Protein AF-A0A818WBX3-F1 (afdb_monomer)

pLDDT: mean 76.39, std 17.7, range [34.69, 97.88]

Structure (mmCIF, N/CA/C/O backbone):
data_AF-A0A818WBX3-F1
#
_entry.id   AF-A0A818WBX3-F1
#
loop_
_atom_site.group_PDB
_atom_site.id
_atom_site.type_symbol
_atom_site.label_atom_id
_atom_site.label_alt_id
_atom_site.label_comp_id
_atom_site.label_asym_id
_atom_site.label_entity_id
_atom_site.label_seq_id
_atom_site.pdbx_PDB_ins_code
_atom_site.Cartn_x
_atom_site.Cartn_y
_atom_site.Cartn_z
_atom_site.occupancy
_atom_site.B_iso_or_equiv
_atom_site.auth_seq_id
_atom_site.auth_comp_id
_atom_site.auth_asym_id
_atom_site.auth_atom_id
_atom_site.pdbx_PDB_model_num
ATOM 1 N N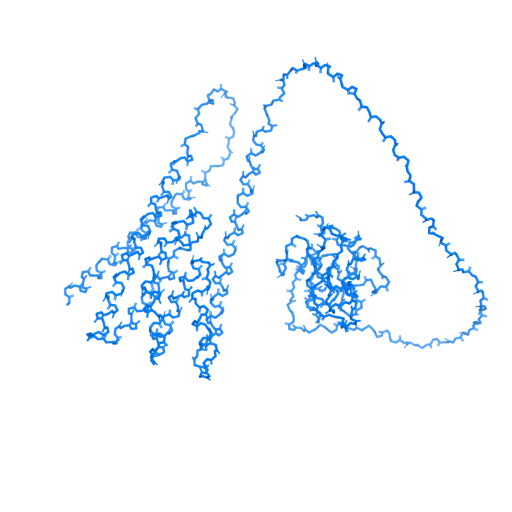 . MET A 1 1 ? -32.180 -21.347 34.812 1.00 63.47 1 MET A N 1
ATOM 2 C CA . MET A 1 1 ? -32.964 -20.128 34.479 1.00 63.47 1 MET A CA 1
ATOM 3 C C . MET A 1 1 ? -32.594 -18.921 35.339 1.00 63.47 1 MET A C 1
ATOM 5 O O . MET A 1 1 ? -32.376 -17.867 34.758 1.00 63.47 1 MET A O 1
ATOM 9 N N . LYS A 1 2 ? -32.484 -19.043 36.672 1.00 67.19 2 LYS A N 1
ATOM 10 C CA . LYS A 1 2 ? -32.100 -17.924 37.557 1.00 67.19 2 LYS A CA 1
ATOM 11 C C . LYS A 1 2 ? -30.731 -17.313 37.199 1.00 67.19 2 LYS A C 1
ATOM 13 O O . LYS A 1 2 ? -30.640 -16.106 37.028 1.00 67.19 2 LYS A O 1
ATOM 18 N N . ASP A 1 3 ? -29.736 -18.153 36.914 1.00 66.12 3 ASP A N 1
ATOM 19 C CA . ASP A 1 3 ? -28.385 -17.693 36.545 1.00 66.12 3 ASP A CA 1
ATOM 20 C C . ASP A 1 3 ? -28.343 -16.942 35.201 1.00 66.12 3 ASP A C 1
ATOM 22 O O . ASP A 1 3 ? -27.605 -15.975 35.043 1.00 66.12 3 ASP A O 1
ATOM 26 N N . ILE A 1 4 ? -29.195 -17.325 34.242 1.00 62.19 4 ILE A N 1
ATOM 27 C CA . ILE A 1 4 ? -29.319 -16.633 32.946 1.00 62.19 4 ILE A CA 1
ATOM 28 C C . ILE A 1 4 ? -29.945 -15.244 33.140 1.00 62.19 4 ILE A C 1
ATOM 30 O O . ILE A 1 4 ? -29.494 -14.270 32.541 1.00 62.19 4 ILE A O 1
ATOM 34 N N . GLN A 1 5 ? -30.955 -15.129 34.010 1.00 82.69 5 GLN A N 1
ATOM 35 C CA . GLN A 1 5 ? -31.547 -13.834 34.362 1.00 82.69 5 GLN A CA 1
ATOM 36 C C . GLN A 1 5 ? -30.547 -12.907 35.062 1.00 82.69 5 GLN A C 1
ATOM 38 O O . GLN A 1 5 ? -30.573 -11.698 34.825 1.00 82.69 5 GLN A O 1
ATOM 43 N N . ASP A 1 6 ? -29.662 -13.454 35.892 1.00 81.81 6 ASP A N 1
ATOM 44 C CA . ASP A 1 6 ? -28.641 -12.668 36.583 1.00 81.81 6 ASP A CA 1
ATOM 45 C C . ASP A 1 6 ? -27.535 -12.197 35.621 1.00 81.81 6 ASP A C 1
ATOM 47 O O . ASP A 1 6 ? -27.107 -11.042 35.706 1.00 81.81 6 ASP A O 1
ATOM 51 N N . ILE A 1 7 ? -27.155 -13.018 34.632 1.00 65.31 7 ILE A N 1
ATOM 52 C CA . ILE A 1 7 ? -26.234 -12.621 33.551 1.00 65.31 7 ILE A CA 1
ATOM 53 C C . ILE A 1 7 ? -26.842 -11.502 32.692 1.00 65.31 7 ILE A C 1
ATOM 55 O O . ILE A 1 7 ? -26.184 -10.487 32.455 1.00 65.31 7 ILE A O 1
ATOM 59 N N . LEU A 1 8 ? -28.109 -11.627 32.283 1.00 73.81 8 LEU A N 1
ATOM 60 C CA . LEU A 1 8 ? -28.795 -10.596 31.491 1.00 73.81 8 LEU A CA 1
ATOM 61 C C . LEU A 1 8 ? -28.905 -9.266 32.252 1.00 73.81 8 LEU A C 1
ATOM 63 O O . LEU A 1 8 ? -28.651 -8.201 31.688 1.00 73.81 8 LEU A O 1
ATOM 67 N N . LYS A 1 9 ? -29.198 -9.312 33.558 1.00 88.50 9 LYS A N 1
ATOM 68 C CA . LYS A 1 9 ? -29.196 -8.114 34.415 1.00 88.50 9 LYS A CA 1
ATOM 69 C C . LYS A 1 9 ? -27.810 -7.478 34.528 1.00 88.50 9 LYS A C 1
ATOM 71 O O . LYS A 1 9 ? -27.708 -6.252 34.554 1.00 88.50 9 LYS A O 1
ATOM 76 N N . ALA A 1 10 ? -26.748 -8.279 34.609 1.00 73.00 10 ALA A N 1
ATOM 77 C CA . ALA A 1 10 ? -25.380 -7.768 34.645 1.00 73.00 10 ALA A CA 1
ATOM 78 C C . ALA A 1 10 ? -24.990 -7.092 33.318 1.00 73.00 10 ALA A C 1
ATOM 80 O O . ALA A 1 10 ? -24.422 -5.999 33.334 1.00 73.00 10 ALA A O 1
ATOM 81 N N . GLN A 1 11 ? -25.366 -7.687 32.183 1.00 78.94 11 GLN A N 1
ATOM 82 C CA . GLN A 1 11 ? -25.141 -7.116 30.853 1.00 78.94 11 GLN A CA 1
ATOM 83 C C . GLN A 1 11 ? -25.870 -5.775 30.677 1.00 78.94 11 GLN A C 1
ATOM 85 O O . GLN A 1 11 ? -25.278 -4.807 30.200 1.00 78.94 11 GLN A O 1
ATOM 90 N N . GLN A 1 12 ? -27.123 -5.682 31.129 1.00 92.44 12 GLN A N 1
ATOM 91 C CA . GLN A 1 12 ? -27.911 -4.450 31.041 1.00 92.44 12 GLN A CA 1
ATOM 92 C C . GLN A 1 12 ? -27.293 -3.306 31.863 1.00 92.44 12 GLN A C 1
ATOM 94 O O . GLN A 1 12 ? -27.160 -2.186 31.369 1.00 92.44 12 GLN A O 1
ATOM 99 N N . ARG A 1 13 ? -26.808 -3.599 33.079 1.00 86.88 13 ARG A N 1
ATOM 100 C CA . ARG A 1 13 ? -26.089 -2.622 33.920 1.00 86.88 13 ARG A CA 1
ATOM 101 C C . ARG A 1 13 ? -24.797 -2.125 33.268 1.00 86.88 13 ARG A C 1
ATOM 103 O O . ARG A 1 13 ? -24.463 -0.947 33.388 1.00 86.88 13 ARG A O 1
ATOM 110 N N . LEU A 1 14 ? -24.073 -3.005 32.574 1.00 75.44 14 LEU A N 1
ATOM 111 C CA . LEU A 1 14 ? -22.852 -2.641 31.855 1.00 75.44 14 LEU A CA 1
ATOM 112 C C . LEU A 1 14 ? -23.149 -1.688 30.685 1.00 75.44 14 LEU A C 1
ATOM 114 O O . LEU A 1 14 ? -22.444 -0.693 30.511 1.00 75.44 14 LEU A O 1
ATOM 118 N N . GLN A 1 15 ? -24.214 -1.951 29.920 1.00 82.19 15 GLN A N 1
ATOM 119 C CA . GLN A 1 15 ? -24.627 -1.081 28.815 1.00 82.19 15 GLN A CA 1
ATOM 120 C C . GLN A 1 15 ? -25.073 0.308 29.295 1.00 82.19 15 GLN A C 1
ATOM 122 O O . GLN A 1 15 ? -24.690 1.316 28.698 1.00 82.19 15 GLN A O 1
ATOM 127 N N . GLU A 1 16 ? -25.815 0.390 30.402 1.00 92.56 16 GLU A N 1
ATOM 128 C CA . GLU A 1 16 ? -26.201 1.673 31.007 1.00 92.56 16 GLU A CA 1
ATOM 129 C C . GLU A 1 16 ? -24.984 2.476 31.492 1.00 92.56 16 GLU A C 1
ATOM 131 O O . GLU A 1 16 ? -24.903 3.686 31.258 1.00 92.56 16 GLU A O 1
ATOM 136 N N . ALA A 1 17 ? -24.001 1.811 32.107 1.00 84.31 17 ALA A N 1
ATOM 137 C CA . ALA A 1 17 ? -22.765 2.452 32.550 1.00 84.31 17 ALA A CA 1
ATOM 138 C C . ALA A 1 17 ? -21.945 3.012 31.372 1.00 84.31 17 ALA A C 1
ATOM 140 O O . ALA A 1 17 ? -21.449 4.140 31.446 1.00 84.31 17 ALA A O 1
ATOM 141 N N . LEU A 1 18 ? -21.845 2.261 30.269 1.00 74.94 18 LEU A N 1
ATOM 142 C CA . LEU A 1 18 ? -21.181 2.711 29.041 1.00 74.94 18 LEU A CA 1
ATOM 143 C C . LEU A 1 18 ? -21.885 3.923 28.425 1.00 74.94 18 LEU A C 1
ATOM 145 O O . LEU A 1 18 ? -21.223 4.904 28.086 1.00 74.94 18 LEU A O 1
ATOM 149 N N . LYS A 1 19 ? -23.220 3.896 28.343 1.00 90.88 19 LYS A N 1
ATOM 150 C CA . LYS A 1 19 ? -24.016 5.011 27.813 1.00 90.88 19 LYS A CA 1
ATOM 151 C C . LYS A 1 19 ? -23.812 6.290 28.630 1.00 90.88 19 LYS A C 1
ATOM 153 O O . LYS A 1 19 ? -23.553 7.345 28.055 1.00 90.88 19 LYS A O 1
ATOM 158 N N . LYS A 1 20 ? -23.834 6.178 29.964 1.00 93.44 20 LYS A N 1
ATOM 159 C CA . LYS A 1 20 ? -23.604 7.304 30.882 1.00 93.44 20 LYS A CA 1
ATOM 160 C C . LYS A 1 20 ? -22.198 7.893 30.737 1.00 93.44 20 LYS A C 1
ATOM 162 O O . LYS A 1 20 ? -22.036 9.108 30.771 1.00 93.44 20 LYS A O 1
ATOM 167 N N . LYS A 1 21 ? -21.181 7.050 30.536 1.00 83.62 21 LYS A N 1
ATOM 168 C CA . LYS A 1 21 ? -19.803 7.504 30.298 1.00 83.62 21 LYS A CA 1
ATOM 169 C C . LYS A 1 21 ? -19.678 8.293 28.990 1.00 83.62 21 LYS A C 1
ATOM 171 O O . LYS A 1 21 ? -19.096 9.370 28.979 1.00 83.62 21 LYS A O 1
ATOM 176 N N . LEU A 1 22 ? -20.293 7.796 27.919 1.00 81.69 22 LEU A N 1
ATOM 177 C CA . LEU A 1 22 ? -20.290 8.439 26.601 1.00 81.69 22 LEU A CA 1
ATOM 178 C C . LEU A 1 22 ? -20.960 9.826 26.630 1.00 81.69 22 LEU A C 1
ATOM 180 O O . LEU A 1 22 ? -20.574 10.734 25.899 1.00 81.69 22 LEU A O 1
ATOM 184 N N . GLU A 1 23 ? -21.954 10.001 27.498 1.00 88.75 23 GLU A N 1
ATOM 185 C CA . GLU A 1 23 ? -22.640 11.275 27.722 1.00 88.75 23 GLU A CA 1
ATOM 186 C C . GLU A 1 23 ? -21.786 12.275 28.522 1.00 88.75 23 GLU A C 1
ATOM 188 O O . GLU A 1 23 ? -21.761 13.463 28.198 1.00 88.75 23 GLU A O 1
ATOM 193 N N . ILE A 1 24 ? -21.006 11.793 29.497 1.00 85.12 24 ILE A N 1
ATOM 194 C CA . ILE A 1 24 ? -20.008 12.603 30.215 1.00 85.12 24 ILE A CA 1
ATOM 195 C C . ILE A 1 24 ? -18.923 13.098 29.247 1.00 85.12 24 ILE A C 1
ATOM 197 O O . ILE A 1 24 ? -18.626 14.292 29.227 1.00 85.12 24 ILE A O 1
ATOM 201 N N . ASP A 1 25 ? -18.398 12.220 28.389 1.00 70.38 25 ASP A N 1
ATOM 202 C CA . ASP A 1 25 ? -17.358 12.574 27.413 1.00 70.38 25 ASP A CA 1
ATOM 203 C C . ASP A 1 25 ? -17.861 13.606 26.380 1.00 70.38 25 ASP A C 1
ATOM 205 O O . ASP A 1 25 ? -17.131 14.521 25.988 1.00 70.38 25 ASP A O 1
ATOM 209 N N . LYS A 1 26 ? -19.140 13.524 25.978 1.00 80.94 26 LYS A N 1
ATOM 210 C CA . LYS A 1 26 ? -19.786 14.541 25.127 1.00 80.94 26 LYS A CA 1
ATOM 211 C C . LYS A 1 26 ? -19.879 15.904 25.815 1.00 80.94 26 LYS A C 1
ATOM 213 O O . LYS A 1 26 ? -19.662 16.921 25.159 1.00 80.94 26 LYS A O 1
ATOM 218 N N . ASN A 1 27 ? -20.179 15.936 27.112 1.00 77.00 27 ASN A N 1
ATOM 219 C CA . ASN A 1 27 ? -20.290 17.186 27.866 1.00 77.00 27 ASN A CA 1
ATOM 220 C C . ASN A 1 27 ? -18.927 17.844 28.111 1.00 77.00 27 ASN A C 1
ATOM 222 O O . ASN A 1 27 ? -18.821 19.061 27.973 1.00 77.00 27 ASN A O 1
ATOM 226 N N . ILE A 1 28 ? -17.880 17.055 28.377 1.00 72.12 28 ILE A N 1
ATOM 227 C CA . ILE A 1 28 ? -16.506 17.563 28.534 1.00 72.12 28 ILE A CA 1
ATOM 228 C C . ILE A 1 28 ? -16.008 18.208 27.233 1.00 72.12 28 ILE A C 1
ATOM 230 O O . ILE A 1 28 ? -15.426 19.288 27.262 1.00 72.12 28 ILE A O 1
ATOM 234 N N . ASN A 1 29 ? -16.289 17.607 26.073 1.00 55.41 29 ASN A N 1
ATOM 235 C CA . ASN A 1 29 ? -15.900 18.200 24.788 1.00 55.41 29 ASN A CA 1
ATOM 236 C C . ASN A 1 29 ? -16.691 19.472 24.443 1.00 55.41 29 ASN A C 1
ATOM 238 O O . ASN A 1 29 ? -16.197 20.322 23.704 1.00 55.41 29 ASN A O 1
ATOM 242 N N . ARG A 1 30 ? -17.904 19.635 24.987 1.00 58.78 30 ARG A N 1
ATOM 243 C CA . ARG A 1 30 ? -18.747 20.814 24.745 1.00 58.78 30 ARG A CA 1
ATOM 244 C C . ARG A 1 30 ? -18.332 22.024 25.588 1.00 58.78 30 ARG A C 1
ATOM 246 O O . ARG A 1 30 ? -18.512 23.148 25.134 1.00 58.78 30 ARG A O 1
ATOM 253 N N . SER A 1 31 ? -17.744 21.812 26.769 1.00 48.12 31 SER A N 1
ATOM 254 C CA . SER A 1 31 ? -17.253 22.896 27.636 1.00 48.12 31 SER A CA 1
ATOM 255 C C . SER A 1 31 ? -15.911 23.493 27.198 1.00 48.12 31 SER A C 1
ATOM 257 O O . SER A 1 31 ? -15.499 24.505 27.747 1.00 48.12 31 SER A O 1
ATOM 259 N N . VAL A 1 32 ? -15.224 22.892 26.221 1.00 52.03 32 VAL A N 1
ATOM 260 C CA . VAL A 1 32 ? -13.903 23.350 25.745 1.00 52.03 32 VAL A CA 1
ATOM 261 C C . VAL A 1 32 ? -14.010 24.318 24.549 1.00 52.03 32 VAL A C 1
ATOM 263 O O . VAL A 1 32 ? -13.007 24.880 24.129 1.00 52.03 32 VAL A O 1
ATOM 266 N N . PHE A 1 33 ? -15.212 24.566 24.007 1.00 45.53 33 PHE A N 1
ATOM 267 C CA . PHE A 1 33 ? -15.378 25.250 22.711 1.00 45.53 33 PHE A CA 1
ATOM 268 C C . PHE A 1 33 ? -16.334 26.455 22.680 1.00 45.53 33 PHE A C 1
ATOM 270 O O . PHE A 1 33 ? -16.843 26.798 21.614 1.00 45.53 33 PHE A O 1
ATOM 277 N N . LEU A 1 34 ? -16.571 27.136 23.804 1.00 42.66 34 LEU A N 1
ATOM 278 C CA . LEU A 1 34 ? -17.337 28.388 23.801 1.00 42.66 34 LEU A CA 1
ATOM 279 C C . LEU A 1 34 ? -16.718 29.440 24.725 1.00 42.66 34 LEU A C 1
ATOM 281 O O . LEU A 1 34 ? -17.125 29.565 25.871 1.00 42.66 34 LEU A O 1
ATOM 285 N N . GLU A 1 35 ? -15.801 30.239 24.182 1.00 36.22 35 GLU A N 1
ATOM 286 C CA . GLU A 1 35 ? -15.649 31.646 24.568 1.00 36.22 35 GLU A CA 1
ATOM 287 C C . GLU A 1 35 ? -15.096 32.446 23.371 1.00 36.22 35 GLU A C 1
ATOM 289 O O . GLU A 1 35 ? -13.978 32.186 22.920 1.00 36.22 35 GLU A O 1
ATOM 294 N N . PRO A 1 36 ? -15.874 33.376 22.783 1.00 45.91 36 PRO A N 1
ATOM 295 C CA . PRO A 1 36 ? -15.367 34.311 21.794 1.00 45.91 36 PRO A CA 1
ATOM 296 C C . PRO A 1 36 ? -14.716 35.517 22.481 1.00 45.91 36 PRO A C 1
ATOM 298 O O . PRO A 1 36 ? -15.255 36.093 23.424 1.00 45.91 36 PRO A O 1
ATOM 301 N N . TYR A 1 37 ? -13.556 35.897 21.951 1.00 37.34 37 TYR A N 1
ATOM 302 C CA . TYR A 1 37 ? -12.731 37.036 22.339 1.00 37.34 37 TYR A CA 1
ATOM 303 C C . TYR A 1 37 ? -13.527 38.337 22.539 1.00 37.34 37 TYR A C 1
ATOM 305 O O . TYR A 1 37 ? -14.054 38.912 21.588 1.00 37.34 37 TYR A O 1
ATOM 313 N N . ALA A 1 38 ? -13.496 38.860 23.763 1.00 40.53 38 ALA A N 1
ATOM 314 C CA . ALA A 1 38 ? -13.622 40.283 24.043 1.00 40.53 38 ALA A CA 1
ATOM 315 C C . ALA A 1 38 ? -12.418 40.690 24.899 1.00 40.53 38 ALA A C 1
ATOM 317 O O . ALA A 1 38 ? -12.286 40.284 26.050 1.00 40.53 38 ALA A O 1
ATOM 318 N N . THR A 1 39 ? -11.505 41.462 24.316 1.00 47.75 39 THR A N 1
ATOM 319 C CA . THR A 1 39 ? -10.368 42.058 25.023 1.00 47.75 39 THR A CA 1
ATOM 320 C C . THR A 1 39 ? -10.827 43.218 25.901 1.00 47.75 39 THR A C 1
ATOM 322 O O . THR A 1 39 ? -11.484 44.133 25.396 1.00 47.75 39 THR A O 1
ATOM 325 N N . PRO A 1 40 ? -10.342 43.278 27.149 1.00 42.09 40 PRO A N 1
ATOM 326 C CA . PRO A 1 40 ? -9.816 44.533 27.652 1.00 42.09 40 PRO A CA 1
ATOM 327 C C . PRO A 1 40 ? -8.381 44.405 28.174 1.00 42.09 40 PRO A C 1
ATOM 329 O O . PRO A 1 40 ? -7.889 43.353 28.571 1.00 42.09 40 PRO A O 1
ATOM 332 N N . ARG A 1 41 ? -7.727 45.556 28.090 1.00 44.66 41 ARG A N 1
ATOM 333 C CA . ARG A 1 41 ? -6.330 45.878 28.360 1.00 44.66 41 ARG A CA 1
ATOM 334 C C . ARG A 1 41 ? -6.010 45.828 29.864 1.00 44.66 41 ARG A C 1
ATOM 336 O O . ARG A 1 41 ? -6.875 46.127 30.679 1.00 44.66 41 ARG A O 1
ATOM 343 N N . THR A 1 42 ? -4.720 45.611 30.148 1.00 49.66 42 THR A N 1
ATOM 344 C CA . THR A 1 42 ? -3.962 45.937 31.381 1.00 49.66 42 THR A CA 1
ATOM 345 C C . THR A 1 42 ? -4.357 45.240 32.687 1.00 49.66 42 THR A C 1
ATOM 347 O O . THR A 1 42 ? -5.319 45.629 33.327 1.00 49.66 42 THR A O 1
ATOM 350 N N . GLU A 1 43 ? -3.525 44.295 33.139 1.00 38.06 43 GLU A N 1
ATOM 351 C CA . GLU A 1 43 ? -2.631 44.463 34.303 1.00 38.06 43 GLU A CA 1
ATO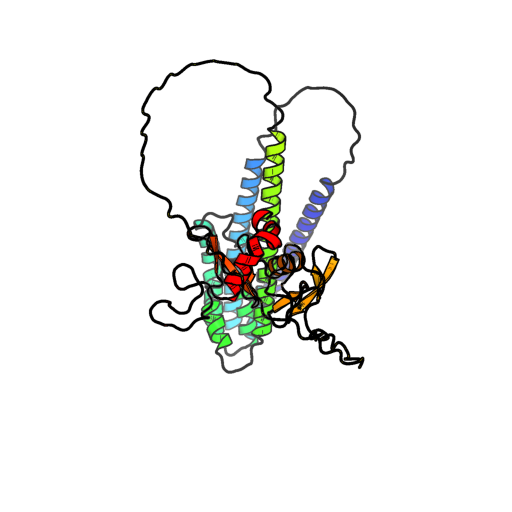M 352 C C . GLU A 1 43 ? -1.778 43.195 34.502 1.00 38.06 43 GLU A C 1
ATOM 354 O O . GLU A 1 43 ? -2.283 42.082 34.640 1.00 38.06 43 GLU A O 1
ATOM 359 N N . GLN A 1 44 ? -0.455 43.369 34.488 1.00 49.75 44 GLN A N 1
ATOM 360 C CA . GLN A 1 44 ? 0.519 42.338 34.836 1.00 49.75 44 GLN A CA 1
ATOM 361 C C . GLN A 1 44 ? 0.452 42.052 36.340 1.00 49.75 44 GLN A C 1
ATOM 363 O O . GLN A 1 44 ? 0.716 42.946 37.142 1.00 49.75 44 GLN A O 1
ATOM 368 N N . LYS A 1 45 ? 0.171 40.799 36.720 1.00 46.91 45 LYS A N 1
ATOM 369 C CA . LYS A 1 45 ? 0.629 40.175 37.975 1.00 46.91 45 LYS A CA 1
ATOM 370 C C . LYS A 1 45 ? 0.376 38.663 37.951 1.00 46.91 45 LYS A C 1
ATOM 372 O O . LYS A 1 45 ? -0.764 38.225 37.878 1.00 46.91 45 LYS A O 1
ATOM 377 N N . GLY A 1 46 ? 1.450 37.882 38.096 1.00 45.53 46 GLY A N 1
ATOM 378 C CA . GLY A 1 46 ? 1.388 36.507 38.607 1.00 45.53 46 GLY A CA 1
ATOM 379 C C . GLY A 1 46 ? 1.567 35.376 37.590 1.00 45.53 46 GLY A C 1
ATOM 380 O O . GLY A 1 46 ? 0.642 34.607 37.357 1.00 45.53 46 GLY A O 1
ATOM 381 N N . GLN A 1 47 ? 2.782 35.190 37.066 1.00 47.56 47 GLN A N 1
ATOM 382 C CA . GLN A 1 47 ? 3.200 33.910 36.481 1.00 47.56 47 GLN A CA 1
ATOM 383 C C . GLN A 1 47 ? 3.802 33.004 37.565 1.00 47.56 47 GLN A C 1
ATOM 385 O O . GLN A 1 47 ? 5.009 32.988 37.762 1.00 47.56 47 GLN A O 1
ATOM 390 N N . VAL A 1 48 ? 2.971 32.221 38.257 1.00 52.34 48 VAL A N 1
ATOM 391 C CA . VAL A 1 48 ? 3.398 30.977 38.926 1.00 52.34 48 VAL A CA 1
ATOM 392 C C . VAL A 1 48 ? 2.200 30.025 38.950 1.00 52.34 48 VAL A C 1
ATOM 394 O O . VAL A 1 48 ? 1.359 30.164 39.828 1.00 52.34 48 VAL A O 1
ATOM 397 N N . ALA A 1 49 ? 2.107 29.088 37.992 1.00 52.66 49 ALA A N 1
ATOM 398 C CA . ALA A 1 49 ? 1.490 27.747 38.135 1.00 52.66 49 ALA A CA 1
ATOM 399 C C . ALA A 1 49 ? 1.042 27.130 36.790 1.00 52.66 49 ALA A C 1
ATOM 401 O O . ALA A 1 49 ? -0.143 26.908 36.568 1.00 52.66 49 ALA A O 1
ATOM 402 N N . VAL A 1 50 ? 1.971 26.748 35.907 1.00 50.47 50 VAL A N 1
ATOM 403 C CA . VAL A 1 50 ? 1.655 25.839 34.780 1.00 50.47 50 VAL A CA 1
ATOM 404 C C . VAL A 1 50 ? 2.765 24.794 34.630 1.00 50.47 50 VAL A C 1
ATOM 406 O O . VAL A 1 50 ? 3.515 24.788 33.667 1.00 50.47 50 VAL A O 1
ATOM 409 N N . LYS A 1 51 ? 2.938 23.919 35.632 1.00 50.72 51 LYS A N 1
ATOM 410 C CA . LYS A 1 51 ? 3.858 22.758 35.538 1.00 50.72 51 LYS A CA 1
ATOM 411 C C . LYS A 1 51 ? 3.349 21.466 36.206 1.00 50.72 51 LYS A C 1
ATOM 413 O O . LYS A 1 51 ? 4.091 20.496 36.283 1.00 50.72 51 LYS A O 1
ATOM 418 N N . ARG A 1 52 ? 2.092 21.406 36.679 1.00 49.59 52 ARG A N 1
ATOM 419 C CA . ARG A 1 52 ? 1.558 20.238 37.428 1.00 49.59 52 ARG A CA 1
ATOM 420 C C . ARG A 1 52 ? 0.624 19.292 36.655 1.00 49.59 52 ARG A C 1
ATOM 422 O O . ARG A 1 52 ? 0.290 18.241 37.186 1.00 49.59 52 ARG A O 1
ATOM 429 N N . THR A 1 53 ? 0.228 19.588 35.418 1.00 56.91 53 THR A N 1
ATOM 430 C CA . THR A 1 53 ? -0.839 18.827 34.727 1.00 56.91 53 THR A CA 1
ATOM 431 C C . THR A 1 53 ? -0.380 17.558 33.997 1.00 56.91 53 THR A C 1
ATOM 433 O O . THR A 1 53 ? -1.198 16.678 33.737 1.00 56.91 53 THR A O 1
ATOM 436 N N . THR A 1 54 ? 0.912 17.395 33.698 1.00 59.59 54 THR A N 1
ATOM 437 C CA . THR A 1 54 ? 1.405 16.243 32.916 1.00 59.59 54 THR A CA 1
ATOM 438 C C . THR A 1 54 ? 1.460 14.940 33.724 1.00 59.59 54 THR A C 1
ATOM 440 O O . THR A 1 54 ? 1.182 13.868 33.188 1.00 59.59 54 THR A O 1
ATOM 443 N N . GLY A 1 55 ? 1.745 15.003 35.030 1.00 69.50 55 GLY A N 1
ATOM 444 C CA . GLY A 1 55 ? 1.857 13.810 35.883 1.00 69.50 55 GLY A CA 1
ATOM 445 C C . GLY A 1 55 ? 0.524 13.103 36.166 1.00 69.50 55 GLY A C 1
ATOM 446 O O . GLY A 1 55 ? 0.468 11.874 36.239 1.00 69.50 55 GLY A O 1
ATOM 447 N N . GLU A 1 56 ? -0.570 13.856 36.290 1.00 70.19 56 GLU A N 1
ATOM 448 C CA . GLU A 1 56 ? -1.892 13.291 36.593 1.00 70.19 56 GLU A CA 1
ATOM 449 C C . GLU A 1 56 ? -2.525 12.599 35.379 1.00 70.19 56 GLU A C 1
ATOM 451 O O . GLU A 1 56 ? -3.139 11.539 35.533 1.00 70.19 56 GLU A O 1
ATOM 456 N N . GLN A 1 57 ? -2.297 13.123 34.168 1.00 68.38 57 GLN A N 1
ATOM 457 C CA . GLN A 1 57 ? -2.752 12.491 32.924 1.00 68.38 57 GLN A CA 1
ATOM 458 C C . GLN A 1 57 ? -2.103 11.116 32.716 1.00 68.38 57 GLN A C 1
ATOM 460 O O . GLN A 1 57 ? -2.810 10.137 32.474 1.00 68.38 57 GLN A O 1
ATOM 465 N N . HIS A 1 58 ? -0.786 11.002 32.926 1.00 73.19 58 HIS A N 1
ATOM 466 C CA . HIS A 1 58 ? -0.086 9.716 32.843 1.00 73.19 58 HIS A CA 1
ATOM 467 C C . HIS A 1 58 ? -0.589 8.697 33.878 1.00 73.19 58 HIS A C 1
ATOM 469 O O . HIS A 1 58 ? -0.704 7.506 33.578 1.00 73.19 58 HIS A O 1
ATOM 475 N N . LYS A 1 59 ? -0.939 9.143 35.093 1.00 74.44 59 LYS A N 1
ATOM 476 C CA . LYS A 1 59 ? -1.476 8.261 36.140 1.00 74.44 59 LYS A CA 1
ATOM 477 C C . LYS A 1 59 ? -2.879 7.748 35.797 1.00 74.44 59 LYS A C 1
ATOM 479 O O . LYS A 1 59 ? -3.154 6.568 36.016 1.00 74.44 59 LYS A O 1
ATOM 484 N N . ALA A 1 60 ? -3.749 8.603 35.256 1.00 71.44 60 ALA A N 1
ATOM 485 C CA . ALA A 1 60 ? -5.092 8.214 34.823 1.00 71.44 60 ALA A CA 1
ATOM 486 C C . ALA A 1 60 ? -5.050 7.231 33.640 1.00 71.44 60 ALA A C 1
ATOM 488 O O . ALA A 1 60 ? -5.758 6.222 33.652 1.00 71.44 60 ALA A O 1
ATOM 489 N N . GLU A 1 61 ? -4.172 7.471 32.664 1.00 72.38 61 GLU A N 1
ATOM 490 C CA . GLU A 1 61 ? -3.988 6.591 31.507 1.00 72.38 61 GLU A CA 1
ATOM 491 C C . GLU A 1 61 ? -3.452 5.211 31.920 1.00 72.38 61 GLU A C 1
ATOM 493 O O . GLU A 1 61 ? -3.983 4.181 31.501 1.00 72.38 61 GLU A O 1
ATOM 498 N N . TYR A 1 62 ? -2.489 5.168 32.845 1.00 75.50 62 TYR A N 1
ATOM 499 C CA . TYR A 1 62 ? -1.966 3.917 33.397 1.00 75.50 62 TYR A CA 1
ATOM 500 C C . TYR A 1 62 ? -3.016 3.118 34.195 1.00 75.50 62 TYR A C 1
ATOM 502 O O . TYR A 1 62 ? -3.090 1.890 34.091 1.00 75.50 62 TYR A O 1
ATOM 510 N N . GLN A 1 63 ? -3.864 3.792 34.982 1.00 71.62 63 GLN A N 1
ATOM 511 C CA . GLN A 1 63 ? -4.969 3.144 35.705 1.00 71.62 63 GLN A CA 1
ATOM 512 C C . GLN A 1 63 ? -6.027 2.584 34.746 1.00 71.62 63 GLN A C 1
ATOM 514 O O . GLN A 1 63 ? -6.491 1.456 34.929 1.00 71.62 63 GLN A O 1
ATOM 519 N N . PHE A 1 64 ? -6.362 3.325 33.686 1.00 73.75 64 PHE A N 1
ATOM 520 C CA . PHE A 1 64 ? -7.270 2.851 32.643 1.00 73.75 64 PHE A CA 1
ATOM 521 C C . PHE A 1 64 ? -6.721 1.602 31.937 1.00 73.75 64 PHE A C 1
ATOM 523 O O . PHE A 1 64 ? -7.449 0.625 31.752 1.00 73.75 64 PHE A O 1
ATOM 530 N N . GLN A 1 65 ? -5.422 1.581 31.626 1.00 70.56 65 GLN A N 1
ATOM 531 C CA . GLN A 1 65 ? -4.759 0.420 31.026 1.00 70.56 65 GLN A CA 1
ATOM 532 C C . GLN A 1 65 ? -4.814 -0.812 31.941 1.00 70.56 65 GLN A C 1
ATOM 534 O O . GLN A 1 65 ? -5.192 -1.894 31.485 1.00 70.56 65 GLN A O 1
ATOM 539 N N . LYS A 1 66 ? -4.534 -0.664 33.245 1.00 73.25 66 LYS A N 1
ATOM 540 C CA . LYS A 1 66 ? -4.666 -1.769 34.214 1.00 73.25 66 LYS A CA 1
ATOM 541 C C . LYS A 1 66 ? -6.088 -2.319 34.288 1.00 73.25 66 LYS A C 1
ATOM 543 O O . LYS A 1 66 ? -6.265 -3.536 34.275 1.00 73.25 66 LYS A O 1
ATOM 548 N N . LEU A 1 67 ? -7.091 -1.443 34.330 1.00 67.19 67 LEU A N 1
ATOM 549 C CA . LEU A 1 67 ? -8.498 -1.851 34.343 1.00 67.19 67 LEU A CA 1
ATOM 550 C C . LEU A 1 67 ? -8.883 -2.587 33.051 1.00 67.19 67 LEU A C 1
ATOM 552 O O . LEU A 1 67 ? -9.586 -3.595 33.113 1.00 67.19 67 LEU A O 1
ATOM 556 N N . SER A 1 68 ? -8.365 -2.148 31.900 1.00 77.62 68 SER A N 1
ATOM 557 C CA . SER A 1 68 ? -8.601 -2.820 30.617 1.00 77.62 68 SER A CA 1
ATOM 558 C C . SER A 1 68 ? -7.981 -4.221 30.554 1.00 77.62 68 SER A C 1
ATOM 560 O O . SER A 1 68 ? -8.615 -5.141 30.043 1.00 77.62 68 SER A O 1
ATOM 562 N N . PHE A 1 69 ? -6.796 -4.422 31.145 1.00 81.75 69 PHE A N 1
ATOM 563 C CA . PHE A 1 69 ? -6.135 -5.728 31.191 1.00 81.75 69 PHE A CA 1
ATOM 564 C C . PHE A 1 69 ? -6.925 -6.755 32.005 1.00 81.75 69 PHE A C 1
ATOM 566 O O . PHE A 1 69 ? -7.218 -7.840 31.499 1.00 81.75 69 PHE A O 1
ATOM 573 N N . PHE A 1 70 ? -7.300 -6.410 33.241 1.00 83.12 70 PHE A N 1
ATOM 574 C CA . PHE A 1 70 ? -8.103 -7.304 34.079 1.00 83.12 70 PHE A CA 1
ATOM 575 C C . PHE A 1 70 ? -9.460 -7.589 33.435 1.00 83.12 70 PHE A C 1
ATOM 577 O O . PHE A 1 70 ? -9.877 -8.743 33.393 1.00 83.12 70 PHE A O 1
ATOM 584 N N . GLY A 1 71 ? -10.100 -6.568 32.854 1.00 85.25 71 GLY A N 1
ATOM 585 C CA . GLY A 1 71 ? -11.346 -6.732 32.109 1.00 85.25 71 GLY A CA 1
ATOM 586 C C . GLY A 1 71 ? -11.220 -7.740 30.965 1.00 85.25 71 GLY A C 1
ATOM 587 O O . GLY A 1 71 ? -12.012 -8.678 30.893 1.00 85.25 71 GLY A O 1
ATOM 588 N N . LEU A 1 72 ? -10.193 -7.605 30.116 1.00 82.56 72 LEU A N 1
ATOM 589 C CA . LEU A 1 72 ? -9.946 -8.537 29.010 1.00 82.56 72 LEU A CA 1
ATOM 590 C C . LEU A 1 72 ? -9.641 -9.956 29.497 1.00 82.56 72 LEU A C 1
ATOM 592 O O . LEU A 1 72 ? -10.141 -10.922 28.924 1.00 82.56 72 LEU A O 1
ATOM 596 N N . GLN A 1 73 ? -8.820 -10.101 30.538 1.00 87.06 73 GLN A N 1
ATOM 597 C CA . GLN A 1 73 ? -8.456 -11.411 31.077 1.00 87.06 73 GLN A CA 1
ATOM 598 C C . GLN A 1 73 ? -9.670 -12.131 31.672 1.00 87.06 73 GLN A C 1
ATOM 600 O O . GLN A 1 73 ? -9.882 -13.319 31.410 1.00 87.06 73 GLN A O 1
ATOM 605 N N . THR A 1 74 ? -10.486 -11.414 32.447 1.00 88.44 74 THR A N 1
ATOM 606 C CA . THR A 1 74 ? -11.727 -11.944 33.013 1.00 88.44 74 THR A CA 1
ATOM 607 C C . THR A 1 74 ? -12.712 -12.303 31.908 1.00 88.44 74 THR A C 1
ATOM 609 O O . THR A 1 74 ? -13.235 -13.414 31.919 1.00 88.44 74 THR A O 1
ATOM 612 N N . LEU A 1 75 ? -12.902 -11.429 30.914 1.00 86.19 75 LEU A N 1
ATOM 613 C CA . LEU A 1 75 ? -13.766 -11.704 29.767 1.00 86.19 75 LEU A CA 1
ATOM 614 C C . LEU A 1 75 ? -13.314 -12.957 29.012 1.00 86.19 75 LEU A C 1
ATOM 616 O O . LEU A 1 75 ? -14.120 -13.842 28.750 1.00 86.19 75 LEU A O 1
ATOM 620 N N . THR A 1 76 ? -12.016 -13.068 28.731 1.00 89.00 76 THR A N 1
ATOM 621 C CA . THR A 1 76 ? -11.436 -14.225 28.038 1.00 89.00 76 THR A CA 1
ATOM 622 C C . THR A 1 76 ? -11.674 -15.520 28.813 1.00 89.00 76 THR A C 1
ATOM 624 O O . THR A 1 76 ? -12.058 -16.536 28.236 1.00 89.00 76 THR A O 1
ATOM 627 N N . SER A 1 77 ? -11.491 -15.477 30.134 1.00 91.50 77 SER A N 1
ATOM 628 C CA . SER A 1 77 ? -11.709 -16.633 31.007 1.00 91.50 77 SER A CA 1
ATOM 629 C C . SER A 1 77 ? -13.184 -17.041 31.041 1.00 91.50 77 SER A C 1
ATOM 631 O O . SER A 1 77 ? -13.493 -18.224 30.926 1.00 91.50 77 SER A O 1
ATOM 633 N N . ILE A 1 78 ? -14.096 -16.067 31.149 1.00 90.00 78 ILE A N 1
ATOM 634 C CA . ILE A 1 78 ? -15.545 -16.302 31.126 1.00 90.00 78 ILE A CA 1
ATOM 635 C C . ILE A 1 78 ? -15.963 -16.906 29.786 1.00 90.00 78 ILE A C 1
ATOM 637 O O . ILE A 1 78 ? -16.654 -17.920 29.781 1.00 90.00 78 ILE A O 1
ATOM 641 N N . LEU A 1 79 ? -15.514 -16.336 28.665 1.00 90.25 79 LEU A N 1
ATOM 642 C CA . LEU A 1 79 ? -15.821 -16.848 27.329 1.00 90.25 79 LEU A CA 1
ATOM 643 C C . LEU A 1 79 ? -15.366 -18.300 27.172 1.00 90.25 79 LEU A C 1
ATOM 645 O O . LEU A 1 79 ? -16.159 -19.140 26.768 1.00 90.25 79 LEU A O 1
ATOM 649 N N . LEU A 1 80 ? -14.135 -18.630 27.567 1.00 92.00 80 LEU A N 1
ATOM 650 C CA . LEU A 1 80 ? -13.635 -20.006 27.490 1.00 92.00 80 LEU A CA 1
ATOM 651 C C . LEU A 1 80 ? -14.429 -20.985 28.360 1.00 92.00 80 LEU A C 1
ATOM 653 O O . LEU A 1 80 ? -14.667 -22.118 27.943 1.00 92.00 80 LEU A O 1
ATOM 657 N N . ILE A 1 81 ? -14.850 -20.565 29.556 1.00 94.75 81 ILE A N 1
ATOM 658 C CA . ILE A 1 81 ? -15.696 -21.387 30.432 1.00 94.75 81 ILE A CA 1
ATOM 659 C C . ILE A 1 81 ? -17.071 -21.601 29.796 1.00 94.75 81 ILE A C 1
ATOM 661 O O . ILE A 1 81 ? -17.552 -22.732 29.770 1.00 94.75 81 ILE A O 1
ATOM 665 N N . LEU A 1 82 ? -17.692 -20.539 29.273 1.00 92.56 82 LEU A N 1
ATOM 666 C CA . LEU A 1 82 ? -18.997 -20.611 28.618 1.00 92.56 82 LEU A CA 1
ATOM 667 C C . LEU A 1 82 ? -18.951 -21.522 27.396 1.00 92.56 82 LEU A C 1
ATOM 669 O O . LEU A 1 82 ? -19.803 -22.396 27.273 1.00 92.56 82 LEU A O 1
ATOM 673 N N . ILE A 1 83 ? -17.932 -21.371 26.548 1.00 91.75 83 ILE A N 1
ATOM 674 C CA . ILE A 1 83 ? -17.774 -22.192 25.352 1.00 91.75 83 ILE A CA 1
ATOM 675 C C . ILE A 1 83 ? -17.582 -23.666 25.735 1.00 91.75 83 ILE A C 1
ATOM 677 O O . ILE A 1 83 ? -18.360 -24.508 25.299 1.00 91.75 83 ILE A O 1
ATOM 681 N N . ARG A 1 84 ? -16.635 -23.987 26.628 1.00 93.25 84 ARG A N 1
ATOM 682 C CA . ARG A 1 84 ? -16.395 -25.380 27.060 1.00 93.25 84 ARG A CA 1
ATOM 683 C C . ARG A 1 84 ? -17.581 -26.005 27.787 1.00 93.25 84 ARG A C 1
ATOM 685 O O . ARG A 1 84 ? -17.753 -27.223 27.773 1.00 93.25 84 ARG A O 1
ATOM 692 N N . SER A 1 85 ? -18.372 -25.191 28.481 1.00 94.00 85 SER A N 1
ATOM 693 C CA . SER A 1 85 ? -19.617 -25.639 29.100 1.00 94.00 85 SER A CA 1
ATOM 694 C C . SER A 1 85 ? -20.681 -25.928 28.040 1.00 94.00 85 SER A C 1
ATOM 696 O O . SER A 1 85 ? -21.339 -26.966 28.109 1.00 94.00 85 SER A O 1
ATOM 698 N N . ALA A 1 86 ? -20.828 -25.054 27.042 1.00 92.94 86 ALA A N 1
ATOM 699 C CA . ALA A 1 86 ? -21.769 -25.234 25.942 1.00 92.94 86 ALA A CA 1
ATOM 700 C C . ALA A 1 86 ? -21.422 -26.465 25.097 1.00 92.94 86 ALA A C 1
ATOM 702 O O . ALA A 1 86 ? -22.298 -27.287 24.868 1.00 92.94 86 ALA A O 1
ATOM 703 N N . GLU A 1 87 ? -20.150 -26.685 24.755 1.00 92.19 87 GLU A N 1
ATOM 704 C CA . GLU A 1 87 ? -19.700 -27.889 24.034 1.00 92.19 87 GLU A CA 1
ATOM 705 C C . GLU A 1 87 ? -20.147 -29.197 24.703 1.00 92.19 87 GLU A C 1
ATOM 707 O O . GLU A 1 87 ? -20.470 -30.167 24.022 1.00 92.19 87 GLU A O 1
ATOM 712 N N . LYS A 1 88 ? -20.176 -29.233 26.041 1.00 94.81 88 LYS A N 1
ATOM 713 C CA . LYS A 1 88 ? -20.573 -30.426 26.802 1.00 94.81 88 LYS A CA 1
ATOM 714 C C . LYS A 1 88 ? -22.082 -30.575 26.957 1.00 94.81 88 LYS A C 1
ATOM 716 O O . LYS A 1 88 ? -22.565 -31.701 27.013 1.00 94.81 88 LYS A O 1
ATOM 721 N N . ASN A 1 89 ? -22.801 -29.463 27.109 1.00 96.12 89 ASN A N 1
ATOM 722 C CA . ASN A 1 89 ? -24.210 -29.476 27.509 1.00 96.12 89 ASN A CA 1
ATOM 723 C C . ASN A 1 89 ? -25.170 -29.240 26.335 1.00 96.12 89 ASN A C 1
ATOM 725 O O . ASN A 1 89 ? -26.193 -29.913 26.248 1.00 96.12 89 ASN A O 1
ATOM 729 N N . ASP A 1 90 ? -24.857 -28.290 25.454 1.00 95.19 90 ASP A N 1
ATOM 730 C CA . ASP A 1 90 ? -25.637 -27.968 24.257 1.00 95.19 90 ASP A CA 1
ATOM 731 C C . ASP A 1 90 ? -24.742 -27.300 23.190 1.00 95.19 90 ASP A C 1
ATOM 733 O O . ASP A 1 90 ? -24.567 -26.072 23.192 1.00 95.19 90 ASP A O 1
ATOM 737 N N . PRO A 1 91 ? -24.180 -28.090 22.254 1.00 91.12 91 PRO A N 1
ATOM 738 C CA . PRO A 1 91 ? -23.303 -27.581 21.202 1.00 91.12 91 PRO A CA 1
ATOM 739 C C . PRO A 1 91 ? -23.943 -26.504 20.318 1.00 91.12 91 PRO A C 1
ATOM 741 O O . PRO A 1 91 ? -23.231 -25.691 19.736 1.00 91.12 91 PRO A O 1
ATOM 744 N N . ARG A 1 92 ? -25.280 -26.440 20.239 1.00 90.38 92 ARG A N 1
ATOM 745 C CA . ARG A 1 92 ? -25.994 -25.461 19.398 1.00 90.38 92 ARG A CA 1
ATOM 746 C C . ARG A 1 92 ? -25.826 -24.026 19.895 1.00 90.38 92 ARG A C 1
ATOM 748 O O . ARG A 1 92 ? -26.021 -23.086 19.132 1.00 90.38 92 ARG A O 1
ATOM 755 N N . ILE A 1 93 ? -25.479 -23.851 21.171 1.00 93.75 93 ILE A N 1
ATOM 756 C CA . ILE A 1 93 ? -25.286 -22.534 21.791 1.00 93.75 93 ILE A CA 1
ATOM 757 C C . ILE A 1 93 ? -23.856 -22.017 21.558 1.00 93.75 93 ILE A C 1
ATOM 759 O O . ILE A 1 93 ? -23.618 -20.815 21.675 1.00 93.75 93 ILE A O 1
ATOM 763 N N . VAL A 1 94 ? -22.905 -22.885 21.184 1.00 91.81 94 VAL A N 1
ATOM 764 C CA . VAL A 1 94 ? -21.508 -22.491 20.922 1.00 91.81 94 VAL A CA 1
ATOM 765 C C . VAL A 1 94 ? -21.446 -21.392 19.864 1.00 91.81 94 VAL A C 1
ATOM 767 O O . VAL A 1 94 ? -20.777 -20.385 20.080 1.00 91.81 94 VAL A O 1
ATOM 770 N N . ASP A 1 95 ? -22.216 -21.532 18.785 1.00 89.69 95 ASP A N 1
ATOM 771 C CA . ASP A 1 95 ? -22.320 -20.524 17.730 1.00 89.69 95 ASP A CA 1
ATOM 772 C C . ASP A 1 95 ? -22.770 -19.154 18.265 1.00 89.69 95 ASP A C 1
ATOM 774 O O . ASP A 1 95 ? -22.119 -18.137 18.037 1.00 89.69 95 ASP A O 1
ATOM 778 N N . GLN A 1 96 ? -23.817 -19.126 19.093 1.00 93.50 96 GLN A N 1
ATOM 779 C CA . GLN A 1 96 ? -24.326 -17.888 19.693 1.00 93.50 96 GLN A CA 1
ATOM 780 C C . GLN A 1 96 ? -23.290 -17.231 20.614 1.00 93.50 96 GLN A C 1
ATOM 782 O O . GLN A 1 96 ? -23.130 -16.009 20.606 1.00 93.50 96 GLN A O 1
ATOM 787 N N . ILE A 1 97 ? -22.559 -18.033 21.396 1.00 92.12 97 ILE A N 1
ATOM 788 C CA . ILE A 1 97 ? -21.496 -17.534 22.277 1.00 92.12 97 ILE A CA 1
ATOM 789 C C . ILE A 1 97 ? -20.347 -16.953 21.450 1.00 92.12 97 ILE A C 1
ATOM 791 O O . ILE A 1 97 ? -19.836 -15.884 21.786 1.00 92.12 97 ILE A O 1
ATOM 795 N N . LEU A 1 98 ? -19.949 -17.622 20.366 1.00 90.56 98 LEU A N 1
ATOM 796 C CA . LEU A 1 98 ? -18.899 -17.148 19.466 1.00 90.56 98 LEU A CA 1
ATOM 797 C C . LEU A 1 98 ? -19.329 -15.898 18.685 1.00 90.56 98 LEU A C 1
ATOM 799 O O . LEU A 1 98 ? -18.519 -14.991 18.500 1.00 90.56 98 LEU A O 1
ATOM 803 N N . GLY A 1 99 ? -20.601 -15.799 18.298 1.00 88.69 99 GLY A N 1
ATOM 804 C CA . GLY A 1 99 ? -21.194 -14.593 17.724 1.00 88.69 99 GLY A CA 1
ATOM 805 C C . GLY A 1 99 ? -21.070 -13.395 18.659 1.00 88.69 99 GLY A C 1
ATOM 806 O O . GLY A 1 99 ? -20.485 -12.378 18.286 1.00 88.69 99 GLY A O 1
ATOM 807 N N . LEU A 1 100 ? -21.509 -13.549 19.910 1.00 89.00 100 LEU A N 1
ATOM 808 C CA . LEU A 1 100 ? -21.378 -12.506 20.932 1.00 89.00 100 LEU A CA 1
ATOM 809 C C . LEU A 1 100 ? -19.912 -12.171 21.237 1.00 89.00 100 LEU A C 1
ATOM 811 O O . LEU A 1 100 ? -19.564 -11.004 21.409 1.00 89.00 100 LEU A O 1
ATOM 815 N N . ALA A 1 101 ? -19.034 -13.175 21.288 1.00 88.69 101 ALA A N 1
ATOM 816 C CA . ALA A 1 101 ? -17.602 -12.964 21.482 1.00 88.69 101 ALA A CA 1
ATOM 817 C C . ALA A 1 101 ? -16.986 -12.155 20.331 1.00 88.69 101 ALA A C 1
ATOM 819 O O . ALA A 1 101 ? -16.181 -11.262 20.583 1.00 88.69 101 ALA A O 1
ATOM 820 N N . SER A 1 102 ? -17.389 -12.428 19.087 1.00 87.12 102 SER A N 1
ATOM 821 C CA . SER A 1 102 ? -16.965 -11.668 17.908 1.00 87.12 102 SER A CA 1
ATOM 822 C C . SER A 1 102 ? -17.369 -10.200 18.019 1.00 87.12 102 SER A C 1
ATOM 824 O O . SER A 1 102 ? -16.515 -9.332 17.863 1.00 87.12 102 SER A O 1
ATOM 826 N N . GLU A 1 103 ? -18.633 -9.918 18.346 1.00 87.06 103 GLU A N 1
ATOM 827 C CA . GLU A 1 103 ? -19.128 -8.545 18.529 1.00 87.06 103 GLU A CA 1
ATOM 828 C C . GLU A 1 103 ? -18.401 -7.817 19.668 1.00 87.06 103 GLU A C 1
ATOM 830 O O . GLU A 1 103 ? -18.054 -6.642 19.552 1.00 87.06 103 GLU A O 1
ATOM 835 N N . LEU A 1 104 ? -18.122 -8.517 20.771 1.00 85.06 104 LEU A N 1
ATOM 836 C CA . LEU A 1 104 ? -17.349 -7.960 21.881 1.00 85.06 104 LEU A CA 1
ATOM 837 C C . LEU A 1 104 ? -15.904 -7.661 21.474 1.00 85.06 104 LEU A C 1
ATOM 839 O O . LEU A 1 104 ? -15.369 -6.627 21.867 1.00 85.06 104 LEU A O 1
ATOM 843 N N . CYS A 1 105 ? -15.273 -8.535 20.686 1.00 84.19 105 CYS A N 1
ATOM 844 C CA . CYS A 1 105 ? -13.917 -8.329 20.184 1.00 84.19 105 CYS A CA 1
ATOM 845 C C . CYS A 1 105 ? -13.824 -7.164 19.192 1.00 84.19 105 CYS A C 1
ATOM 847 O O . CYS A 1 105 ? -12.829 -6.445 19.222 1.00 84.19 105 CYS A O 1
ATOM 849 N N . GLU A 1 106 ? -14.849 -6.941 18.364 1.00 80.88 106 GLU A N 1
ATOM 850 C CA . GLU A 1 106 ? -14.951 -5.763 17.487 1.00 80.88 106 GLU A CA 1
ATOM 851 C C . GLU A 1 106 ? -15.050 -4.452 18.291 1.00 80.88 106 GLU A C 1
ATOM 853 O O . GLU A 1 106 ? -14.570 -3.412 17.849 1.00 80.88 106 GLU A O 1
ATOM 858 N N . GLN A 1 107 ? -15.605 -4.499 19.507 1.00 81.69 107 GLN A N 1
ATOM 859 C CA . GLN A 1 107 ? -15.690 -3.340 20.402 1.00 81.69 107 GLN A CA 1
ATOM 860 C C . GLN A 1 107 ? -14.416 -3.082 21.218 1.00 81.69 107 GLN A C 1
ATOM 862 O O . GLN A 1 107 ? -14.340 -2.054 21.900 1.00 81.69 107 GLN A O 1
ATOM 867 N N . ILE A 1 108 ? -13.419 -3.978 21.197 1.00 78.50 108 ILE A N 1
ATOM 868 C CA . ILE A 1 108 ? -12.165 -3.763 21.930 1.00 78.50 108 ILE A CA 1
ATOM 869 C C . ILE A 1 108 ? -11.438 -2.583 21.276 1.00 78.50 108 ILE A C 1
ATOM 871 O O . ILE A 1 108 ? -11.011 -2.692 20.126 1.00 78.50 108 ILE A O 1
ATOM 875 N N . PRO A 1 109 ? -11.236 -1.459 21.990 1.00 70.50 109 PRO A N 1
ATOM 876 C CA . PRO A 1 109 ? -10.549 -0.320 21.411 1.00 70.50 109 PRO A CA 1
ATOM 877 C C . PRO A 1 109 ? -9.138 -0.734 20.997 1.00 70.50 109 PRO A C 1
ATOM 879 O O . PRO A 1 109 ? -8.367 -1.229 21.820 1.00 70.50 109 PRO A O 1
ATOM 882 N N . MET A 1 110 ? -8.763 -0.441 19.752 1.00 65.50 110 MET A N 1
ATOM 883 C CA . MET A 1 110 ? -7.414 -0.667 19.202 1.00 65.50 110 MET A CA 1
ATOM 884 C C . MET A 1 110 ? -6.296 -0.162 20.132 1.00 65.50 110 MET A C 1
ATOM 886 O O . MET A 1 110 ? -5.214 -0.744 20.234 1.00 65.50 110 MET A O 1
ATOM 890 N N . LYS A 1 111 ? -6.585 0.915 20.875 1.00 64.62 111 LYS A N 1
ATOM 891 C CA . LYS A 1 111 ? -5.689 1.548 21.852 1.00 64.62 111 LYS A CA 1
ATOM 892 C C . LYS A 1 111 ? -5.260 0.617 22.989 1.00 64.62 111 LYS A C 1
ATOM 894 O O . LYS A 1 111 ? -4.197 0.837 23.559 1.00 64.62 111 LYS A O 1
ATOM 899 N N . CYS A 1 112 ? -6.050 -0.405 23.318 1.00 64.62 112 CYS A N 1
ATOM 900 C CA . CYS A 1 112 ? -5.736 -1.336 24.398 1.00 64.62 112 CYS A CA 1
ATOM 901 C C . CYS A 1 112 ? -4.620 -2.325 24.033 1.00 64.62 112 CYS A C 1
ATOM 903 O O . CYS A 1 112 ? -4.005 -2.863 24.943 1.00 64.62 112 CYS A O 1
ATOM 905 N N . LEU A 1 113 ? -4.356 -2.574 22.742 1.00 63.69 113 LEU A N 1
ATOM 906 C CA . LEU A 1 113 ? -3.456 -3.646 22.286 1.00 63.69 113 LEU A CA 1
ATOM 907 C C . LEU A 1 113 ? -2.291 -3.159 21.397 1.00 63.69 113 LEU A C 1
ATOM 909 O O . LEU A 1 113 ? -1.332 -3.905 21.181 1.00 63.69 113 LEU A O 1
ATOM 913 N N . SER A 1 114 ? -2.323 -1.910 20.913 1.00 63.72 114 SER A N 1
ATOM 914 C CA . SER A 1 114 ? -1.278 -1.369 20.034 1.00 63.72 114 SER A CA 1
ATOM 915 C C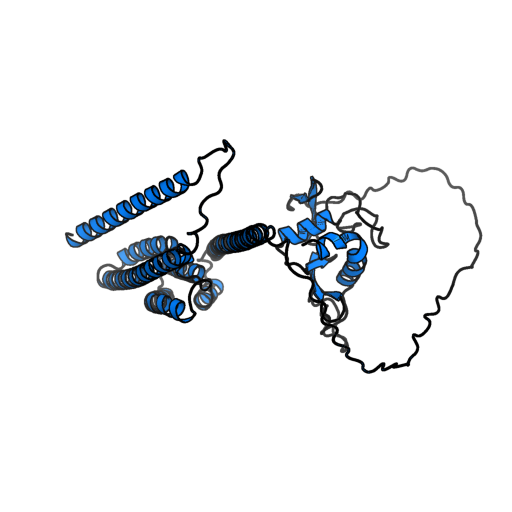 . SER A 1 114 ? 0.036 -1.063 20.772 1.00 63.72 114 SER A C 1
ATOM 917 O O . SER A 1 114 ? 0.052 -0.401 21.811 1.00 63.72 114 SER A O 1
ATOM 919 N N . SER A 1 115 ? 1.163 -1.473 20.181 1.00 55.62 115 SER A N 1
ATOM 920 C CA . SER A 1 115 ? 2.484 -1.474 20.829 1.00 55.62 115 SER A CA 1
ATOM 921 C C . SER A 1 115 ? 3.153 -0.105 21.023 1.00 55.62 115 SER A C 1
ATOM 923 O O . SER A 1 115 ? 4.199 -0.034 21.660 1.00 55.62 115 SER A O 1
ATOM 925 N N . SER A 1 116 ? 2.600 0.982 20.480 1.00 53.44 116 SER A N 1
ATOM 926 C CA . SER A 1 116 ? 3.314 2.264 20.383 1.00 53.44 116 SER A CA 1
ATOM 927 C C . SER A 1 116 ? 3.332 3.104 21.665 1.00 53.44 116 SER A C 1
ATOM 929 O O . SER A 1 116 ? 4.071 4.080 21.712 1.00 53.44 116 SER A O 1
ATOM 931 N N . ALA A 1 117 ? 2.529 2.765 22.680 1.00 51.34 117 ALA A N 1
ATOM 932 C CA . ALA A 1 117 ? 2.434 3.533 23.932 1.00 51.34 117 ALA A CA 1
ATOM 933 C C . ALA A 1 117 ? 2.879 2.753 25.183 1.00 51.34 117 ALA A C 1
ATOM 935 O O . ALA A 1 117 ? 2.995 3.330 26.261 1.00 51.34 117 ALA A O 1
ATOM 936 N N . LEU A 1 118 ? 3.121 1.448 25.058 1.00 55.31 118 LEU A N 1
ATOM 937 C CA . LEU A 1 118 ? 3.403 0.561 26.184 1.00 55.31 118 LEU A CA 1
ATOM 938 C C . LEU A 1 118 ? 4.838 0.049 26.116 1.00 55.31 118 LEU A C 1
ATOM 940 O O . LEU A 1 118 ? 5.334 -0.298 25.043 1.00 55.31 118 LEU A O 1
ATOM 944 N N . SER A 1 119 ? 5.486 -0.059 27.281 1.00 63.06 119 SER A N 1
ATOM 945 C CA . SER A 1 119 ? 6.736 -0.810 27.383 1.00 63.06 119 SER A CA 1
ATOM 946 C C . SER A 1 119 ? 6.521 -2.211 26.800 1.00 63.06 119 SER A C 1
ATOM 948 O O . SER A 1 119 ? 5.449 -2.811 26.949 1.00 63.06 119 SER A O 1
ATOM 950 N N . ARG A 1 120 ? 7.548 -2.732 26.125 1.00 65.31 120 ARG A N 1
ATOM 951 C CA . ARG A 1 120 ? 7.540 -4.035 25.440 1.00 65.31 120 ARG A CA 1
ATOM 952 C C . ARG A 1 120 ? 6.989 -5.173 26.321 1.00 65.31 120 ARG A C 1
ATOM 954 O O . ARG A 1 120 ? 6.368 -6.101 25.807 1.00 65.31 120 ARG A O 1
ATOM 961 N N . ASP A 1 121 ? 7.147 -5.059 27.638 1.00 69.69 121 ASP A N 1
ATOM 962 C CA . ASP A 1 121 ? 6.702 -6.033 28.638 1.00 69.69 121 ASP A CA 1
ATOM 963 C C . ASP A 1 121 ? 5.185 -6.048 28.865 1.00 69.69 121 ASP A C 1
ATOM 965 O O . ASP A 1 121 ? 4.604 -7.102 29.129 1.00 69.69 121 ASP A O 1
ATOM 969 N N . THR A 1 122 ? 4.511 -4.907 28.716 1.00 68.00 122 THR A N 1
ATOM 970 C CA . THR A 1 122 ? 3.073 -4.797 29.006 1.00 68.00 122 THR A CA 1
ATOM 971 C C . THR A 1 122 ? 2.213 -5.377 27.879 1.00 68.00 122 THR A C 1
ATOM 973 O O . THR A 1 122 ? 1.217 -6.052 28.139 1.00 68.00 122 THR A O 1
ATOM 976 N N . ASN A 1 123 ? 2.649 -5.231 26.622 1.00 67.25 123 ASN A N 1
ATOM 977 C CA . ASN A 1 123 ? 1.996 -5.877 25.473 1.00 67.25 123 ASN A CA 1
ATOM 978 C C . ASN A 1 123 ? 2.050 -7.409 25.573 1.00 67.25 123 ASN A C 1
ATOM 980 O O . ASN A 1 123 ? 1.112 -8.106 25.184 1.00 67.25 123 ASN A O 1
ATOM 984 N N . ASN A 1 124 ? 3.125 -7.943 26.162 1.00 76.44 124 ASN A N 1
ATOM 985 C CA . ASN A 1 124 ? 3.251 -9.374 26.409 1.00 76.44 124 ASN A CA 1
ATOM 986 C C . ASN A 1 124 ? 2.230 -9.890 27.437 1.00 76.44 124 ASN A C 1
ATOM 988 O O . ASN A 1 124 ? 1.840 -11.051 27.352 1.00 76.44 124 ASN A O 1
ATOM 992 N N . LEU A 1 125 ? 1.779 -9.070 28.393 1.00 77.12 125 LEU A N 1
ATOM 993 C CA . LEU A 1 125 ? 0.792 -9.475 29.401 1.00 77.12 125 LEU A CA 1
ATOM 994 C C . LEU A 1 125 ? -0.608 -9.634 28.802 1.00 77.12 125 LEU A C 1
ATOM 996 O O . LEU A 1 125 ? -1.211 -10.693 28.957 1.00 77.12 125 LEU A O 1
ATOM 1000 N N . LEU A 1 126 ? -1.097 -8.637 28.059 1.00 76.50 126 LEU A N 1
ATOM 1001 C CA . LEU A 1 126 ? -2.400 -8.704 27.379 1.00 76.50 126 LEU A CA 1
ATOM 1002 C C . LEU A 1 126 ? -2.496 -9.909 26.441 1.00 76.50 126 LEU A C 1
ATOM 1004 O O . LEU A 1 126 ? -3.480 -10.649 26.465 1.00 76.50 126 LEU A O 1
ATOM 1008 N N . TRP A 1 127 ? -1.437 -10.159 25.669 1.00 80.38 127 TRP A N 1
ATOM 1009 C CA . TRP A 1 127 ? -1.392 -11.323 24.794 1.00 80.38 127 TRP A CA 1
ATOM 1010 C C . TRP A 1 127 ? -1.373 -12.643 25.566 1.00 80.38 127 TRP A C 1
ATOM 1012 O O . TRP A 1 127 ? -2.050 -13.585 25.166 1.00 80.38 127 TRP A O 1
ATOM 1022 N N . LYS A 1 128 ? -0.661 -12.727 26.698 1.00 84.31 128 LYS A N 1
ATOM 1023 C CA . LYS A 1 128 ? -0.713 -13.916 27.566 1.00 84.31 128 LYS A CA 1
ATOM 1024 C C . LYS A 1 128 ? -2.142 -14.222 28.025 1.00 84.31 128 LYS A C 1
ATOM 1026 O O . LYS A 1 128 ? -2.482 -15.398 28.110 1.00 84.31 128 LYS A O 1
ATOM 1031 N N . SER A 1 129 ? -2.968 -13.199 28.252 1.00 83.06 129 SER A N 1
ATOM 1032 C CA . SER A 1 129 ? -4.378 -13.366 28.626 1.00 83.06 129 SER A CA 1
ATOM 1033 C C . SER A 1 129 ? -5.275 -13.798 27.463 1.00 83.06 129 SER A C 1
ATOM 1035 O O . SER A 1 129 ? -6.201 -14.569 27.688 1.00 83.06 129 SER A O 1
ATOM 1037 N N . LEU A 1 130 ? -4.993 -13.357 26.231 1.00 84.75 130 LEU A N 1
ATOM 1038 C CA . LEU A 1 130 ? -5.749 -13.743 25.026 1.00 84.75 130 LEU A CA 1
ATOM 1039 C C . LEU A 1 130 ? -5.290 -15.070 24.405 1.00 84.75 130 LEU A C 1
ATOM 1041 O O . LEU A 1 130 ? -6.057 -15.721 23.697 1.00 84.75 130 LEU A O 1
ATOM 1045 N N . LYS A 1 131 ? -4.055 -15.502 24.678 1.00 87.25 131 LYS A N 1
ATOM 1046 C CA . LYS A 1 131 ? -3.456 -16.718 24.112 1.00 87.25 131 LYS A CA 1
ATOM 1047 C C . LYS A 1 131 ? -4.310 -17.982 24.311 1.00 87.25 131 LYS A C 1
ATOM 1049 O O . LYS A 1 131 ? -4.418 -18.745 23.355 1.00 87.25 131 LYS A O 1
ATOM 1054 N N . PRO A 1 132 ? -4.946 -18.227 25.473 1.00 90.00 132 PRO A N 1
ATOM 1055 C CA . PRO A 1 132 ? -5.833 -19.376 25.638 1.00 90.00 132 PRO A CA 1
ATOM 1056 C C . PRO A 1 132 ? -7.028 -19.358 24.676 1.00 90.00 132 PRO A C 1
ATOM 1058 O O . PRO A 1 132 ? -7.376 -20.402 24.132 1.00 90.00 132 PRO A O 1
ATOM 1061 N N . LEU A 1 133 ? -7.612 -18.181 24.417 1.00 87.38 133 LEU A N 1
ATOM 1062 C CA . LEU A 1 133 ? -8.700 -18.028 23.450 1.00 87.38 133 LEU A CA 1
ATOM 1063 C C . LEU A 1 133 ? -8.199 -18.259 22.031 1.00 87.38 133 LEU A C 1
ATOM 1065 O O . LEU A 1 133 ? -8.809 -19.023 21.299 1.00 87.38 133 LEU A O 1
ATOM 1069 N N . ALA A 1 134 ? -7.062 -17.665 21.666 1.00 85.62 134 ALA A N 1
ATOM 1070 C CA . ALA A 1 134 ? -6.476 -17.858 20.345 1.00 85.62 134 ALA A CA 1
ATOM 1071 C C . ALA A 1 134 ? -6.150 -19.337 20.066 1.00 85.62 134 ALA A C 1
ATOM 1073 O O . ALA A 1 134 ? -6.473 -19.848 18.997 1.00 85.62 134 ALA A O 1
ATOM 1074 N N . ASN A 1 135 ? -5.574 -20.042 21.044 1.00 88.75 135 ASN A N 1
ATOM 1075 C CA . ASN A 1 135 ? -5.302 -21.477 20.947 1.00 88.75 135 ASN A CA 1
ATOM 1076 C C . ASN A 1 135 ? -6.588 -22.291 20.767 1.00 88.75 135 ASN A C 1
ATOM 1078 O O . ASN A 1 135 ? -6.633 -23.179 19.925 1.00 88.75 135 ASN A O 1
ATOM 1082 N N . TYR A 1 136 ? -7.637 -21.967 21.523 1.00 89.31 136 TYR A N 1
ATOM 1083 C CA . TYR A 1 136 ? -8.927 -22.631 21.380 1.00 89.31 136 TYR A CA 1
ATOM 1084 C C . TYR A 1 136 ? -9.559 -22.362 20.001 1.00 89.31 136 TYR A C 1
ATOM 1086 O O . TYR A 1 136 ? -10.051 -23.282 19.357 1.00 89.31 136 TYR A O 1
ATOM 1094 N N . MET A 1 137 ? -9.455 -21.134 19.479 1.00 86.75 137 MET A N 1
ATOM 1095 C CA . MET A 1 137 ? -9.896 -20.831 18.113 1.00 86.75 137 MET A CA 1
ATOM 1096 C C . MET A 1 137 ? -9.109 -21.639 17.077 1.00 86.75 137 MET A C 1
ATOM 1098 O O . MET A 1 137 ? -9.705 -22.133 16.128 1.00 86.75 137 MET A O 1
ATOM 1102 N N . HIS A 1 138 ? -7.798 -21.831 17.265 1.00 83.38 138 HIS A N 1
ATOM 1103 C CA . HIS A 1 138 ? -6.995 -22.715 16.412 1.00 83.38 138 HIS A CA 1
ATOM 1104 C C . HIS A 1 138 ? -7.479 -24.171 16.430 1.00 83.38 138 HIS A C 1
ATOM 1106 O O . HIS A 1 138 ? -7.432 -24.821 15.387 1.00 83.38 138 HIS A O 1
ATOM 1112 N N . GLU A 1 139 ? -7.935 -24.682 17.575 1.00 88.38 139 GLU A N 1
ATOM 1113 C CA . GLU A 1 139 ? -8.535 -26.019 17.677 1.00 88.38 139 GLU A CA 1
ATOM 1114 C C . GLU A 1 139 ? -9.882 -26.076 16.942 1.00 88.38 139 GLU A C 1
ATOM 1116 O O . GLU A 1 139 ? -10.131 -27.024 16.200 1.00 88.38 139 GLU A O 1
ATOM 1121 N N . LEU A 1 140 ? -10.703 -25.024 17.045 1.00 86.62 140 LEU A N 1
ATOM 1122 C CA . LEU A 1 140 ? -11.977 -24.916 16.326 1.00 86.62 140 LEU A CA 1
ATOM 1123 C C . LEU A 1 140 ? -11.835 -24.877 14.799 1.00 86.62 140 LEU A C 1
ATOM 1125 O O . LEU A 1 140 ? -12.770 -25.266 14.106 1.00 86.62 140 LEU A O 1
ATOM 1129 N N . PHE A 1 141 ? -10.680 -24.485 14.249 1.00 80.75 141 PHE A N 1
ATOM 1130 C CA . PHE A 1 141 ? -10.421 -24.607 12.803 1.00 80.75 141 PHE A CA 1
ATOM 1131 C C . PHE A 1 141 ? -10.385 -26.050 12.298 1.00 80.75 141 PHE A C 1
ATOM 1133 O O . PHE A 1 141 ? -10.357 -26.264 11.089 1.00 80.75 141 PHE A O 1
ATOM 1140 N N . LEU A 1 142 ? -10.336 -27.029 13.201 1.00 81.56 142 LEU A N 1
ATOM 1141 C CA . LEU A 1 142 ? -10.465 -28.443 12.866 1.00 81.56 142 LEU A CA 1
ATOM 1142 C C . LEU A 1 142 ? -11.926 -28.922 12.899 1.00 81.56 142 LEU A C 1
ATOM 1144 O O . LEU A 1 142 ? -12.176 -30.079 12.580 1.00 81.56 142 LEU A O 1
ATOM 1148 N N . SER A 1 143 ? -12.872 -28.064 13.296 1.00 83.94 143 SER A N 1
ATOM 1149 C CA . SER A 1 143 ? -14.306 -28.357 13.234 1.00 83.94 143 SER A CA 1
ATOM 1150 C C . SER A 1 143 ? -14.776 -28.462 11.781 1.00 83.94 143 SER A C 1
ATOM 1152 O O . SER A 1 143 ? -14.218 -27.822 10.896 1.00 83.94 143 SER A O 1
ATOM 1154 N N . GLU A 1 144 ? -15.832 -29.232 11.531 1.00 86.44 144 GLU A N 1
ATOM 1155 C CA . GLU A 1 144 ? -16.523 -29.256 10.233 1.00 86.44 144 GLU A CA 1
ATOM 1156 C C . GLU A 1 144 ? -17.601 -28.157 10.132 1.00 86.44 144 GLU A C 1
ATOM 1158 O O . GLU A 1 144 ? -18.101 -27.863 9.045 1.00 86.44 144 GLU A O 1
ATOM 1163 N N . ASP A 1 145 ? -17.955 -27.520 11.256 1.00 87.38 145 ASP A N 1
ATOM 1164 C CA . ASP A 1 145 ? -18.985 -26.481 11.311 1.00 87.38 145 ASP A CA 1
ATOM 1165 C C . ASP A 1 145 ? -18.451 -25.126 10.821 1.00 87.38 145 ASP A C 1
ATOM 1167 O O . ASP A 1 145 ? -17.657 -24.443 11.476 1.00 87.38 145 ASP A O 1
ATOM 1171 N N . GLN A 1 146 ? -18.934 -24.710 9.655 1.00 82.81 146 GLN A N 1
ATOM 1172 C CA . GLN A 1 146 ? -18.510 -23.482 8.989 1.00 82.81 146 GLN A CA 1
ATOM 1173 C C . GLN A 1 146 ? -18.910 -22.208 9.727 1.00 82.81 146 GLN A C 1
ATOM 1175 O O . GLN A 1 146 ? -18.208 -21.199 9.616 1.00 82.81 146 GLN A O 1
ATOM 1180 N N . ILE A 1 147 ? -20.023 -22.222 10.463 1.00 83.62 147 ILE A N 1
ATOM 1181 C CA . ILE A 1 147 ? -20.493 -21.035 11.181 1.00 83.62 147 ILE A CA 1
ATOM 1182 C C . ILE A 1 147 ? -19.545 -20.770 12.356 1.00 83.62 147 ILE A C 1
ATOM 1184 O O . ILE A 1 147 ? -19.037 -19.656 12.519 1.00 83.62 147 ILE A O 1
ATOM 1188 N N . VAL A 1 148 ? -19.177 -21.836 13.070 1.00 86.38 148 VAL A N 1
ATOM 1189 C CA . VAL A 1 148 ? -18.169 -21.814 14.138 1.00 86.38 148 VAL A CA 1
ATOM 1190 C C . VAL A 1 148 ? -16.817 -21.320 13.615 1.00 86.38 148 VAL A C 1
ATOM 1192 O O . VAL A 1 148 ? -16.225 -20.414 14.210 1.00 86.38 148 VAL A O 1
ATOM 1195 N N . ILE A 1 149 ? -16.349 -21.839 12.472 1.00 84.12 149 ILE A N 1
ATOM 1196 C CA . ILE A 1 149 ? -15.098 -21.383 11.840 1.00 84.12 149 ILE A CA 1
ATOM 1197 C C . ILE A 1 149 ? -15.173 -19.895 11.494 1.00 84.12 149 ILE A C 1
ATOM 1199 O O . ILE A 1 149 ? -14.248 -19.144 11.801 1.00 84.12 149 ILE A O 1
ATOM 1203 N N . LYS A 1 150 ? -16.273 -19.438 10.885 1.00 84.25 150 LYS A N 1
ATOM 1204 C CA . LYS A 1 150 ? -16.461 -18.031 10.510 1.00 84.25 150 LYS A CA 1
ATOM 1205 C C . LYS A 1 150 ? -16.335 -17.106 11.720 1.00 84.25 150 LYS A C 1
ATOM 1207 O O . LYS A 1 150 ? -15.645 -16.087 11.635 1.00 84.25 150 LYS A O 1
ATOM 1212 N N . HIS A 1 151 ? -16.959 -17.450 12.845 1.00 86.38 151 HIS A N 1
ATOM 1213 C CA . HIS A 1 151 ? -16.823 -16.664 14.070 1.00 86.38 151 HIS A CA 1
ATOM 1214 C C . HIS A 1 151 ? -15.408 -16.728 14.654 1.00 86.38 151 HIS A C 1
ATOM 1216 O O . HIS A 1 151 ? -14.871 -15.693 15.051 1.00 86.38 151 HIS A O 1
ATOM 1222 N N . ALA A 1 152 ? -14.760 -17.895 14.632 1.00 87.06 152 ALA A N 1
ATOM 1223 C CA . ALA A 1 152 ? -13.376 -18.040 15.075 1.00 87.06 152 ALA A CA 1
ATOM 1224 C C . ALA A 1 152 ? -12.403 -17.170 14.254 1.00 87.06 152 ALA A C 1
ATOM 1226 O O . ALA A 1 152 ? -11.555 -16.485 14.834 1.00 87.06 152 ALA A O 1
ATOM 1227 N N . VAL A 1 153 ? -12.559 -17.127 12.921 1.00 84.94 153 VAL A N 1
ATOM 1228 C CA . VAL A 1 153 ? -11.791 -16.234 12.032 1.00 84.94 153 VAL A CA 1
ATOM 1229 C C . VAL A 1 153 ? -11.986 -14.780 12.441 1.00 84.94 153 VAL A C 1
ATOM 1231 O O . VAL A 1 153 ? -10.999 -14.069 12.617 1.00 84.94 153 VAL A O 1
ATOM 1234 N N . LYS A 1 154 ? -13.239 -14.335 12.608 1.00 85.00 154 LYS A N 1
ATOM 1235 C CA . LYS A 1 154 ? -13.542 -12.946 12.975 1.00 85.00 154 LYS A CA 1
ATOM 1236 C C . LYS A 1 154 ? -12.903 -12.550 14.303 1.00 85.00 154 LYS A C 1
ATOM 1238 O O . LYS A 1 154 ? -12.247 -11.517 14.372 1.00 85.00 154 LYS A O 1
ATOM 1243 N N . ILE A 1 155 ? -13.026 -13.391 15.331 1.00 86.94 155 ILE A N 1
ATOM 1244 C CA . ILE A 1 155 ? -12.431 -13.138 16.651 1.00 86.94 155 ILE A CA 1
ATOM 1245 C C . ILE A 1 155 ? -10.910 -12.996 16.535 1.00 86.94 155 ILE A C 1
ATOM 1247 O O . ILE A 1 155 ? -10.336 -12.009 16.999 1.00 86.94 155 ILE A O 1
ATOM 1251 N N . LEU A 1 156 ? -10.244 -13.959 15.889 1.00 86.25 156 LEU A N 1
ATOM 1252 C CA . LEU A 1 156 ? -8.792 -13.919 15.703 1.00 86.25 156 LEU A CA 1
ATOM 1253 C C . LEU A 1 156 ? -8.345 -12.724 14.874 1.00 86.25 156 LEU A C 1
ATOM 1255 O O . LEU A 1 156 ? -7.270 -12.169 15.119 1.00 86.25 156 LEU A O 1
ATOM 1259 N N . LEU A 1 157 ? -9.162 -12.323 13.906 1.00 84.94 157 LEU A N 1
ATOM 1260 C CA . LEU A 1 157 ? -8.862 -11.196 13.058 1.00 84.94 157 LEU A CA 1
ATOM 1261 C C . LEU A 1 157 ? -8.938 -9.879 13.825 1.00 84.94 157 LEU A C 1
ATOM 1263 O O . LEU A 1 157 ? -7.968 -9.124 13.800 1.00 84.94 157 LEU A O 1
ATOM 1267 N N . SER A 1 158 ? -10.017 -9.645 14.571 1.00 84.56 158 SER A N 1
ATOM 1268 C CA . SER A 1 158 ? -10.155 -8.470 15.438 1.00 84.56 158 SER A CA 1
ATOM 1269 C C . SER A 1 158 ? -8.998 -8.382 16.435 1.00 84.56 158 SER A C 1
ATOM 1271 O O . SER A 1 158 ? -8.395 -7.324 16.610 1.00 84.56 158 SER A O 1
ATOM 1273 N N . ILE A 1 159 ? -8.595 -9.516 17.019 1.00 83.94 159 ILE A N 1
ATOM 1274 C CA . ILE A 1 159 ? -7.434 -9.588 17.915 1.00 83.94 159 ILE A CA 1
ATOM 1275 C C . ILE A 1 159 ? -6.123 -9.246 17.179 1.00 83.94 159 ILE A C 1
ATOM 1277 O O . ILE A 1 159 ? -5.285 -8.519 17.717 1.00 83.94 159 ILE A O 1
ATOM 1281 N N . SER A 1 160 ? -5.935 -9.741 15.953 1.00 84.44 160 SER A N 1
ATOM 1282 C CA . SER A 1 160 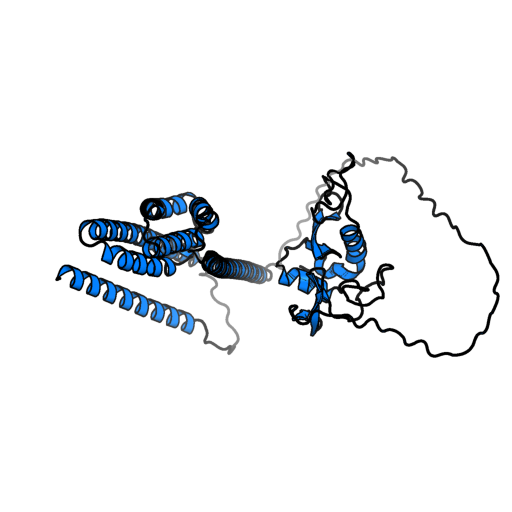? -4.730 -9.499 15.144 1.00 84.44 160 SER A CA 1
ATOM 1283 C C . SER A 1 160 ? -4.609 -8.038 14.703 1.00 84.44 160 SER A C 1
ATOM 1285 O O . SER A 1 160 ? -3.523 -7.454 14.773 1.00 84.44 160 SER A O 1
ATOM 1287 N N . ILE A 1 161 ? -5.729 -7.431 14.295 1.00 81.38 161 ILE A N 1
ATOM 1288 C CA . ILE A 1 161 ? -5.822 -6.009 13.946 1.00 81.38 161 ILE A CA 1
ATOM 1289 C C . ILE A 1 161 ? -5.496 -5.165 15.182 1.00 81.38 161 ILE A C 1
ATOM 1291 O O . ILE A 1 161 ? -4.608 -4.316 15.120 1.00 81.38 161 ILE A O 1
ATOM 1295 N N . ALA A 1 162 ? -6.092 -5.478 16.336 1.00 78.81 162 ALA A N 1
ATOM 1296 C CA . ALA A 1 162 ? -5.818 -4.766 17.581 1.00 78.81 162 ALA A CA 1
ATOM 1297 C C . ALA A 1 162 ? -4.359 -4.897 18.051 1.00 78.81 162 ALA A C 1
ATOM 1299 O O . ALA A 1 162 ? -3.778 -3.938 18.561 1.00 78.81 162 ALA A O 1
ATOM 1300 N N . LYS A 1 163 ? -3.721 -6.047 17.806 1.00 78.56 163 LYS A N 1
ATOM 1301 C CA . LYS A 1 163 ? -2.282 -6.257 18.033 1.00 78.56 163 LYS A CA 1
ATOM 1302 C C . LYS A 1 163 ? -1.394 -5.507 17.027 1.00 78.56 163 LYS A C 1
ATOM 1304 O O . LYS A 1 163 ? -0.186 -5.406 17.243 1.00 78.56 163 LYS A O 1
ATOM 1309 N N . ALA A 1 164 ? -1.961 -5.013 15.925 1.00 80.00 164 ALA A N 1
ATOM 1310 C CA . ALA A 1 164 ? -1.234 -4.556 14.743 1.00 80.00 164 ALA A CA 1
ATOM 1311 C C . ALA A 1 164 ? -0.232 -5.616 14.236 1.00 80.00 164 ALA A C 1
ATOM 1313 O O . ALA A 1 164 ? 0.892 -5.306 13.837 1.00 80.00 164 ALA A O 1
ATOM 1314 N N . SER A 1 165 ? -0.616 -6.897 14.298 1.00 83.31 165 SER A N 1
ATOM 1315 C CA . SER A 1 165 ? 0.219 -8.014 13.857 1.00 83.31 165 SER A CA 1
ATOM 1316 C C . SER A 1 165 ? -0.632 -9.158 13.323 1.00 83.31 165 SER A C 1
ATOM 1318 O O . SER A 1 165 ? -1.434 -9.734 14.048 1.00 83.31 165 SER A O 1
ATOM 1320 N N . LEU A 1 166 ? -0.389 -9.541 12.069 1.00 82.50 166 LEU A N 1
ATOM 1321 C CA . LEU A 1 166 ? -1.055 -10.676 11.420 1.00 82.50 166 LEU A CA 1
ATOM 1322 C C . LEU A 1 166 ? -0.321 -12.008 11.628 1.00 82.50 166 LEU A C 1
ATOM 1324 O O . LEU A 1 166 ? -0.753 -13.038 11.121 1.00 82.50 166 LEU A O 1
ATOM 1328 N N . LYS A 1 167 ? 0.801 -12.021 12.359 1.00 83.69 167 LYS A N 1
ATOM 1329 C CA . LYS A 1 167 ? 1.664 -13.208 12.458 1.00 83.69 167 LYS A CA 1
ATOM 1330 C C . LYS A 1 167 ? 0.915 -14.446 12.962 1.00 83.69 167 LYS A C 1
ATOM 1332 O O . LYS A 1 167 ? 1.180 -15.543 12.482 1.00 83.69 167 LYS A O 1
ATOM 1337 N N . ASP A 1 168 ? -0.017 -14.257 13.890 1.00 74.12 168 ASP A N 1
ATOM 1338 C CA . ASP A 1 168 ? -0.756 -15.356 14.513 1.00 74.12 168 ASP A CA 1
ATOM 1339 C C . ASP A 1 168 ? -1.909 -15.867 13.631 1.00 74.12 168 ASP A C 1
ATOM 1341 O O . ASP A 1 168 ? -2.276 -17.035 13.723 1.00 74.12 168 ASP A O 1
ATOM 1345 N N . ILE A 1 169 ? -2.435 -15.034 12.721 1.00 80.62 169 ILE A N 1
ATOM 1346 C CA . ILE A 1 169 ? -3.509 -15.431 11.799 1.00 80.62 169 ILE A CA 1
ATOM 1347 C C . ILE A 1 169 ? -2.979 -16.004 10.479 1.00 80.62 169 ILE A C 1
ATOM 1349 O O . ILE A 1 169 ? -3.693 -16.734 9.800 1.00 80.62 169 ILE A O 1
ATOM 1353 N N . LEU A 1 170 ? -1.718 -15.742 10.118 1.00 83.19 170 LEU A N 1
ATOM 1354 C CA . LEU A 1 170 ? -1.115 -16.239 8.874 1.00 83.19 170 LEU A CA 1
ATOM 1355 C C . LEU A 1 170 ? -1.229 -17.765 8.678 1.00 83.19 170 LEU A C 1
ATOM 1357 O O . LEU A 1 170 ? -1.603 -18.173 7.578 1.00 83.19 170 LEU A O 1
ATOM 1361 N N . PRO A 1 171 ? -0.970 -18.628 9.685 1.00 81.81 171 PRO A N 1
ATOM 1362 C CA . PRO A 1 171 ? -1.140 -20.073 9.518 1.00 81.81 171 PRO A CA 1
ATOM 1363 C C . PRO A 1 171 ? -2.584 -20.471 9.193 1.00 81.81 171 PRO A C 1
ATOM 1365 O O . PRO A 1 171 ? -2.811 -21.423 8.449 1.00 81.81 171 PRO A O 1
ATOM 1368 N N . ILE A 1 172 ? -3.556 -19.733 9.733 1.00 79.94 172 ILE A N 1
ATOM 1369 C CA . ILE A 1 172 ? -4.983 -19.947 9.480 1.00 79.94 172 ILE A CA 1
ATOM 1370 C C . ILE A 1 172 ? -5.363 -19.450 8.091 1.00 79.94 172 ILE A C 1
ATOM 1372 O O . ILE A 1 172 ? -5.987 -20.189 7.339 1.00 79.94 172 ILE A O 1
ATOM 1376 N N . LEU A 1 173 ? -4.962 -18.227 7.733 1.00 80.38 173 LEU A N 1
ATOM 1377 C CA . LEU A 1 173 ? -5.232 -17.661 6.412 1.00 80.38 173 LEU A CA 1
ATOM 1378 C C . LEU A 1 173 ? -4.641 -18.538 5.314 1.00 80.38 173 LEU A C 1
ATOM 1380 O O . LEU A 1 173 ? -5.313 -18.788 4.326 1.00 80.38 173 LEU A O 1
ATOM 1384 N N . SER A 1 174 ? -3.431 -19.065 5.511 1.00 83.00 174 SER A N 1
ATOM 1385 C CA . SER A 1 174 ? -2.827 -20.027 4.588 1.00 83.00 174 SER A CA 1
ATOM 1386 C C . SER A 1 174 ? -3.725 -21.254 4.402 1.00 83.00 174 SER A C 1
ATOM 1388 O O . SER A 1 174 ? -4.070 -21.600 3.276 1.00 83.00 174 SER A O 1
ATOM 1390 N N . LYS A 1 175 ? -4.204 -21.863 5.495 1.00 80.94 175 LYS A N 1
ATOM 1391 C CA . LYS A 1 175 ? -5.133 -22.999 5.405 1.00 80.94 175 LYS A CA 1
ATOM 1392 C C . LYS A 1 175 ? -6.447 -22.644 4.710 1.00 80.94 175 LYS A C 1
ATOM 1394 O O . LYS A 1 175 ? -6.927 -23.464 3.946 1.00 80.94 175 LYS A O 1
ATOM 1399 N N . LEU A 1 176 ? -7.010 -21.459 4.952 1.00 77.00 176 LEU A N 1
ATOM 1400 C CA . LEU A 1 176 ? -8.261 -21.014 4.325 1.00 77.00 176 LEU A CA 1
ATOM 1401 C C . LEU A 1 176 ? -8.094 -20.714 2.832 1.00 77.00 176 LEU A C 1
ATOM 1403 O O . LEU A 1 176 ? -8.937 -21.115 2.043 1.00 77.00 176 LEU A O 1
ATOM 1407 N N . ILE A 1 177 ? -7.008 -20.039 2.447 1.00 78.75 177 ILE A N 1
ATOM 1408 C CA . ILE A 1 177 ? -6.706 -19.668 1.055 1.00 78.75 177 ILE A CA 1
ATOM 1409 C C . ILE A 1 177 ? -6.433 -20.909 0.204 1.00 78.75 177 ILE A C 1
ATOM 1411 O O . ILE A 1 177 ? -6.802 -20.948 -0.965 1.00 78.75 177 ILE A O 1
ATOM 1415 N N . PHE A 1 178 ? -5.764 -21.912 0.776 1.00 77.06 178 PHE A N 1
ATOM 1416 C CA . PHE A 1 178 ? -5.407 -23.137 0.063 1.00 77.06 178 PHE A CA 1
ATOM 1417 C C . PHE A 1 178 ? -6.401 -24.283 0.274 1.00 77.06 178 PHE A C 1
ATOM 1419 O O . PHE A 1 178 ? -6.158 -25.386 -0.223 1.00 77.06 178 PHE A O 1
ATOM 1426 N N . ASN A 1 179 ? -7.511 -24.053 0.983 1.00 74.44 179 ASN A N 1
ATOM 1427 C CA . ASN A 1 179 ? -8.583 -25.034 1.031 1.00 74.44 179 ASN A CA 1
ATOM 1428 C C . ASN A 1 179 ? -9.315 -25.019 -0.317 1.00 74.44 179 ASN A C 1
ATOM 1430 O O . ASN A 1 179 ? -9.753 -23.968 -0.769 1.00 74.44 179 ASN A O 1
ATOM 1434 N N . LYS A 1 180 ? -9.388 -26.174 -0.987 1.00 63.34 180 LYS A N 1
ATOM 1435 C CA . LYS A 1 180 ? -9.924 -26.289 -2.357 1.00 63.34 180 LYS A CA 1
ATOM 1436 C C . LYS A 1 180 ? -11.429 -26.083 -2.437 1.00 63.34 180 LYS A C 1
ATOM 1438 O O . LYS A 1 180 ? -11.954 -25.862 -3.526 1.00 63.34 180 LYS A O 1
ATOM 1443 N N . ASP A 1 181 ? -12.103 -26.182 -1.306 1.00 69.62 181 ASP A N 1
ATOM 1444 C CA . ASP A 1 181 ? -13.519 -25.922 -1.241 1.00 69.62 181 ASP A CA 1
ATOM 1445 C C . ASP A 1 181 ? -13.688 -24.398 -1.123 1.00 69.62 181 ASP A C 1
ATOM 1447 O O . ASP A 1 181 ? -13.406 -23.828 -0.067 1.00 69.62 181 ASP A O 1
ATOM 1451 N N . ASP A 1 182 ? -14.117 -23.745 -2.214 1.00 60.19 182 ASP A N 1
ATOM 1452 C CA . ASP A 1 182 ? -14.408 -22.298 -2.393 1.00 60.19 182 ASP A CA 1
ATOM 1453 C C . ASP A 1 182 ? -15.501 -21.751 -1.435 1.00 60.19 182 ASP A C 1
ATOM 1455 O O . ASP A 1 182 ? -16.270 -20.841 -1.742 1.00 60.19 182 ASP A O 1
ATOM 1459 N N . ILE A 1 183 ? -15.635 -22.338 -0.251 1.00 61.62 183 ILE A N 1
ATOM 1460 C CA . ILE A 1 183 ? -16.750 -22.130 0.663 1.00 61.62 183 ILE A CA 1
ATOM 1461 C C . ILE A 1 183 ? -16.584 -20.835 1.468 1.00 61.62 183 ILE A C 1
ATOM 1463 O O . ILE A 1 183 ? -17.557 -20.261 1.958 1.00 61.62 183 ILE A O 1
ATOM 1467 N N . TYR A 1 184 ? -15.357 -20.333 1.590 1.00 65.81 184 TYR A N 1
ATOM 1468 C CA . TYR A 1 184 ? -15.089 -19.103 2.317 1.00 65.81 184 TYR A CA 1
ATOM 1469 C C . TYR A 1 184 ? -15.044 -17.918 1.358 1.00 65.81 184 TYR A C 1
ATOM 1471 O O . TYR A 1 184 ? -14.251 -17.896 0.419 1.00 65.81 184 TYR A O 1
ATOM 1479 N N . ASP A 1 185 ? -15.814 -16.869 1.659 1.00 71.81 185 ASP A N 1
ATOM 1480 C CA . ASP A 1 185 ? -15.615 -15.547 1.060 1.00 71.81 185 ASP A CA 1
ATOM 1481 C C . ASP A 1 185 ? -14.340 -14.905 1.640 1.00 71.81 185 ASP A C 1
ATOM 1483 O O . ASP A 1 185 ? -14.366 -13.935 2.402 1.00 71.81 185 ASP A O 1
ATOM 1487 N N . VAL A 1 186 ? -13.190 -15.504 1.313 1.00 70.62 186 VAL A N 1
ATOM 1488 C CA . VAL A 1 186 ? -11.856 -15.026 1.695 1.00 70.62 186 VAL A CA 1
ATOM 1489 C C . VAL A 1 186 ? -11.675 -13.590 1.216 1.00 70.62 186 VAL A C 1
ATOM 1491 O O . VAL A 1 186 ? -11.057 -12.783 1.904 1.00 70.62 186 VAL A O 1
ATOM 1494 N N . ARG A 1 187 ? -12.272 -13.237 0.072 1.00 71.56 187 ARG A N 1
ATOM 1495 C CA . ARG A 1 187 ? -12.279 -11.871 -0.448 1.00 71.56 187 ARG A CA 1
ATOM 1496 C C . ARG A 1 187 ? -13.000 -10.914 0.500 1.00 71.56 187 ARG A C 1
ATOM 1498 O O . ARG A 1 187 ? -12.424 -9.885 0.837 1.00 71.56 187 ARG A O 1
ATOM 1505 N N . GLY A 1 188 ? -14.212 -11.237 0.945 1.00 75.56 188 GLY A N 1
ATOM 1506 C CA . GLY A 1 188 ? -14.965 -10.433 1.910 1.00 75.56 188 GLY A CA 1
ATOM 1507 C C . GLY A 1 188 ? -14.230 -10.270 3.239 1.00 75.56 188 GLY A C 1
ATOM 1508 O O . GLY A 1 188 ? -14.157 -9.162 3.772 1.00 75.56 188 GLY A O 1
ATOM 1509 N N . LEU A 1 189 ? -13.599 -11.341 3.730 1.00 68.94 189 LEU A N 1
ATOM 1510 C CA . LEU A 1 189 ? -12.731 -11.282 4.909 1.00 68.94 189 LEU A CA 1
ATOM 1511 C C . LEU A 1 189 ? -11.541 -10.342 4.688 1.00 68.94 189 LEU A C 1
ATOM 1513 O O . LEU A 1 189 ? -11.330 -9.440 5.490 1.00 68.94 189 LEU A O 1
ATOM 1517 N N . LEU A 1 190 ? -10.797 -10.496 3.588 1.00 73.06 190 LEU A N 1
ATOM 1518 C CA . LEU A 1 190 ? -9.647 -9.645 3.263 1.00 73.06 190 LEU A CA 1
ATOM 1519 C C . LEU A 1 190 ? -10.036 -8.172 3.069 1.00 73.06 190 LEU A C 1
ATOM 1521 O O . LEU A 1 190 ? -9.261 -7.294 3.439 1.00 73.06 190 LEU A O 1
ATOM 1525 N N . LEU A 1 191 ? -11.226 -7.888 2.533 1.00 73.62 191 LEU A N 1
ATOM 1526 C CA . LEU A 1 191 ? -11.752 -6.524 2.438 1.00 73.62 191 LEU A CA 1
ATOM 1527 C C . LEU A 1 191 ? -12.011 -5.932 3.827 1.00 73.62 191 LEU A C 1
ATOM 1529 O O . LEU A 1 191 ? -11.501 -4.855 4.117 1.00 73.62 191 LEU A O 1
ATOM 1533 N N . GLN A 1 192 ? -12.684 -6.666 4.721 1.00 69.88 192 GLN A N 1
ATOM 1534 C CA . GLN A 1 192 ? -12.883 -6.224 6.110 1.00 69.88 192 GLN A CA 1
ATOM 1535 C C . GLN A 1 192 ? -11.553 -5.989 6.841 1.00 69.88 192 GLN A C 1
ATOM 1537 O O . GLN A 1 192 ? -11.417 -5.020 7.587 1.00 69.88 192 GLN A O 1
ATOM 1542 N N . MET A 1 193 ? -10.550 -6.843 6.600 1.00 69.19 193 MET A N 1
ATOM 1543 C CA . MET A 1 193 ? -9.195 -6.635 7.122 1.00 69.19 193 MET A CA 1
ATOM 1544 C C . MET A 1 193 ? -8.587 -5.331 6.624 1.00 69.19 193 MET A C 1
ATOM 1546 O O . MET A 1 193 ? -8.004 -4.581 7.406 1.00 69.19 193 MET A O 1
ATOM 1550 N N . ASN A 1 194 ? -8.674 -5.102 5.315 1.00 74.50 194 ASN A N 1
ATOM 1551 C CA . ASN A 1 194 ? -8.092 -3.943 4.667 1.00 74.50 194 ASN A CA 1
ATOM 1552 C C . ASN A 1 194 ? -8.744 -2.651 5.173 1.00 74.50 194 ASN A C 1
ATOM 1554 O O . ASN A 1 194 ? -8.029 -1.723 5.537 1.00 74.50 194 ASN A O 1
ATOM 1558 N N . ASP A 1 195 ? -10.071 -2.624 5.292 1.00 72.81 195 ASP A N 1
ATOM 1559 C CA . ASP A 1 195 ? -10.817 -1.462 5.782 1.00 72.81 195 ASP A CA 1
ATOM 1560 C C . ASP A 1 195 ? -10.449 -1.127 7.240 1.00 72.81 195 ASP A C 1
ATOM 1562 O O . ASP A 1 195 ? -10.109 0.019 7.545 1.00 72.81 195 ASP A O 1
ATOM 1566 N N . GLY A 1 196 ? -10.396 -2.131 8.127 1.00 68.38 196 GLY A N 1
ATOM 1567 C CA . GLY A 1 196 ? -9.973 -1.932 9.521 1.00 68.38 196 GLY A CA 1
ATOM 1568 C C . GLY A 1 196 ? -8.502 -1.506 9.665 1.00 68.38 196 GLY A C 1
ATOM 1569 O O . GLY A 1 196 ? -8.152 -0.701 10.535 1.00 68.38 196 GLY A O 1
ATOM 1570 N N . LEU A 1 197 ? -7.616 -1.998 8.791 1.00 70.31 197 LEU A N 1
ATOM 1571 C CA . LEU A 1 197 ? -6.215 -1.561 8.740 1.00 70.31 197 LEU A CA 1
ATOM 1572 C C . LEU A 1 197 ? -6.083 -0.116 8.248 1.00 70.31 197 LEU A C 1
ATOM 1574 O O . LEU A 1 197 ? -5.301 0.641 8.823 1.00 70.31 197 LEU A O 1
ATOM 1578 N N . ILE A 1 198 ? -6.845 0.280 7.225 1.00 73.62 198 ILE A N 1
ATOM 1579 C CA . ILE A 1 198 ? -6.859 1.651 6.697 1.00 73.62 198 ILE A CA 1
ATOM 1580 C C . ILE A 1 198 ? -7.305 2.632 7.782 1.00 73.62 198 ILE A C 1
ATOM 1582 O O . ILE A 1 198 ? -6.634 3.641 8.001 1.00 73.62 198 ILE A O 1
ATOM 1586 N N . GLU A 1 199 ? -8.382 2.324 8.509 1.00 72.25 199 GLU A N 1
ATOM 1587 C CA . GLU A 1 199 ? -8.841 3.148 9.632 1.00 72.25 199 GLU A CA 1
ATOM 1588 C C . GLU A 1 199 ? -7.735 3.319 10.688 1.00 72.25 199 GLU A C 1
ATOM 1590 O O . GLU A 1 199 ? -7.432 4.436 11.114 1.00 72.25 199 GLU A O 1
ATOM 1595 N N . THR A 1 200 ? -7.035 2.229 11.020 1.00 64.38 200 THR A N 1
ATOM 1596 C CA . THR A 1 200 ? -5.908 2.238 11.967 1.00 64.38 200 THR A CA 1
ATOM 1597 C C . THR A 1 200 ? -4.740 3.110 11.492 1.00 64.38 200 THR A C 1
ATOM 1599 O O . THR A 1 200 ? -4.133 3.837 12.287 1.00 64.38 200 THR A O 1
ATOM 1602 N N . ILE A 1 201 ? -4.394 3.035 10.204 1.00 71.25 201 ILE A N 1
ATOM 1603 C CA . ILE A 1 201 ? -3.325 3.841 9.602 1.00 71.25 201 ILE A CA 1
ATOM 1604 C C . ILE A 1 201 ? -3.706 5.323 9.648 1.00 71.25 201 ILE A C 1
ATOM 1606 O O . ILE A 1 201 ? -2.923 6.130 10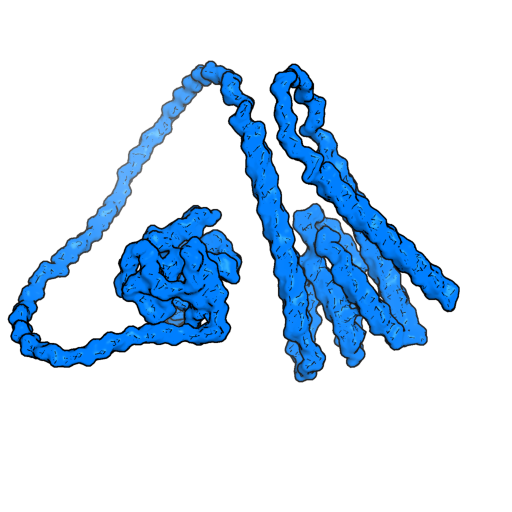.151 1.00 71.25 201 ILE A O 1
ATOM 1610 N N . ASN A 1 202 ? -4.927 5.664 9.233 1.00 75.88 202 ASN A N 1
ATOM 1611 C CA . ASN A 1 202 ? -5.434 7.036 9.238 1.00 75.88 202 ASN A CA 1
ATOM 1612 C C . ASN A 1 202 ? -5.453 7.629 10.656 1.00 75.88 202 ASN A C 1
ATOM 1614 O O . ASN A 1 202 ? -5.017 8.761 10.873 1.00 75.88 202 ASN A O 1
ATOM 1618 N N . GLU A 1 203 ? -5.894 6.865 11.661 1.00 74.19 203 GLU A N 1
ATOM 1619 C CA . GLU A 1 203 ? -5.825 7.299 13.059 1.00 74.19 203 GLU A CA 1
ATOM 1620 C C . GLU A 1 203 ? -4.390 7.578 13.522 1.00 74.19 203 GLU A C 1
ATOM 1622 O O . GLU A 1 203 ? -4.148 8.514 14.294 1.00 74.19 203 GLU A O 1
ATOM 1627 N N . ARG A 1 204 ? -3.431 6.747 13.102 1.00 74.12 204 ARG A N 1
ATOM 1628 C CA . ARG A 1 204 ? -2.018 6.916 13.454 1.00 74.12 204 ARG A CA 1
ATOM 1629 C C . ARG A 1 204 ? -1.433 8.156 12.789 1.00 74.12 204 ARG A C 1
ATOM 1631 O O . ARG A 1 204 ? -0.735 8.918 13.457 1.00 74.12 204 ARG A O 1
ATOM 1638 N N . GLU A 1 205 ? -1.727 8.380 11.515 1.00 76.44 205 GLU A N 1
ATOM 1639 C CA . GLU A 1 205 ? -1.300 9.578 10.793 1.00 76.44 205 GLU A CA 1
ATOM 1640 C C . GLU A 1 205 ? -1.870 10.844 11.424 1.00 76.44 205 GLU A C 1
ATOM 1642 O O . GLU A 1 205 ? -1.112 11.773 11.709 1.00 76.44 205 GLU A O 1
ATOM 1647 N N . ASN A 1 206 ? -3.162 10.859 11.752 1.00 80.56 206 ASN A N 1
ATOM 1648 C CA . ASN A 1 206 ? -3.797 11.984 12.439 1.00 80.56 206 ASN A CA 1
ATOM 1649 C C . ASN A 1 206 ? -3.104 12.308 13.772 1.00 80.56 206 ASN A C 1
ATOM 1651 O O . ASN A 1 206 ? -2.889 13.477 14.096 1.00 80.56 206 ASN A O 1
ATOM 1655 N N . ARG A 1 207 ? -2.676 11.288 14.529 1.00 74.06 207 ARG A N 1
ATOM 1656 C CA . ARG A 1 207 ? -1.904 11.485 15.768 1.00 74.06 207 ARG A CA 1
ATOM 1657 C C . ARG A 1 207 ? -0.521 12.075 15.516 1.00 74.06 207 ARG A C 1
ATOM 1659 O O . ARG A 1 207 ? -0.102 12.953 16.266 1.00 74.06 207 ARG A O 1
ATOM 1666 N N . MET A 1 208 ? 0.190 11.615 14.486 1.00 78.56 208 MET A N 1
ATOM 1667 C CA . MET A 1 208 ? 1.497 12.184 14.139 1.00 78.56 208 MET A CA 1
ATOM 1668 C C . MET A 1 208 ? 1.369 13.663 13.764 1.00 78.56 208 MET A C 1
ATOM 1670 O O . MET A 1 208 ? 2.132 14.479 14.275 1.00 78.56 208 MET A O 1
ATOM 1674 N N . HIS A 1 209 ? 0.358 14.022 12.969 1.00 86.25 209 HIS A N 1
ATOM 1675 C CA . HIS A 1 209 ? 0.080 15.417 12.619 1.00 86.25 209 HIS A CA 1
ATOM 1676 C C . HIS A 1 209 ? -0.259 16.260 13.856 1.00 86.25 209 HIS A C 1
ATOM 1678 O O . HIS A 1 209 ? 0.295 17.342 14.037 1.00 86.25 209 HIS A O 1
ATOM 1684 N N . GLN A 1 210 ? -1.097 15.750 14.766 1.00 84.88 210 GLN A N 1
ATOM 1685 C CA . GLN A 1 210 ? -1.394 16.436 16.029 1.00 84.88 210 GLN A CA 1
ATOM 1686 C C . GLN A 1 210 ? -0.145 16.622 16.904 1.00 84.88 210 GLN A C 1
ATOM 1688 O O . GLN A 1 210 ? 0.020 17.674 17.518 1.00 84.88 210 GLN A O 1
ATOM 1693 N N . ALA A 1 211 ? 0.748 15.631 16.961 1.00 81.31 211 ALA A N 1
ATOM 1694 C CA . ALA A 1 211 ? 1.988 15.720 17.727 1.00 81.31 211 ALA A CA 1
ATOM 1695 C C . ALA A 1 211 ? 2.971 16.743 17.132 1.00 81.31 211 ALA A C 1
ATOM 1697 O O . ALA A 1 211 ? 3.600 17.486 17.886 1.00 81.31 211 ALA A O 1
ATOM 1698 N N . VAL A 1 212 ? 3.078 16.816 15.801 1.00 87.81 212 VAL A N 1
ATOM 1699 C CA . VAL A 1 212 ? 3.887 17.830 15.101 1.00 87.81 212 VAL A CA 1
ATOM 1700 C C . VAL A 1 212 ? 3.325 19.231 15.346 1.00 87.81 212 VAL A C 1
ATOM 1702 O O . VAL A 1 212 ? 4.076 20.114 15.755 1.00 87.81 212 VAL A O 1
ATOM 1705 N N . ASN A 1 213 ? 2.009 19.418 15.210 1.00 84.88 213 ASN A N 1
ATOM 1706 C CA . ASN A 1 213 ? 1.366 20.714 15.454 1.00 84.88 213 ASN A CA 1
ATOM 1707 C C . ASN A 1 213 ? 1.540 21.186 16.903 1.00 84.88 213 ASN A C 1
ATOM 1709 O O . ASN A 1 213 ? 1.798 22.364 17.136 1.00 84.88 213 ASN A O 1
ATOM 1713 N N . ARG A 1 214 ? 1.468 20.273 17.884 1.00 82.69 214 ARG A N 1
ATOM 1714 C CA . ARG A 1 214 ? 1.748 20.609 19.290 1.00 82.69 214 ARG A CA 1
ATOM 1715 C C . ARG A 1 214 ? 3.187 21.085 19.485 1.00 82.69 214 ARG A C 1
ATOM 1717 O O . ARG A 1 214 ? 3.388 22.108 20.128 1.00 82.69 214 ARG A O 1
ATOM 1724 N N . LYS A 1 215 ? 4.173 20.398 18.900 1.00 86.00 215 LYS A N 1
ATOM 1725 C CA . LYS A 1 215 ? 5.583 20.819 18.988 1.00 86.00 215 LYS A CA 1
ATOM 1726 C C . LYS A 1 215 ? 5.819 22.186 18.345 1.00 86.00 215 LYS A C 1
ATOM 1728 O O . LYS A 1 215 ? 6.495 23.011 18.947 1.00 86.00 215 LYS A O 1
ATOM 1733 N N . ALA A 1 216 ? 5.210 22.441 17.185 1.00 81.00 216 ALA A N 1
ATOM 1734 C CA . ALA A 1 216 ? 5.283 23.742 16.524 1.00 81.00 216 ALA A CA 1
ATOM 1735 C C . ALA A 1 216 ? 4.709 24.863 17.410 1.00 81.00 216 ALA A C 1
ATOM 1737 O O . ALA A 1 216 ? 5.344 25.899 17.569 1.00 81.00 216 ALA A O 1
ATOM 1738 N N . SER A 1 217 ? 3.564 24.627 18.066 1.00 79.25 217 SER A N 1
ATOM 1739 C CA . SER A 1 217 ? 2.967 25.617 18.976 1.00 79.25 217 SER A CA 1
ATOM 1740 C C . SER A 1 217 ? 3.795 25.891 20.236 1.00 79.25 217 SER A C 1
ATOM 1742 O O . SER A 1 217 ? 3.732 26.992 20.767 1.00 79.25 217 SER A O 1
ATOM 1744 N N . THR A 1 218 ? 4.580 24.918 20.713 1.00 82.69 218 THR A N 1
ATOM 1745 C CA . THR A 1 218 ? 5.477 25.122 21.861 1.00 82.69 218 THR A CA 1
ATOM 1746 C C . THR A 1 218 ? 6.684 25.977 21.477 1.00 82.69 218 THR A C 1
ATOM 1748 O O . THR A 1 218 ? 7.056 26.861 22.232 1.00 82.69 218 THR A O 1
ATOM 1751 N N . TRP A 1 219 ? 7.256 25.776 20.286 1.00 75.56 219 TRP A N 1
ATOM 1752 C CA . TRP A 1 219 ? 8.435 26.536 19.846 1.00 75.56 219 TRP A CA 1
ATOM 1753 C C . TRP A 1 219 ? 8.120 28.013 19.585 1.00 75.56 219 TRP A C 1
ATOM 1755 O O . TRP A 1 219 ? 8.939 28.873 19.890 1.00 75.56 219 TRP A O 1
ATOM 1765 N N . SER A 1 220 ? 6.915 28.329 19.101 1.00 68.44 220 SER A N 1
ATOM 1766 C CA . SER A 1 220 ? 6.489 29.722 18.913 1.00 68.44 220 SER A CA 1
ATOM 1767 C C . SER A 1 220 ? 6.249 30.490 20.218 1.00 68.44 220 SER A C 1
ATOM 1769 O O . SER A 1 220 ? 6.173 31.711 20.167 1.00 68.44 220 SER A O 1
ATOM 1771 N N . ALA A 1 221 ? 6.114 29.817 21.365 1.00 64.75 221 ALA A N 1
ATOM 1772 C CA . ALA A 1 221 ? 5.865 30.481 22.647 1.00 64.75 221 ALA A CA 1
ATOM 1773 C C . ALA A 1 221 ? 7.153 30.881 23.389 1.00 64.75 221 ALA A C 1
ATOM 1775 O O . ALA A 1 221 ? 7.115 31.807 24.191 1.00 64.75 221 ALA A O 1
ATOM 1776 N N . ASP A 1 222 ? 8.279 30.222 23.097 1.00 59.47 222 ASP A N 1
ATOM 1777 C CA . ASP A 1 222 ? 9.560 30.450 23.783 1.00 59.47 222 ASP A CA 1
ATOM 1778 C C . ASP A 1 222 ? 10.512 31.375 22.989 1.00 59.47 222 ASP A C 1
ATOM 1780 O O . ASP A 1 222 ? 11.632 31.626 23.418 1.00 59.47 222 ASP A O 1
ATOM 1784 N N . SER A 1 223 ? 10.084 31.890 21.828 1.00 59.25 223 SER A N 1
ATOM 1785 C CA . SER A 1 223 ? 10.919 32.728 20.944 1.00 59.25 223 SER A CA 1
ATOM 1786 C C . SER A 1 223 ? 10.843 34.237 21.234 1.00 59.25 223 SER A C 1
ATOM 1788 O O . SER A 1 223 ? 11.401 35.010 20.467 1.00 59.25 223 SER A O 1
ATOM 1790 N N . ASP A 1 224 ? 10.132 34.666 22.283 1.00 56.28 224 ASP A N 1
ATOM 1791 C CA . ASP A 1 224 ? 9.772 36.083 22.503 1.00 56.28 224 ASP A CA 1
ATOM 1792 C C . ASP A 1 224 ? 10.238 36.627 23.872 1.00 56.28 224 ASP A C 1
ATOM 1794 O O . ASP A 1 224 ? 9.643 37.547 24.429 1.00 56.28 224 ASP A O 1
ATOM 1798 N N . SER A 1 225 ? 11.282 36.035 24.473 1.00 57.44 225 SER A N 1
ATOM 1799 C CA . SER A 1 225 ? 11.828 36.522 25.750 1.00 57.44 225 SER A CA 1
ATOM 1800 C C . SER A 1 225 ? 13.331 36.264 25.936 1.00 57.44 225 SER A C 1
ATOM 1802 O O . SER A 1 225 ? 13.714 35.485 26.808 1.00 57.44 225 SER A O 1
ATOM 1804 N N . SER A 1 226 ? 14.176 36.913 25.134 1.00 56.41 226 SER A N 1
ATOM 1805 C CA . SER A 1 226 ? 15.568 37.228 25.511 1.00 56.41 226 SER A CA 1
ATOM 1806 C C . SER A 1 226 ? 16.201 38.170 24.477 1.00 56.41 226 SER A C 1
ATOM 1808 O O . SER A 1 226 ? 17.014 37.752 23.654 1.00 56.41 226 SER A O 1
ATOM 1810 N N . GLU A 1 227 ? 15.789 39.435 24.494 1.00 55.91 227 GLU A N 1
ATOM 1811 C CA . GLU A 1 227 ? 16.726 40.532 24.238 1.00 55.91 227 GLU A CA 1
ATOM 1812 C C . GLU A 1 227 ? 17.197 40.995 25.624 1.00 55.91 227 GLU A C 1
ATOM 1814 O O . GLU A 1 227 ? 16.407 40.948 26.567 1.00 55.91 227 GLU A O 1
ATOM 1819 N N . ASP A 1 228 ? 18.464 41.384 25.726 1.00 62.72 228 ASP A N 1
ATOM 1820 C CA . ASP A 1 228 ? 19.216 41.721 26.944 1.00 62.72 228 ASP A CA 1
ATOM 1821 C C . ASP A 1 228 ? 19.870 40.509 27.637 1.00 62.72 228 ASP A C 1
ATOM 1823 O O . ASP A 1 228 ? 19.271 39.830 28.468 1.00 62.72 228 ASP A O 1
ATOM 1827 N N . GLU A 1 229 ? 21.124 40.215 27.277 1.00 54.09 229 GLU A N 1
ATOM 1828 C CA . GLU A 1 229 ? 22.276 40.534 28.141 1.00 54.09 229 GLU A CA 1
ATOM 1829 C C . GLU A 1 229 ? 23.610 40.043 27.533 1.00 54.09 229 GLU A C 1
ATOM 1831 O O . GLU A 1 229 ? 23.750 38.903 27.093 1.00 54.09 229 GLU A O 1
ATOM 1836 N N . ASP A 1 230 ? 24.565 40.973 27.573 1.00 49.50 230 ASP A N 1
ATOM 1837 C CA . ASP A 1 230 ? 26.008 40.817 27.753 1.00 49.50 230 ASP A CA 1
ATOM 1838 C C . ASP A 1 230 ? 26.885 40.233 26.635 1.00 49.50 230 ASP A C 1
ATOM 1840 O O . ASP A 1 230 ? 27.189 39.044 26.535 1.00 49.50 230 ASP A O 1
ATOM 1844 N N . GLU A 1 231 ? 27.418 41.194 25.876 1.00 53.66 231 GLU A N 1
ATOM 1845 C CA . GLU A 1 231 ? 28.794 41.232 25.387 1.00 53.66 231 GLU A CA 1
ATOM 1846 C C . GLU A 1 231 ? 29.778 40.772 26.486 1.00 53.66 231 GLU A C 1
ATOM 1848 O O . GLU A 1 231 ? 30.020 41.484 27.457 1.00 53.66 231 GLU A O 1
ATOM 1853 N N . ASN A 1 232 ? 30.373 39.591 26.325 1.00 49.41 232 ASN A N 1
ATOM 1854 C CA . ASN A 1 232 ? 31.698 39.309 26.869 1.00 49.41 232 ASN A CA 1
ATOM 1855 C C . ASN A 1 232 ? 32.569 38.798 25.726 1.00 49.41 232 ASN A C 1
ATOM 1857 O O . ASN A 1 232 ? 32.394 37.692 25.210 1.00 49.41 232 ASN A O 1
ATOM 1861 N N . GLU A 1 233 ? 33.452 39.697 25.310 1.00 52.47 233 GLU A N 1
ATOM 1862 C CA . GLU A 1 233 ? 34.642 39.443 24.522 1.00 52.47 233 GLU A CA 1
ATOM 1863 C C . GLU A 1 233 ? 35.579 38.574 25.369 1.00 52.47 233 GLU A C 1
ATOM 1865 O O . GLU A 1 233 ? 36.114 39.051 26.363 1.00 52.47 233 GLU A O 1
ATOM 1870 N N . ASP A 1 234 ? 35.772 37.315 24.987 1.00 53.28 234 ASP A N 1
ATOM 1871 C CA . ASP A 1 234 ? 36.965 36.567 25.374 1.00 53.28 234 ASP A CA 1
ATOM 1872 C C . ASP A 1 234 ? 37.613 36.059 24.085 1.00 53.28 234 ASP A C 1
ATOM 1874 O O . ASP A 1 234 ? 37.116 35.172 23.383 1.00 53.28 234 ASP A O 1
ATOM 1878 N N . GLU A 1 235 ? 38.694 36.753 23.748 1.00 55.72 235 GLU A N 1
ATOM 1879 C CA . GLU A 1 235 ? 39.670 36.424 22.726 1.00 55.72 235 GLU A CA 1
ATOM 1880 C C . GLU A 1 235 ? 40.396 35.140 23.148 1.00 55.72 235 GLU A C 1
ATOM 1882 O O . GLU A 1 235 ? 41.225 35.173 24.051 1.00 55.72 235 GLU A O 1
ATOM 1887 N N . ASP A 1 236 ? 40.111 34.016 22.492 1.00 56.78 236 ASP A N 1
ATOM 1888 C CA . ASP A 1 236 ? 41.001 32.854 22.527 1.00 56.78 236 ASP A CA 1
ATOM 1889 C C . ASP A 1 236 ? 41.564 32.628 21.124 1.00 56.78 236 ASP A C 1
ATOM 1891 O O . ASP A 1 236 ? 40.969 31.984 20.252 1.00 56.78 236 ASP A O 1
ATOM 1895 N N . GLU A 1 237 ? 42.743 33.219 20.939 1.00 59.09 237 GLU A N 1
ATOM 1896 C CA . GLU A 1 237 ? 43.739 32.866 19.939 1.00 59.09 237 GLU A CA 1
ATOM 1897 C C . GLU A 1 237 ? 43.968 31.348 19.971 1.00 59.09 237 GLU A C 1
ATOM 1899 O O . GLU A 1 237 ? 44.481 30.796 20.943 1.00 59.09 237 GLU A O 1
ATOM 1904 N N . ASN A 1 238 ? 43.596 30.657 18.897 1.00 54.12 238 ASN A N 1
ATOM 1905 C CA . ASN A 1 238 ? 44.254 29.412 18.531 1.00 54.12 238 ASN A CA 1
ATOM 1906 C C . ASN A 1 238 ? 44.630 29.504 17.059 1.00 54.12 238 ASN A C 1
ATOM 1908 O O . ASN A 1 238 ? 43.832 29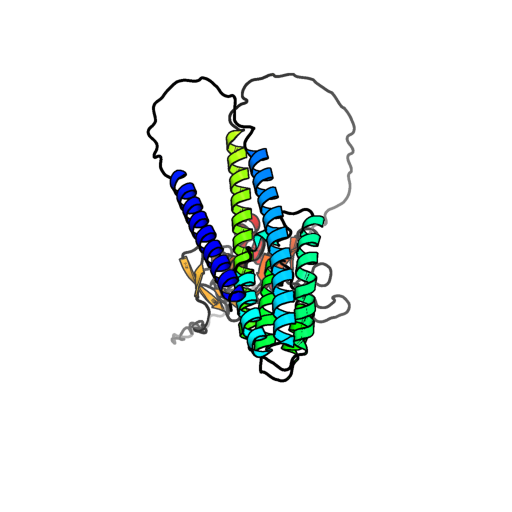.239 16.156 1.00 54.12 238 ASN A O 1
ATOM 1912 N N . ASP A 1 239 ? 45.872 29.947 16.883 1.00 54.72 239 ASP A N 1
ATOM 1913 C CA . ASP A 1 239 ? 46.785 29.445 15.872 1.00 54.72 239 ASP A CA 1
ATOM 1914 C C . ASP A 1 239 ? 46.637 27.919 15.747 1.00 54.72 239 ASP A C 1
ATOM 1916 O O . ASP A 1 239 ? 46.578 27.209 16.750 1.00 54.72 239 ASP A O 1
ATOM 1920 N N . ASP A 1 240 ? 46.512 27.414 14.523 1.00 53.19 240 ASP A N 1
ATOM 1921 C CA . ASP A 1 240 ? 47.526 26.527 13.947 1.00 53.19 240 ASP A CA 1
ATOM 1922 C C . ASP A 1 240 ? 47.014 25.815 12.682 1.00 53.19 240 ASP A C 1
ATOM 1924 O O . ASP A 1 240 ? 45.960 25.179 12.645 1.00 53.19 240 ASP A O 1
ATOM 1928 N N . GLU A 1 241 ? 47.870 25.923 11.667 1.00 56.06 241 GLU A N 1
ATOM 1929 C CA . GLU A 1 241 ? 48.140 24.939 10.615 1.00 56.06 241 GLU A CA 1
ATOM 1930 C C . GLU A 1 241 ? 47.203 24.882 9.395 1.00 56.06 241 GLU A C 1
ATOM 1932 O O . GLU A 1 241 ? 46.337 24.031 9.194 1.00 56.06 241 GLU A O 1
ATOM 1937 N N . ASP A 1 242 ? 47.526 25.834 8.521 1.00 53.53 242 ASP A N 1
ATOM 1938 C CA . ASP A 1 242 ? 47.574 25.765 7.063 1.00 53.53 242 ASP A CA 1
ATOM 1939 C C . ASP A 1 242 ? 48.225 24.452 6.557 1.00 53.53 242 ASP A C 1
ATOM 1941 O O . ASP A 1 242 ? 49.448 24.303 6.564 1.00 53.53 242 ASP A O 1
ATOM 1945 N N . GLU A 1 243 ? 47.415 23.499 6.084 1.00 57.50 243 GLU A N 1
ATOM 1946 C CA . GLU A 1 243 ? 47.867 22.461 5.149 1.00 57.50 243 GLU A CA 1
ATOM 1947 C C . GLU A 1 243 ? 47.243 22.711 3.773 1.00 57.50 243 GLU A C 1
ATOM 1949 O O . GLU A 1 243 ? 46.138 22.271 3.440 1.00 57.50 243 GLU A O 1
ATOM 1954 N N . THR A 1 244 ? 48.005 23.427 2.949 1.00 54.53 244 THR A N 1
ATOM 1955 C CA . THR A 1 244 ? 47.885 23.420 1.496 1.00 54.53 244 THR A CA 1
ATOM 1956 C C . THR A 1 244 ? 48.185 22.015 0.978 1.00 54.53 244 THR A C 1
ATOM 1958 O O . THR A 1 244 ? 49.344 21.602 0.920 1.00 54.53 244 THR A O 1
ATOM 1961 N N . VAL A 1 245 ? 47.147 21.286 0.576 1.00 56.00 245 VAL A N 1
ATOM 1962 C CA . VAL A 1 245 ? 47.297 20.148 -0.334 1.00 56.00 245 VAL A CA 1
ATOM 1963 C C . VAL A 1 245 ? 46.922 20.635 -1.725 1.00 56.00 245 VAL A C 1
ATOM 1965 O O . VAL A 1 245 ? 45.749 20.687 -2.102 1.00 56.00 245 VAL A O 1
ATOM 1968 N N . ASP A 1 246 ? 47.958 21.044 -2.452 1.00 55.62 246 ASP A N 1
ATOM 1969 C CA . ASP A 1 246 ? 48.017 20.887 -3.897 1.00 55.62 246 ASP A CA 1
ATOM 1970 C C . ASP A 1 246 ? 47.826 19.397 -4.214 1.00 55.62 246 ASP A C 1
ATOM 1972 O O . ASP A 1 246 ? 48.432 18.554 -3.556 1.00 55.62 246 ASP A O 1
ATOM 1976 N N . ASP A 1 247 ? 46.936 19.072 -5.152 1.00 50.31 247 ASP A N 1
ATOM 1977 C CA . ASP A 1 247 ? 47.271 18.239 -6.312 1.00 50.31 247 ASP A CA 1
ATOM 1978 C C . ASP A 1 247 ? 46.014 17.776 -7.081 1.00 50.31 247 ASP A C 1
ATOM 1980 O O . ASP A 1 247 ? 44.970 17.430 -6.524 1.00 50.31 247 ASP A O 1
ATOM 1984 N N . ASP A 1 248 ? 46.199 17.757 -8.402 1.00 49.47 248 ASP A N 1
ATOM 1985 C CA . ASP A 1 248 ? 45.541 16.909 -9.398 1.00 49.47 248 ASP A CA 1
ATOM 1986 C C . ASP A 1 248 ? 44.249 17.381 -10.090 1.00 49.47 248 ASP A C 1
ATOM 1988 O O . ASP A 1 248 ? 43.117 17.007 -9.787 1.00 49.47 248 ASP A O 1
ATOM 1992 N N . GLU A 1 249 ? 44.505 18.160 -11.147 1.00 47.47 249 GLU A N 1
ATOM 1993 C CA . GLU A 1 249 ? 44.112 17.856 -12.534 1.00 47.47 249 GLU A CA 1
ATOM 1994 C C . GLU A 1 249 ? 42.678 17.355 -12.780 1.00 47.47 249 GLU A C 1
ATOM 1996 O O . GLU A 1 249 ? 42.399 16.159 -12.868 1.00 47.47 249 GLU A O 1
ATOM 2001 N N . ASP A 1 250 ? 41.779 18.298 -13.068 1.00 46.38 250 ASP A N 1
ATOM 2002 C CA . ASP A 1 250 ? 40.486 17.996 -13.681 1.00 46.38 250 ASP A CA 1
ATOM 2003 C C . ASP A 1 250 ? 40.647 17.911 -15.220 1.00 46.38 250 ASP A C 1
ATOM 2005 O O . ASP A 1 250 ? 41.047 18.895 -15.861 1.00 46.38 250 ASP A O 1
ATOM 2009 N N . PRO A 1 251 ? 40.357 16.763 -15.866 1.00 55.19 251 PRO A N 1
ATOM 2010 C CA . PRO A 1 251 ? 40.535 16.609 -17.299 1.00 55.19 251 PRO A CA 1
ATOM 2011 C C . PRO A 1 251 ? 39.443 17.353 -18.071 1.00 55.19 251 PRO A C 1
ATOM 2013 O O . PRO A 1 251 ? 38.245 17.072 -18.001 1.00 55.19 251 PRO A O 1
ATOM 2016 N N . TYR A 1 252 ? 39.920 18.291 -18.881 1.00 53.69 252 TYR A N 1
ATOM 2017 C CA . TYR A 1 252 ? 39.221 19.011 -19.934 1.00 53.69 252 TYR A CA 1
ATOM 2018 C C . TYR A 1 252 ? 38.357 18.072 -20.801 1.00 53.69 252 TYR A C 1
ATOM 2020 O O . TYR A 1 252 ? 38.857 17.388 -21.696 1.00 53.69 252 TYR A O 1
ATOM 2028 N N . TYR A 1 253 ? 37.037 18.058 -20.588 1.00 47.75 253 TYR A N 1
ATOM 2029 C CA . TYR A 1 253 ? 36.111 17.460 -21.551 1.00 47.75 253 TYR A CA 1
ATOM 2030 C C . TYR A 1 253 ? 36.026 18.359 -22.786 1.00 47.75 253 TYR A C 1
ATOM 2032 O O . TYR A 1 253 ? 35.287 19.347 -22.827 1.00 47.75 253 TYR A O 1
ATOM 2040 N N . GLY A 1 254 ? 36.805 17.988 -23.803 1.00 39.06 254 GLY A N 1
ATOM 2041 C CA . GLY A 1 254 ? 36.729 18.522 -25.154 1.00 39.06 254 GLY A CA 1
ATOM 2042 C C . GLY A 1 254 ? 35.304 18.430 -25.693 1.00 39.06 254 GLY A C 1
ATOM 2043 O O . GLY A 1 254 ? 34.768 17.354 -25.950 1.00 39.06 254 GLY A O 1
ATOM 2044 N N . ARG A 1 255 ? 34.683 19.595 -25.858 1.00 40.94 255 ARG A N 1
ATOM 2045 C CA . ARG A 1 255 ? 33.422 19.764 -26.569 1.00 40.94 255 ARG A CA 1
ATOM 2046 C C . ARG A 1 255 ? 33.744 19.827 -28.057 1.00 40.94 255 ARG A C 1
ATOM 2048 O O . ARG A 1 255 ? 34.076 20.888 -28.577 1.00 40.94 255 ARG A O 1
ATOM 2055 N N . GLU A 1 256 ? 33.687 18.684 -28.728 1.00 43.38 256 GLU A N 1
ATOM 2056 C CA . GLU A 1 256 ? 33.804 18.625 -30.182 1.00 43.38 256 GLU A CA 1
ATOM 2057 C C . GLU A 1 256 ? 32.625 19.370 -30.823 1.00 43.38 256 GLU A C 1
ATOM 2059 O O . GLU A 1 256 ? 31.463 18.968 -30.742 1.00 43.38 256 GLU A O 1
ATOM 2064 N N . HIS A 1 257 ? 32.947 20.504 -31.441 1.00 40.72 257 HIS A N 1
ATOM 2065 C CA . HIS A 1 257 ? 32.104 21.178 -32.414 1.00 40.72 257 HIS A CA 1
ATOM 2066 C C . HIS A 1 257 ? 32.123 20.373 -33.716 1.00 40.72 257 HIS A C 1
ATOM 2068 O O . HIS A 1 257 ? 33.022 20.529 -34.538 1.00 40.72 257 HIS A O 1
ATOM 2074 N N . GLY A 1 258 ? 31.122 19.519 -33.905 1.00 39.50 258 GLY A N 1
ATOM 2075 C CA . GLY A 1 258 ? 30.787 18.959 -35.206 1.00 39.50 258 GLY A CA 1
ATOM 2076 C C . GLY A 1 258 ? 29.534 19.635 -35.741 1.00 39.50 258 GLY A C 1
ATOM 2077 O O . GLY A 1 258 ? 28.449 19.290 -35.296 1.00 39.50 258 GLY A O 1
ATOM 2078 N N . ASP A 1 259 ? 29.693 20.599 -36.651 1.00 36.62 259 ASP A N 1
ATOM 2079 C CA . ASP A 1 259 ? 28.695 20.906 -37.683 1.00 36.62 259 ASP A CA 1
ATOM 2080 C C . ASP A 1 259 ? 29.281 21.850 -38.742 1.00 36.62 259 ASP A C 1
ATOM 2082 O O . ASP A 1 259 ? 29.521 23.030 -38.488 1.00 36.62 259 ASP A O 1
ATOM 2086 N N . ASN A 1 260 ? 29.498 21.320 -39.949 1.00 39.09 260 ASN A N 1
ATOM 2087 C CA . ASN A 1 260 ? 29.141 22.013 -41.188 1.00 39.09 260 ASN A CA 1
ATOM 2088 C C . ASN A 1 260 ? 29.247 21.049 -42.379 1.00 39.09 260 ASN A C 1
ATOM 2090 O O . ASN A 1 260 ? 30.286 20.929 -43.027 1.00 39.09 260 ASN A O 1
ATOM 2094 N N . THR A 1 261 ? 28.151 20.357 -42.683 1.00 37.06 261 THR A N 1
ATOM 2095 C CA . THR A 1 261 ? 27.906 19.847 -44.038 1.00 37.06 261 THR A CA 1
ATOM 2096 C C . THR A 1 261 ? 26.644 20.501 -44.577 1.00 37.06 261 THR A C 1
ATOM 2098 O O . THR A 1 261 ? 25.517 20.096 -44.315 1.00 37.06 261 THR A O 1
ATOM 2101 N N . THR A 1 262 ? 26.878 21.566 -45.331 1.00 42.84 262 THR A N 1
ATOM 2102 C CA . THR A 1 262 ? 25.962 22.169 -46.288 1.00 42.84 262 THR A CA 1
ATOM 2103 C C . THR A 1 262 ? 25.580 21.140 -47.350 1.00 42.84 262 THR A C 1
ATOM 2105 O O . THR A 1 262 ? 26.414 20.739 -48.160 1.00 42.84 262 THR A O 1
ATOM 2108 N N . LEU A 1 263 ? 24.306 20.749 -47.393 1.00 36.97 263 LEU A N 1
ATOM 2109 C CA . LEU A 1 263 ? 23.704 20.145 -48.578 1.00 36.97 263 LEU A CA 1
ATOM 2110 C C . LEU A 1 263 ? 22.398 20.859 -48.924 1.00 36.97 263 LEU A C 1
ATOM 2112 O O . LEU A 1 263 ? 21.367 20.680 -48.286 1.00 36.97 263 LEU A O 1
ATOM 2116 N N . ASN A 1 264 ? 22.548 21.701 -49.945 1.00 36.41 264 ASN A N 1
ATOM 2117 C CA . ASN A 1 264 ? 21.625 22.066 -51.012 1.00 36.41 264 ASN A CA 1
ATOM 2118 C C . ASN A 1 264 ? 20.119 21.915 -50.781 1.00 36.41 264 ASN A C 1
ATOM 2120 O O . ASN A 1 264 ? 19.543 20.828 -50.793 1.00 36.41 264 ASN A O 1
ATOM 2124 N N . GLU A 1 265 ? 19.495 23.087 -50.805 1.00 37.91 265 GLU A N 1
ATOM 2125 C CA . GLU A 1 265 ? 18.142 23.335 -51.270 1.00 37.91 265 GLU A CA 1
ATOM 2126 C C . GLU A 1 265 ? 17.878 22.650 -52.621 1.00 37.91 265 GLU A C 1
ATOM 2128 O O . GLU A 1 265 ? 18.595 22.830 -53.607 1.00 37.91 265 GLU A O 1
ATOM 2133 N N . THR A 1 266 ? 16.785 21.900 -52.702 1.00 40.91 266 THR A N 1
ATOM 2134 C CA . THR A 1 266 ? 16.046 21.760 -53.957 1.00 40.91 266 THR A CA 1
ATOM 2135 C C . THR A 1 266 ? 14.571 21.860 -53.620 1.00 40.91 266 THR A C 1
ATOM 2137 O O . THR A 1 266 ? 13.966 20.950 -53.056 1.00 40.91 266 THR A O 1
ATOM 2140 N N . ALA A 1 267 ? 14.019 23.035 -53.906 1.00 43.34 267 ALA A N 1
ATOM 2141 C CA . ALA A 1 267 ? 12.606 23.325 -53.797 1.00 43.34 267 ALA A CA 1
ATOM 2142 C C . ALA A 1 267 ? 11.821 22.429 -54.762 1.00 43.34 267 ALA A C 1
ATOM 2144 O O . ALA A 1 267 ? 12.009 22.500 -55.976 1.00 43.34 267 ALA A O 1
ATOM 2145 N N . VAL A 1 268 ? 10.903 21.629 -54.222 1.00 36.31 268 VAL A N 1
ATOM 2146 C CA . VAL A 1 268 ? 9.793 21.075 -54.995 1.00 36.31 268 VAL A CA 1
ATOM 2147 C C . VAL A 1 268 ? 8.508 21.559 -54.345 1.00 36.31 268 VAL A C 1
ATOM 2149 O O . VAL A 1 268 ? 8.110 21.131 -53.266 1.00 36.31 268 VAL A O 1
ATOM 2152 N N . ASN A 1 269 ? 7.912 22.525 -55.029 1.00 46.53 269 ASN A N 1
ATOM 2153 C CA . ASN A 1 269 ? 6.582 23.048 -54.801 1.00 46.53 269 ASN A CA 1
ATOM 2154 C C . ASN A 1 269 ? 5.586 21.977 -55.276 1.00 46.53 269 ASN A C 1
ATOM 2156 O O . ASN A 1 269 ? 5.558 21.682 -56.471 1.00 46.53 269 ASN A O 1
ATOM 2160 N N . VAL A 1 270 ? 4.796 21.388 -54.374 1.00 41.38 270 VAL A N 1
ATOM 2161 C CA . VAL A 1 270 ? 3.603 20.615 -54.752 1.00 41.38 270 VAL A CA 1
ATOM 2162 C C . VAL A 1 270 ? 2.434 21.004 -53.858 1.00 41.38 270 VAL A C 1
ATOM 2164 O O . VAL A 1 270 ? 2.456 20.835 -52.642 1.00 41.38 270 VAL A O 1
ATOM 2167 N N . ASP A 1 271 ? 1.442 21.548 -54.549 1.00 34.69 271 ASP A N 1
ATOM 2168 C CA . ASP A 1 271 ? 0.054 21.798 -54.201 1.00 34.69 271 ASP A CA 1
ATOM 2169 C C . ASP A 1 271 ? -0.546 21.031 -53.012 1.00 34.69 271 ASP A C 1
ATOM 2171 O O . ASP A 1 271 ? -0.658 19.806 -52.992 1.00 34.69 271 ASP A O 1
ATOM 2175 N N . SER A 1 272 ? -1.072 21.825 -52.078 1.00 51.56 272 SER A N 1
ATOM 2176 C CA . SER A 1 272 ? -2.493 21.856 -51.717 1.00 51.56 272 SER A CA 1
ATOM 2177 C C . SER A 1 272 ? -3.277 20.553 -51.910 1.00 51.56 272 SER A C 1
ATOM 2179 O O . SER A 1 272 ? -3.979 20.354 -52.900 1.00 51.56 272 SER A O 1
ATOM 2181 N N . SER A 1 273 ? -3.266 19.696 -50.894 1.00 39.00 273 SER A N 1
ATOM 2182 C CA . SER A 1 273 ? -4.345 18.739 -50.646 1.00 39.00 273 SER A CA 1
ATOM 2183 C C . SER A 1 273 ? -4.445 18.495 -49.148 1.00 39.00 273 SER A C 1
ATOM 2185 O O . SER A 1 273 ? -3.474 18.116 -48.503 1.00 39.00 273 SER A O 1
ATOM 2187 N N . ALA A 1 274 ? -5.619 18.792 -48.597 1.00 44.88 274 ALA A N 1
ATOM 2188 C CA . ALA A 1 274 ? -5.938 18.753 -47.180 1.00 44.88 274 ALA A CA 1
ATOM 2189 C C . ALA A 1 274 ? -5.664 17.371 -46.563 1.00 44.88 274 ALA A C 1
ATOM 2191 O O . ALA A 1 274 ? -6.510 16.478 -46.581 1.00 44.88 274 ALA A O 1
ATOM 2192 N N . THR A 1 275 ? -4.485 17.200 -45.972 1.00 36.53 275 THR A N 1
ATOM 2193 C CA . THR A 1 275 ? -4.203 16.108 -45.048 1.00 36.53 275 THR A CA 1
ATOM 2194 C C . THR A 1 275 ? -4.841 16.448 -43.713 1.00 36.53 275 THR A C 1
ATOM 2196 O O . THR A 1 275 ? -4.346 17.261 -42.936 1.00 36.53 275 THR A O 1
ATOM 2199 N N . SER A 1 276 ? -5.990 15.815 -43.483 1.00 44.38 276 SER A N 1
ATOM 2200 C CA . SER A 1 276 ? -6.568 15.563 -42.168 1.00 44.38 276 SER A CA 1
ATOM 2201 C C . SER A 1 276 ? -5.448 15.324 -41.152 1.00 44.38 276 SER A C 1
ATOM 2203 O O . SER A 1 276 ? -4.752 14.307 -41.181 1.00 44.38 276 SER A O 1
ATOM 2205 N N . THR A 1 277 ? -5.241 16.302 -40.270 1.00 41.72 277 THR A N 1
ATOM 2206 C CA . THR A 1 277 ? -4.494 16.106 -39.037 1.00 41.72 277 THR A CA 1
ATOM 2207 C C . THR A 1 277 ? -5.269 15.061 -38.255 1.00 41.72 277 THR A C 1
ATOM 2209 O O . THR A 1 277 ? -6.283 15.381 -37.633 1.00 41.72 277 THR A O 1
ATOM 2212 N N . ASN A 1 278 ? -4.828 13.808 -38.341 1.00 44.09 278 ASN A N 1
ATOM 2213 C CA . ASN A 1 278 ? -5.226 12.755 -37.424 1.00 44.09 278 ASN A CA 1
ATOM 2214 C C . ASN A 1 278 ? -4.718 13.165 -36.038 1.00 44.09 278 ASN A C 1
ATOM 2216 O O . ASN A 1 278 ? -3.651 12.743 -35.595 1.00 44.09 278 ASN A O 1
ATOM 2220 N N . ASP A 1 279 ? -5.465 14.070 -35.404 1.00 47.28 279 ASP A N 1
ATOM 2221 C CA . ASP A 1 279 ? -5.468 14.308 -33.976 1.00 47.28 279 ASP A CA 1
ATOM 2222 C C . ASP A 1 279 ? -5.753 12.945 -33.364 1.00 47.28 279 ASP A C 1
ATOM 2224 O O . ASP A 1 279 ? -6.885 12.456 -33.393 1.00 47.28 279 ASP A O 1
ATOM 2228 N N . SER A 1 280 ? -4.673 12.264 -32.975 1.00 55.28 280 SER A N 1
ATOM 2229 C CA . SER A 1 280 ? -4.705 10.971 -32.318 1.00 55.28 280 SER A CA 1
ATOM 2230 C C . SER A 1 280 ? -5.472 11.185 -31.027 1.00 55.28 280 SER A C 1
ATOM 2232 O O . SER A 1 280 ? -4.903 11.570 -30.001 1.00 55.28 280 SER A O 1
ATOM 2234 N N . THR A 1 281 ? -6.785 11.025 -31.131 1.00 54.31 281 THR A N 1
ATOM 2235 C CA . THR A 1 281 ? -7.743 11.177 -30.059 1.00 54.31 281 THR A CA 1
ATOM 2236 C C . THR A 1 281 ? -7.262 10.211 -29.002 1.00 54.31 281 THR A C 1
ATOM 2238 O O . THR A 1 281 ? -7.188 9.008 -29.233 1.00 54.31 281 THR A O 1
ATOM 2241 N N . ILE A 1 282 ? -6.769 10.758 -27.893 1.00 57.34 282 ILE A N 1
ATOM 2242 C CA . ILE A 1 282 ? -6.218 9.957 -26.810 1.00 57.34 282 ILE A CA 1
ATOM 2243 C C . ILE A 1 282 ? -7.376 9.084 -26.326 1.00 57.34 282 ILE A C 1
ATOM 2245 O O . ILE A 1 282 ? -8.285 9.585 -25.666 1.00 57.34 282 ILE A O 1
ATOM 2249 N N . GLU A 1 283 ? -7.382 7.808 -26.711 1.00 54.88 283 GLU A N 1
ATOM 2250 C CA . GLU A 1 283 ? -8.375 6.852 -26.240 1.00 54.88 283 GLU A CA 1
ATOM 2251 C C . GLU A 1 283 ? -8.119 6.622 -24.755 1.00 54.88 283 GLU A C 1
ATOM 2253 O O . GLU A 1 283 ? -7.192 5.927 -24.333 1.00 54.88 283 GLU A O 1
ATOM 2258 N N . PHE A 1 284 ? -8.919 7.297 -23.941 1.00 57.97 284 PHE A N 1
ATOM 2259 C CA . PHE A 1 284 ? -9.004 7.029 -22.524 1.00 57.97 284 PHE A CA 1
ATOM 2260 C C . PHE A 1 284 ? -10.017 5.907 -22.335 1.00 57.97 284 PHE A C 1
ATOM 2262 O O . PHE A 1 284 ? -11.181 6.069 -22.693 1.00 57.97 284 PHE A O 1
ATOM 2269 N N . ASP A 1 285 ? -9.596 4.798 -21.736 1.00 55.06 285 ASP A N 1
ATOM 2270 C CA . ASP A 1 285 ? -10.537 3.804 -21.230 1.00 55.06 285 ASP A CA 1
ATOM 2271 C C . ASP A 1 285 ? -11.391 4.476 -20.138 1.00 55.06 285 ASP A C 1
ATOM 2273 O O . ASP A 1 285 ? -10.903 4.837 -19.065 1.00 55.06 285 ASP A O 1
ATOM 2277 N N . ASP A 1 286 ? -12.664 4.742 -20.443 1.00 55.31 286 ASP A N 1
ATOM 2278 C CA . ASP A 1 286 ? -13.581 5.515 -19.591 1.00 55.31 286 ASP A CA 1
ATOM 2279 C C . ASP A 1 286 ? -13.946 4.793 -18.277 1.00 55.31 286 ASP A C 1
ATOM 2281 O O . ASP A 1 286 ? -14.627 5.367 -17.427 1.00 55.31 286 ASP A O 1
ATOM 2285 N N . ARG A 1 287 ? -13.456 3.562 -18.065 1.00 56.59 287 ARG A N 1
ATOM 2286 C CA . ARG A 1 287 ? -13.536 2.841 -16.781 1.00 56.59 287 ARG A CA 1
ATOM 2287 C C . ARG A 1 287 ? -12.472 3.278 -15.770 1.00 56.59 287 ARG A C 1
ATOM 2289 O O . ARG A 1 287 ? -12.511 2.837 -14.622 1.00 56.59 287 ARG A O 1
ATOM 2296 N N . LEU A 1 288 ? -11.513 4.106 -16.181 1.00 63.72 288 LEU A N 1
ATOM 2297 C CA . LEU A 1 288 ? -10.377 4.511 -15.359 1.00 63.72 288 LEU A CA 1
ATOM 2298 C C . LEU A 1 288 ? -10.719 5.678 -14.418 1.00 63.72 288 LEU A C 1
ATOM 2300 O O . LEU A 1 288 ? -11.437 6.615 -14.775 1.00 63.72 288 LEU A O 1
ATOM 2304 N N . GLU A 1 289 ? -10.175 5.616 -13.199 1.00 79.19 289 GLU A N 1
ATOM 2305 C CA . GLU A 1 289 ? -10.383 6.599 -12.130 1.00 79.19 289 GLU A CA 1
ATOM 2306 C C . GLU A 1 289 ? -10.073 8.029 -12.616 1.00 79.19 289 GLU A C 1
ATOM 2308 O O . GLU A 1 289 ? -8.989 8.312 -13.144 1.00 79.19 289 GLU A O 1
ATOM 2313 N N . ARG A 1 290 ? -11.038 8.942 -12.433 1.00 92.75 290 ARG A N 1
ATOM 2314 C CA . ARG A 1 290 ? -10.869 10.387 -12.650 1.00 92.75 290 ARG A CA 1
ATOM 2315 C C . ARG A 1 290 ? -10.597 11.070 -11.315 1.00 92.75 290 ARG A C 1
ATOM 2317 O O . ARG A 1 290 ? -11.335 10.863 -10.356 1.00 92.75 290 ARG A O 1
ATOM 2324 N N . ALA A 1 291 ? -9.587 11.932 -11.272 1.00 95.88 291 ALA A N 1
ATOM 2325 C CA . ALA A 1 291 ? -9.255 12.719 -10.089 1.00 95.88 291 ALA A CA 1
ATOM 2326 C C . ALA A 1 291 ? -8.805 14.134 -10.475 1.00 95.88 291 ALA A C 1
ATOM 2328 O O . ALA A 1 291 ? -8.215 14.343 -11.533 1.00 95.88 291 ALA A O 1
ATOM 2329 N N . LEU A 1 292 ? -9.095 15.119 -9.624 1.00 97.56 292 LEU A N 1
ATOM 2330 C CA . LEU A 1 292 ? -8.594 16.484 -9.794 1.00 97.56 292 LEU A CA 1
ATOM 2331 C C . LEU A 1 292 ? -7.144 16.561 -9.310 1.00 97.56 292 LEU A C 1
ATOM 2333 O O . LEU A 1 292 ? -6.829 16.110 -8.210 1.00 97.56 292 LEU A O 1
ATOM 2337 N N . ASN A 1 293 ? -6.263 17.138 -10.125 1.00 97.62 293 ASN A N 1
ATOM 2338 C CA . ASN A 1 293 ? -4.905 17.472 -9.700 1.00 97.62 293 ASN A CA 1
ATOM 2339 C C . ASN A 1 293 ? -4.862 18.844 -8.994 1.00 97.62 293 ASN A C 1
ATOM 2341 O O . ASN A 1 293 ? -5.852 19.576 -8.962 1.00 97.62 293 ASN A O 1
ATOM 2345 N N . ASN A 1 294 ? -3.699 19.239 -8.464 1.00 96.31 294 ASN A N 1
ATOM 2346 C CA . ASN A 1 294 ? -3.550 20.515 -7.746 1.00 96.31 294 ASN A CA 1
ATOM 2347 C C . ASN A 1 294 ? -3.679 21.781 -8.629 1.00 96.31 294 ASN A C 1
ATOM 2349 O O . ASN A 1 294 ? -3.667 22.885 -8.097 1.00 96.31 294 ASN A O 1
ATOM 2353 N N . ARG A 1 295 ? -3.822 21.643 -9.957 1.00 96.81 295 ARG A N 1
ATOM 2354 C CA . ARG A 1 295 ? -4.184 22.734 -10.888 1.00 96.81 295 ARG A CA 1
ATOM 2355 C C . ARG A 1 295 ? -5.691 22.836 -11.132 1.00 96.81 295 ARG A C 1
ATOM 2357 O O . ARG A 1 295 ? -6.111 23.630 -11.967 1.00 96.81 295 ARG A O 1
ATOM 2364 N N . GLY A 1 296 ? -6.501 22.003 -10.477 1.00 97.12 296 GLY A N 1
ATOM 2365 C CA . GLY A 1 296 ? -7.940 21.921 -10.730 1.00 97.12 296 GLY A CA 1
ATOM 2366 C C . GLY A 1 296 ? -8.289 21.288 -12.082 1.00 97.12 296 GLY A C 1
ATOM 2367 O O . GLY A 1 296 ? -9.418 21.423 -12.545 1.00 97.12 296 GLY A O 1
ATOM 2368 N N . GLN A 1 297 ? -7.343 20.602 -12.733 1.00 97.38 297 GLN A N 1
ATOM 2369 C CA . GLN A 1 297 ? -7.598 19.885 -13.982 1.00 97.38 297 GLN A CA 1
ATOM 2370 C C . GLN A 1 297 ? -7.949 18.428 -13.688 1.00 97.38 297 GLN A C 1
ATOM 2372 O O . GLN A 1 297 ? -7.304 17.779 -12.858 1.00 97.38 297 GLN A O 1
ATOM 2377 N N . TYR A 1 298 ? -8.933 17.891 -14.409 1.00 96.56 298 TYR A N 1
ATOM 2378 C CA . TYR A 1 298 ? -9.225 16.462 -14.369 1.00 96.56 298 TYR A CA 1
ATOM 2379 C C . TYR A 1 298 ? -8.074 15.679 -14.993 1.00 96.56 298 TYR A C 1
ATOM 2381 O O . TYR A 1 298 ? -7.731 15.869 -16.159 1.00 96.56 298 TYR A O 1
ATOM 2389 N N . ALA A 1 299 ? -7.499 14.780 -14.206 1.00 96.38 299 ALA A N 1
ATOM 2390 C CA . ALA A 1 299 ? -6.547 13.791 -14.656 1.00 96.38 299 ALA A CA 1
ATOM 2391 C C . ALA A 1 299 ? -7.211 12.411 -14.696 1.00 96.38 299 ALA A C 1
ATOM 2393 O O . ALA A 1 299 ? -8.043 12.072 -13.850 1.00 96.38 299 ALA A O 1
ATOM 2394 N N . ARG A 1 300 ? -6.836 11.618 -15.696 1.00 94.75 300 ARG A N 1
ATOM 2395 C CA . ARG A 1 300 ? -7.284 10.238 -15.888 1.00 94.75 300 ARG A CA 1
ATOM 2396 C C . ARG A 1 300 ? -6.109 9.300 -15.695 1.00 94.75 300 ARG A C 1
ATOM 2398 O O . ARG A 1 300 ? -5.005 9.624 -16.139 1.00 94.75 300 ARG A O 1
ATOM 2405 N N . LEU A 1 301 ? -6.338 8.156 -15.061 1.00 93.88 301 LEU A N 1
ATOM 2406 C CA . LEU A 1 301 ? -5.345 7.087 -15.047 1.00 93.88 301 LEU A CA 1
ATOM 2407 C C . LEU A 1 301 ? -5.116 6.615 -16.497 1.00 93.88 301 LEU A C 1
ATOM 2409 O O . LEU A 1 301 ? -6.074 6.416 -17.236 1.00 93.88 301 LEU A O 1
ATOM 2413 N N . GLY A 1 302 ? -3.866 6.520 -16.941 1.00 91.56 302 GLY A N 1
ATOM 2414 C CA . GLY A 1 302 ? -3.486 5.988 -18.252 1.00 91.56 302 GLY A CA 1
ATOM 2415 C C . GLY A 1 302 ? -3.126 4.504 -18.184 1.00 91.56 302 GLY A C 1
ATOM 2416 O O . GLY A 1 302 ? -3.052 3.925 -17.102 1.00 91.56 302 GLY A O 1
ATOM 2417 N N . SER A 1 303 ? -2.811 3.898 -19.331 1.00 89.00 303 SER A N 1
ATOM 2418 C CA . SER A 1 303 ? -2.408 2.481 -19.428 1.00 89.00 303 SER A CA 1
ATOM 2419 C C . SER A 1 303 ? -1.133 2.138 -18.650 1.00 89.00 303 SER A C 1
ATOM 2421 O O . SER A 1 303 ? -0.932 0.997 -18.250 1.00 89.00 303 SER A O 1
ATOM 2423 N N . THR A 1 304 ? -0.285 3.132 -18.384 1.00 91.62 304 THR A N 1
ATOM 2424 C CA . THR A 1 304 ? 0.896 2.998 -17.522 1.00 91.62 304 THR A CA 1
ATOM 2425 C C . THR A 1 304 ? 0.540 2.975 -16.032 1.00 91.62 304 THR A C 1
ATOM 2427 O O . THR A 1 304 ? 1.412 2.764 -15.205 1.00 91.62 304 THR A O 1
ATOM 2430 N N . GLY A 1 305 ? -0.712 3.230 -15.643 1.00 92.56 305 GLY A N 1
ATOM 2431 C CA . GLY A 1 305 ? -1.104 3.390 -14.241 1.00 92.56 305 GLY A CA 1
ATOM 2432 C C . GLY A 1 305 ? -0.713 4.745 -13.641 1.00 92.56 305 GLY A C 1
ATOM 2433 O O . GLY A 1 305 ? -0.622 4.867 -12.420 1.00 92.56 305 GLY A O 1
ATOM 2434 N N . LYS A 1 306 ? -0.447 5.758 -14.473 1.00 95.19 306 LYS A N 1
ATOM 2435 C CA . LYS A 1 306 ? -0.190 7.144 -14.045 1.00 95.19 306 LYS A CA 1
ATOM 2436 C C . LYS A 1 306 ? -1.348 8.063 -14.372 1.00 95.19 306 LYS A C 1
ATOM 2438 O O . LYS A 1 306 ? -2.043 7.824 -15.353 1.00 95.19 306 LYS A O 1
ATOM 2443 N N . PHE A 1 307 ? -1.502 9.149 -13.630 1.00 96.56 307 PHE A N 1
ATOM 2444 C CA . PHE A 1 307 ? -2.487 10.179 -13.951 1.00 96.56 307 PHE A CA 1
ATOM 2445 C C . PHE A 1 307 ? -2.014 11.111 -15.079 1.00 96.56 307 PHE A C 1
ATOM 2447 O O . PHE A 1 307 ? -0.851 11.497 -15.141 1.00 96.56 307 PHE A O 1
ATOM 2454 N N . TYR A 1 308 ? -2.910 11.516 -15.979 1.00 96.50 308 TYR A N 1
ATOM 2455 C CA . TYR A 1 308 ? -2.616 12.470 -17.053 1.00 96.50 308 TYR A CA 1
ATOM 2456 C C . TYR A 1 308 ? -3.797 13.407 -17.299 1.00 96.50 308 TYR A C 1
ATOM 2458 O O . TYR A 1 308 ? -4.936 12.953 -17.371 1.00 96.50 308 TYR A O 1
ATOM 2466 N N . CYS A 1 309 ? -3.536 14.707 -17.461 1.00 96.50 309 CYS A N 1
ATOM 2467 C CA . CYS A 1 309 ? -4.583 15.717 -17.663 1.00 96.50 309 CYS A CA 1
ATOM 2468 C C . CYS A 1 309 ? -4.759 16.186 -19.117 1.00 96.50 309 CYS A C 1
ATOM 2470 O O . CYS A 1 309 ? -5.620 17.019 -19.376 1.00 96.50 309 CYS A O 1
ATOM 2472 N N . GLY A 1 310 ? -3.922 15.747 -20.064 1.00 95.00 310 GLY A N 1
ATOM 2473 C CA . GLY A 1 310 ? -3.946 16.232 -21.456 1.00 95.00 310 GLY A CA 1
ATOM 2474 C C . GLY A 1 310 ? -3.413 17.660 -21.655 1.00 95.00 310 GLY A C 1
ATOM 2475 O O . GLY A 1 310 ? -3.171 18.077 -22.787 1.00 95.00 310 GLY A O 1
ATOM 2476 N N . GLY A 1 311 ? -3.202 18.418 -20.572 1.00 95.19 311 GLY A N 1
ATOM 2477 C CA . GLY A 1 311 ? -2.733 19.805 -20.601 1.00 95.19 311 GLY A CA 1
ATOM 2478 C C . GLY A 1 311 ? -1.294 19.971 -21.099 1.00 95.19 311 GLY A C 1
ATOM 2479 O O . GLY A 1 311 ? -0.591 19.002 -21.376 1.00 95.19 311 GLY A O 1
ATOM 2480 N N . THR A 1 312 ? -0.827 21.213 -21.214 1.00 95.00 312 THR A N 1
ATOM 2481 C CA . THR A 1 312 ? 0.586 21.502 -21.506 1.00 95.00 312 THR A CA 1
ATOM 2482 C C . THR A 1 312 ? 1.480 21.086 -20.339 1.00 95.00 312 THR A C 1
ATOM 2484 O O . THR A 1 312 ? 1.102 21.205 -19.170 1.00 95.00 312 THR A O 1
ATOM 2487 N N . LEU A 1 313 ? 2.667 20.566 -20.652 1.00 94.56 313 LEU A N 1
ATOM 2488 C CA . LEU A 1 313 ? 3.667 20.269 -19.635 1.00 94.56 313 LEU A CA 1
ATOM 2489 C C . LEU A 1 313 ? 4.184 21.558 -19.011 1.00 94.56 313 LEU A C 1
ATOM 2491 O O . LEU A 1 313 ? 4.372 22.573 -19.675 1.00 94.56 313 LEU A O 1
ATOM 2495 N N . ASP A 1 314 ? 4.434 21.476 -17.718 1.00 91.88 314 ASP A N 1
ATOM 2496 C CA . ASP A 1 314 ? 5.157 22.468 -16.954 1.00 91.88 314 ASP A CA 1
ATOM 2497 C C . ASP A 1 314 ? 6.652 22.146 -16.925 1.00 91.88 314 ASP A C 1
ATOM 2499 O O . ASP A 1 314 ? 7.072 20.987 -16.940 1.00 91.88 314 ASP A O 1
ATOM 2503 N N . GLY A 1 315 ? 7.474 23.190 -16.931 1.00 87.88 315 GLY A N 1
ATOM 2504 C CA . GLY A 1 315 ? 8.924 23.060 -17.022 1.00 87.88 315 GLY A CA 1
ATOM 2505 C C . GLY A 1 315 ? 9.446 22.889 -18.456 1.00 87.88 315 GLY A C 1
ATOM 2506 O O . GLY A 1 315 ? 8.696 23.036 -19.424 1.00 87.88 315 GLY A O 1
ATOM 2507 N N . PRO A 1 316 ? 10.751 22.608 -18.604 1.00 88.88 316 PRO A N 1
ATOM 2508 C CA . PRO A 1 316 ? 11.405 22.572 -19.905 1.00 88.88 316 PRO A CA 1
ATOM 2509 C C . PRO A 1 316 ? 10.827 21.469 -20.798 1.00 88.88 316 PRO A C 1
ATOM 2511 O O . PRO A 1 316 ? 10.426 20.392 -20.330 1.00 88.88 316 PRO A O 1
ATOM 2514 N N . GLN A 1 317 ? 10.803 21.739 -22.105 1.00 84.88 317 GLN A N 1
ATOM 2515 C CA . GLN A 1 317 ? 10.492 20.724 -23.105 1.00 84.88 317 GLN A CA 1
ATOM 2516 C C . GLN A 1 317 ? 11.546 19.613 -23.018 1.00 84.88 317 GLN A C 1
ATOM 2518 O O . GLN A 1 317 ? 12.743 19.887 -23.035 1.00 84.88 317 GLN A O 1
ATOM 2523 N N . CYS A 1 318 ? 11.110 18.355 -22.901 1.00 84.81 318 CYS A N 1
ATOM 2524 C CA . CYS A 1 318 ? 12.015 17.235 -23.161 1.00 84.81 318 CYS A CA 1
ATOM 2525 C C . CYS A 1 318 ? 11.923 16.878 -24.642 1.00 84.81 318 CYS A C 1
ATOM 2527 O O . CYS A 1 318 ? 10.838 16.921 -25.218 1.00 84.81 318 CYS A O 1
ATOM 2529 N N . SER A 1 319 ? 13.019 16.380 -25.207 1.00 87.56 319 SER A N 1
ATOM 2530 C CA . SER A 1 319 ? 13.051 15.744 -26.534 1.00 87.56 319 SER A CA 1
ATOM 2531 C C . SER A 1 319 ? 12.195 14.470 -26.628 1.00 87.56 319 SER A C 1
ATOM 2533 O O . SER A 1 319 ? 12.053 13.869 -27.685 1.00 87.56 319 SER A O 1
ATOM 2535 N N . CYS A 1 320 ? 11.627 14.029 -25.506 1.00 84.06 320 CYS A N 1
ATOM 2536 C CA . CYS A 1 320 ? 10.979 12.741 -25.328 1.00 84.06 320 CYS A CA 1
ATOM 2537 C C . CYS A 1 320 ? 9.445 12.756 -25.453 1.00 84.06 320 CYS A C 1
ATOM 2539 O O . CYS A 1 320 ? 8.826 11.701 -25.273 1.00 84.06 320 CYS A O 1
ATOM 2541 N N . CYS A 1 321 ? 8.837 13.929 -25.671 1.00 88.88 321 CYS A N 1
ATOM 2542 C CA . CYS A 1 321 ? 7.386 14.121 -25.733 1.00 88.88 321 CYS A CA 1
ATOM 2543 C C . CYS A 1 321 ? 7.000 15.348 -26.572 1.00 88.88 321 CYS A C 1
ATOM 2545 O O . CYS A 1 321 ? 7.817 16.234 -26.794 1.00 88.88 321 CYS A O 1
ATOM 2547 N N . ASN A 1 322 ? 5.726 15.449 -26.942 1.00 91.19 322 ASN A N 1
ATOM 2548 C CA . ASN A 1 322 ? 5.164 16.560 -27.721 1.00 91.19 322 ASN A CA 1
ATOM 2549 C C . ASN A 1 322 ? 4.789 17.807 -26.885 1.00 91.19 322 ASN A C 1
ATOM 2551 O O . ASN A 1 322 ? 3.995 18.638 -27.323 1.00 91.19 322 ASN A O 1
ATOM 2555 N N . GLY A 1 323 ? 5.277 17.917 -25.645 1.00 93.25 323 GLY A N 1
ATOM 2556 C CA . GLY A 1 323 ? 4.934 19.026 -24.749 1.00 93.25 323 GLY A CA 1
ATOM 2557 C C . GLY A 1 323 ? 3.549 18.934 -24.089 1.00 93.25 323 GLY A C 1
ATOM 2558 O O . GLY A 1 323 ? 3.160 19.869 -23.387 1.00 93.25 323 GLY A O 1
ATOM 2559 N N . LYS A 1 324 ? 2.802 17.833 -24.264 1.00 95.12 324 LYS A N 1
ATOM 2560 C CA . LYS A 1 324 ? 1.514 17.585 -23.588 1.00 95.12 324 LYS A CA 1
ATOM 2561 C C . LYS A 1 324 ? 1.630 16.538 -22.479 1.00 95.12 324 LYS A C 1
ATOM 2563 O O . LYS A 1 324 ? 2.549 15.720 -22.459 1.00 95.12 324 LYS A O 1
ATOM 2568 N N . CYS A 1 325 ? 0.695 16.580 -21.534 1.00 95.94 325 CYS A N 1
ATOM 2569 C CA . CYS A 1 325 ? 0.579 15.643 -20.426 1.00 95.94 325 CYS A CA 1
ATOM 2570 C C . CYS A 1 325 ? -0.256 14.425 -20.848 1.00 95.94 325 CYS A C 1
ATOM 2572 O O . CYS A 1 325 ? -1.478 14.521 -20.888 1.00 95.94 325 CYS A O 1
ATOM 2574 N N . GLY A 1 326 ? 0.357 13.284 -21.170 1.00 92.88 326 GLY A N 1
ATOM 2575 C CA . GLY A 1 326 ? -0.388 12.137 -21.709 1.00 92.88 326 GLY A CA 1
ATOM 2576 C C . GLY A 1 326 ? 0.396 10.821 -21.753 1.00 92.88 326 GLY A C 1
ATOM 2577 O O . GLY A 1 326 ? 1.622 10.859 -21.767 1.00 92.88 326 GLY A O 1
ATOM 2578 N N . PRO A 1 327 ? -0.284 9.661 -21.793 1.00 84.69 327 PRO A N 1
ATOM 2579 C CA . PRO A 1 327 ? 0.361 8.343 -21.758 1.00 84.69 327 PRO A CA 1
ATOM 2580 C C . PRO A 1 327 ? 1.097 7.981 -23.058 1.00 84.69 327 PRO A C 1
ATOM 2582 O O . PRO A 1 327 ? 2.159 7.365 -23.007 1.00 84.69 327 PRO A O 1
ATOM 2585 N N . THR A 1 328 ? 0.557 8.374 -24.214 1.00 79.94 328 THR A N 1
ATOM 2586 C CA . THR A 1 328 ? 1.044 7.957 -25.542 1.00 79.94 328 THR A CA 1
ATOM 2587 C C . THR A 1 328 ? 2.181 8.844 -26.047 1.00 79.94 328 THR A C 1
ATOM 2589 O O . THR A 1 328 ? 3.218 8.352 -26.486 1.00 79.94 328 THR A O 1
ATOM 2592 N N . SER A 1 329 ? 2.015 10.162 -25.919 1.00 70.88 329 SER A N 1
ATOM 2593 C CA . SER A 1 329 ? 2.895 11.155 -26.562 1.00 70.88 329 SER A CA 1
ATOM 2594 C C . SER A 1 329 ? 3.469 12.177 -25.578 1.00 70.88 329 SER A C 1
ATOM 2596 O O . SER A 1 329 ? 4.211 13.078 -25.972 1.00 70.88 329 SER A O 1
ATOM 2598 N N . GLY A 1 330 ? 3.126 12.041 -24.295 1.00 80.81 330 GLY A N 1
ATOM 2599 C CA . GLY A 1 330 ? 3.366 13.033 -23.262 1.00 80.81 330 GLY A CA 1
ATOM 2600 C C . GLY A 1 330 ? 4.252 12.549 -22.119 1.00 80.81 330 GLY A C 1
ATOM 2601 O O . GLY A 1 330 ? 4.409 11.357 -21.860 1.00 80.81 330 GLY A O 1
ATOM 2602 N N . CYS A 1 331 ? 4.836 13.497 -21.393 1.00 92.62 33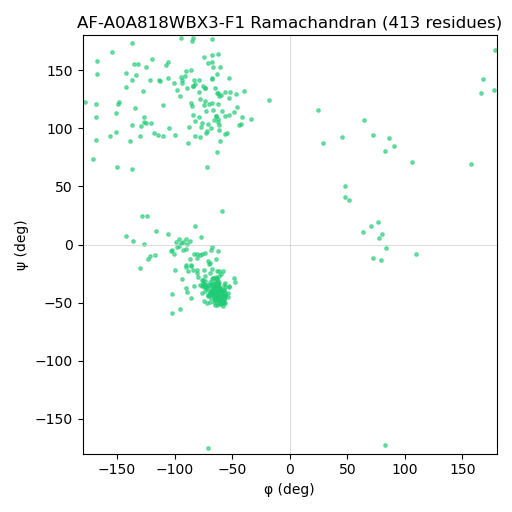1 CYS A N 1
ATOM 2603 C CA . CYS A 1 331 ? 5.272 13.215 -20.027 1.00 92.62 331 CYS A CA 1
ATOM 2604 C C . CYS A 1 331 ? 4.089 13.393 -19.079 1.00 92.62 331 CYS A C 1
ATOM 2606 O O . CYS A 1 331 ? 3.004 13.787 -19.479 1.00 92.62 331 CYS A O 1
ATOM 2608 N N . ASN A 1 332 ? 4.292 13.128 -17.802 1.00 94.50 332 ASN A N 1
ATOM 2609 C CA . ASN A 1 332 ? 3.350 13.526 -16.769 1.00 94.50 332 ASN A CA 1
ATOM 2610 C C . ASN A 1 332 ? 3.749 14.949 -16.304 1.00 94.50 332 ASN A C 1
ATOM 2612 O O . ASN A 1 332 ? 4.939 15.250 -16.194 1.00 94.50 332 ASN A O 1
ATOM 2616 N N . CYS A 1 333 ? 2.791 15.871 -16.161 1.00 96.75 333 CYS A N 1
ATOM 2617 C CA . CYS A 1 333 ? 3.073 17.215 -15.631 1.00 96.75 333 CYS A CA 1
ATOM 2618 C C . CYS A 1 333 ? 3.296 17.151 -14.111 1.00 96.75 333 CYS A C 1
ATOM 2620 O O . CYS A 1 333 ? 2.880 16.182 -13.477 1.00 96.75 333 CYS A O 1
ATOM 2622 N N . SER A 1 334 ? 3.918 18.165 -13.505 1.00 96.69 334 SER A N 1
ATOM 2623 C CA . SER A 1 334 ? 4.215 18.164 -12.063 1.00 96.69 334 SER A CA 1
ATOM 2624 C C . SER A 1 334 ? 2.949 17.979 -11.216 1.00 96.69 334 SER A C 1
ATOM 2626 O O . SER A 1 334 ? 2.925 17.174 -10.290 1.00 96.69 334 SER A O 1
ATOM 2628 N N . SER A 1 335 ? 1.843 18.607 -11.610 1.00 97.69 335 SER A N 1
ATOM 2629 C CA . SER A 1 335 ? 0.546 18.451 -10.950 1.00 97.69 335 SER A CA 1
ATOM 2630 C C . SER A 1 335 ? 0.006 17.024 -10.976 1.00 97.69 335 SER A C 1
ATOM 2632 O O . SER A 1 335 ? -0.553 16.561 -9.984 1.00 97.69 335 SER A O 1
ATOM 2634 N N . CYS A 1 336 ? 0.169 16.315 -12.096 1.00 97.88 336 CYS A N 1
ATOM 2635 C CA . CYS A 1 336 ? -0.240 14.914 -12.183 1.00 97.88 336 CYS A CA 1
ATOM 2636 C C . CYS A 1 336 ? 0.755 13.987 -11.466 1.00 97.88 336 CYS A C 1
ATOM 2638 O O . CYS A 1 336 ? 0.326 12.984 -10.906 1.00 97.88 336 CYS A O 1
ATOM 2640 N N . MET A 1 337 ? 2.045 14.336 -11.408 1.00 97.50 337 MET A N 1
ATOM 2641 C CA . MET A 1 337 ? 3.050 13.581 -10.643 1.00 97.50 337 MET A CA 1
ATOM 2642 C C . MET A 1 337 ? 2.751 13.651 -9.149 1.00 97.50 337 MET A C 1
ATOM 2644 O O . MET A 1 337 ? 2.845 12.653 -8.441 1.00 97.50 337 MET A O 1
ATOM 2648 N N . LEU A 1 338 ? 2.380 14.835 -8.661 1.00 97.25 338 LEU A N 1
ATOM 2649 C CA . LEU A 1 338 ? 1.992 15.021 -7.270 1.00 97.25 338 LEU A CA 1
ATOM 2650 C C . LEU A 1 338 ? 0.756 14.180 -6.935 1.00 97.25 338 LEU A C 1
ATOM 2652 O O . LEU A 1 338 ? 0.725 13.523 -5.898 1.00 97.25 338 LEU A O 1
ATOM 2656 N N . LEU A 1 339 ? -0.226 14.156 -7.840 1.00 97.38 339 LEU A N 1
ATOM 2657 C CA . LEU A 1 339 ? -1.403 13.306 -7.700 1.00 97.38 339 LEU A CA 1
ATOM 2658 C C . LEU A 1 339 ? -1.028 11.813 -7.670 1.00 97.38 339 LEU A C 1
ATOM 2660 O O . LEU A 1 339 ? -1.545 11.091 -6.822 1.00 97.38 339 LEU A O 1
ATOM 2664 N N . ASP A 1 340 ? -0.100 11.360 -8.525 1.00 97.56 340 ASP A N 1
ATOM 2665 C CA . ASP A 1 340 ? 0.434 9.988 -8.493 1.00 97.56 340 ASP A CA 1
ATOM 2666 C C . ASP A 1 340 ? 1.053 9.657 -7.121 1.00 97.56 340 ASP A C 1
ATOM 2668 O O . ASP A 1 340 ? 0.763 8.607 -6.548 1.00 97.56 340 ASP A O 1
ATOM 2672 N N . VAL A 1 341 ? 1.884 10.553 -6.578 1.00 96.94 341 VAL A N 1
ATOM 2673 C CA . VAL A 1 341 ? 2.532 10.396 -5.262 1.00 96.94 341 VAL A CA 1
ATOM 2674 C C . VAL A 1 341 ? 1.496 10.314 -4.140 1.00 96.94 341 VAL A C 1
ATOM 2676 O O . VAL A 1 341 ? 1.573 9.409 -3.310 1.00 96.94 341 VAL A O 1
ATOM 2679 N N . GLN A 1 342 ? 0.506 11.211 -4.140 1.00 95.81 342 GLN A N 1
ATOM 2680 C CA . GLN A 1 342 ? -0.549 11.268 -3.125 1.00 95.81 342 GLN A CA 1
ATOM 2681 C C . GLN A 1 342 ? -1.459 10.038 -3.170 1.00 95.81 342 GLN A C 1
ATOM 2683 O O . GLN A 1 342 ? -1.676 9.396 -2.147 1.00 95.81 342 GLN A O 1
ATOM 2688 N N . LYS A 1 343 ? -1.956 9.666 -4.355 1.00 95.69 343 LYS A N 1
ATOM 2689 C CA . LYS A 1 343 ? -2.863 8.520 -4.530 1.00 95.69 343 LYS A CA 1
ATOM 2690 C C . LYS A 1 343 ? -2.213 7.187 -4.175 1.00 95.69 343 LYS A C 1
ATOM 2692 O O . LYS A 1 343 ? -2.903 6.262 -3.764 1.00 95.69 343 LYS A O 1
ATOM 2697 N N . ARG A 1 344 ? -0.891 7.095 -4.317 1.00 95.38 344 ARG A N 1
ATOM 2698 C CA . ARG A 1 344 ? -0.101 5.912 -3.954 1.00 95.38 344 ARG A CA 1
ATOM 2699 C C . ARG A 1 344 ? 0.488 5.986 -2.542 1.00 95.38 344 ARG A C 1
ATOM 2701 O O . ARG A 1 344 ? 1.220 5.072 -2.173 1.00 95.38 344 ARG A O 1
ATOM 2708 N N . ALA A 1 345 ? 0.216 7.059 -1.791 1.00 94.94 345 ALA A N 1
ATOM 2709 C CA . ALA A 1 345 ? 0.785 7.320 -0.468 1.00 94.94 345 ALA A CA 1
ATOM 2710 C C . ALA A 1 345 ? 2.318 7.135 -0.421 1.00 94.94 345 ALA A C 1
ATOM 2712 O O . ALA A 1 345 ? 2.871 6.543 0.508 1.00 94.94 345 ALA A O 1
ATOM 2713 N N . LEU A 1 346 ? 3.025 7.597 -1.460 1.00 94.56 346 LEU A N 1
ATOM 2714 C CA . LEU A 1 346 ? 4.476 7.432 -1.537 1.00 94.56 346 LEU A CA 1
ATOM 2715 C C . LEU A 1 346 ? 5.178 8.403 -0.583 1.00 94.56 346 LEU A C 1
ATOM 2717 O O . L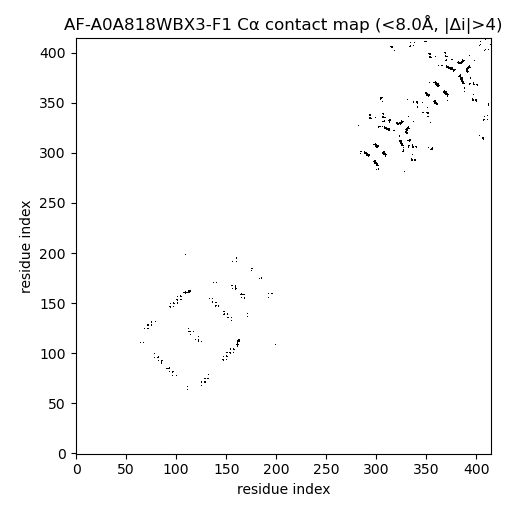EU A 1 346 ? 4.851 9.586 -0.520 1.00 94.56 346 LEU A O 1
ATOM 2721 N N . SER A 1 347 ? 6.184 7.907 0.138 1.00 92.69 347 SER A N 1
ATOM 2722 C CA . SER A 1 347 ? 6.977 8.729 1.056 1.00 92.69 347 SER A CA 1
ATOM 2723 C C . SER A 1 347 ? 7.836 9.763 0.317 1.00 92.69 347 SER A C 1
ATOM 2725 O O . SER A 1 347 ? 8.163 9.605 -0.863 1.00 92.69 347 SER A O 1
ATOM 2727 N N . ARG A 1 348 ? 8.317 10.781 1.043 1.00 89.06 348 ARG A N 1
ATOM 2728 C CA . ARG A 1 348 ? 9.350 11.698 0.539 1.00 89.06 348 ARG A CA 1
ATOM 2729 C C . ARG A 1 348 ? 10.538 10.890 0.024 1.00 89.06 348 ARG A C 1
ATOM 2731 O O . ARG A 1 348 ? 11.027 9.991 0.707 1.00 89.06 348 ARG A O 1
ATOM 2738 N N . GLY A 1 349 ? 11.018 11.200 -1.174 1.00 91.06 349 GLY A N 1
ATOM 2739 C CA . GLY A 1 349 ? 12.058 10.379 -1.794 1.00 91.06 349 GLY A CA 1
ATOM 2740 C C . GLY A 1 349 ? 11.602 9.559 -3.000 1.00 91.06 349 GLY A C 1
ATOM 2741 O O . GLY A 1 349 ? 12.446 8.958 -3.671 1.00 91.06 349 GLY A O 1
ATOM 2742 N N . TRP A 1 350 ? 10.299 9.530 -3.271 1.00 96.12 350 TRP A N 1
ATOM 2743 C CA . TRP A 1 350 ? 9.699 8.670 -4.280 1.00 96.12 350 TRP A CA 1
ATOM 2744 C C . TRP A 1 350 ? 8.959 9.471 -5.347 1.00 96.12 350 TRP A C 1
ATOM 2746 O O . TRP A 1 350 ? 8.294 10.456 -5.051 1.00 96.12 350 TRP A O 1
ATOM 2756 N N . LEU A 1 351 ? 9.069 9.015 -6.591 1.00 97.06 351 LEU A N 1
ATOM 2757 C CA . LEU A 1 351 ? 8.312 9.500 -7.745 1.00 97.06 351 LEU A CA 1
ATOM 2758 C C . LEU A 1 351 ? 7.854 8.300 -8.581 1.00 97.06 351 LEU A C 1
ATOM 2760 O O . LEU A 1 351 ? 8.260 7.168 -8.325 1.00 97.06 351 LEU A O 1
ATOM 2764 N N . VAL A 1 352 ? 7.036 8.529 -9.606 1.00 97.38 352 VAL A N 1
ATOM 2765 C CA . VAL A 1 352 ? 6.578 7.469 -10.514 1.00 97.38 352 VAL A CA 1
ATOM 2766 C C . VAL A 1 352 ? 7.225 7.647 -11.888 1.00 97.38 352 VAL A C 1
ATOM 2768 O O . VAL A 1 352 ? 7.053 8.677 -12.543 1.00 97.38 352 VAL A O 1
ATOM 2771 N N . ASN A 1 353 ? 7.986 6.655 -12.353 1.00 96.50 353 ASN A N 1
ATOM 2772 C CA . ASN A 1 353 ? 8.720 6.736 -13.623 1.00 96.50 353 ASN A CA 1
ATOM 2773 C C . ASN A 1 353 ? 7.783 6.673 -14.850 1.00 96.50 353 ASN A C 1
ATOM 2775 O O . ASN A 1 353 ? 6.568 6.729 -14.699 1.00 96.50 353 ASN A O 1
ATOM 2779 N N . ARG A 1 354 ? 8.306 6.628 -16.085 1.00 93.56 354 ARG A N 1
ATOM 2780 C CA . ARG A 1 354 ? 7.461 6.623 -17.304 1.00 93.56 354 ARG A CA 1
ATOM 2781 C C . ARG A 1 354 ? 6.551 5.391 -17.419 1.00 93.56 354 ARG A C 1
ATOM 2783 O O . ARG A 1 354 ? 5.452 5.524 -17.943 1.00 93.56 354 ARG A O 1
ATOM 2790 N N . ASP A 1 355 ? 6.979 4.255 -16.883 1.00 94.88 355 ASP A N 1
ATOM 2791 C CA . ASP A 1 355 ? 6.246 2.986 -16.956 1.00 94.88 355 ASP A CA 1
ATOM 2792 C C . ASP A 1 355 ? 5.216 2.835 -15.827 1.00 94.88 355 ASP A C 1
ATOM 2794 O O . ASP A 1 355 ? 4.622 1.774 -15.679 1.00 94.88 355 ASP A O 1
ATOM 2798 N N . GLY A 1 356 ? 5.055 3.853 -14.973 1.00 95.50 356 GLY A N 1
ATOM 2799 C CA . GLY A 1 356 ? 4.152 3.788 -13.823 1.00 95.50 356 GLY A CA 1
ATOM 2800 C C . GLY A 1 356 ? 4.696 3.056 -12.603 1.00 95.50 356 GLY A C 1
ATOM 2801 O O . GLY A 1 356 ? 3.956 2.829 -11.641 1.00 95.50 356 GLY A O 1
ATOM 2802 N N . ALA A 1 357 ? 5.983 2.708 -12.602 1.00 97.25 357 ALA A N 1
ATOM 2803 C CA . ALA A 1 357 ? 6.624 2.107 -11.445 1.00 97.25 357 ALA A CA 1
ATOM 2804 C C . ALA A 1 357 ? 7.079 3.185 -10.456 1.00 97.25 357 ALA A C 1
ATOM 2806 O O . ALA A 1 357 ? 7.670 4.198 -10.847 1.00 97.25 357 ALA A O 1
ATOM 2807 N N . SER A 1 358 ? 6.836 2.943 -9.169 1.00 97.56 358 SER A N 1
ATOM 2808 C CA . SER A 1 358 ? 7.395 3.757 -8.092 1.00 97.56 358 SER A CA 1
ATOM 2809 C C . SER A 1 358 ? 8.919 3.634 -8.113 1.00 97.56 358 SER A C 1
ATOM 2811 O O . SER A 1 358 ? 9.466 2.535 -8.182 1.00 97.56 358 SER A O 1
ATOM 2813 N N . ALA A 1 359 ? 9.605 4.768 -8.081 1.00 97.25 359 ALA A N 1
ATOM 2814 C CA . ALA A 1 359 ? 11.050 4.855 -8.115 1.00 97.25 359 ALA A CA 1
ATOM 2815 C C . ALA A 1 359 ? 11.544 5.699 -6.943 1.00 97.25 359 ALA A C 1
ATOM 2817 O O . ALA A 1 359 ? 11.043 6.799 -6.699 1.00 97.25 359 ALA A O 1
ATOM 2818 N N . ARG A 1 360 ? 12.547 5.185 -6.234 1.00 95.56 360 ARG A N 1
ATOM 2819 C CA . ARG A 1 360 ? 13.184 5.842 -5.095 1.00 95.56 360 ARG A CA 1
ATOM 2820 C C . ARG A 1 360 ? 14.492 6.475 -5.536 1.00 95.56 360 ARG A C 1
ATOM 2822 O O . ARG A 1 360 ? 15.254 5.866 -6.282 1.00 95.56 360 ARG A O 1
ATOM 2829 N N . CYS A 1 361 ? 14.773 7.675 -5.050 1.00 94.12 361 CYS A N 1
ATOM 2830 C CA . CYS A 1 361 ? 16.082 8.292 -5.228 1.00 94.12 361 CYS A CA 1
ATOM 2831 C C . CYS A 1 361 ? 17.098 7.689 -4.242 1.00 94.12 361 CYS A C 1
ATOM 2833 O O . CYS A 1 361 ? 16.866 7.718 -3.027 1.00 94.12 361 CYS A O 1
ATOM 2835 N N . SER A 1 362 ? 18.226 7.175 -4.742 1.00 91.81 362 SER A N 1
ATOM 2836 C CA . SER A 1 362 ? 19.383 6.834 -3.904 1.00 91.81 362 SER A CA 1
ATOM 2837 C C . SER A 1 362 ? 20.024 8.135 -3.426 1.00 91.81 362 SER A C 1
ATOM 2839 O O . SER A 1 362 ? 20.665 8.836 -4.204 1.00 91.81 362 SER A O 1
ATOM 2841 N N . ARG A 1 363 ? 19.793 8.509 -2.160 1.00 83.06 363 ARG A N 1
ATOM 2842 C CA . ARG A 1 363 ? 20.361 9.737 -1.573 1.00 83.06 363 ARG A CA 1
ATOM 2843 C C . ARG A 1 363 ? 21.858 9.619 -1.288 1.00 83.06 363 ARG A C 1
ATOM 2845 O O . ARG A 1 363 ? 22.522 10.646 -1.252 1.00 83.06 363 ARG A O 1
ATOM 2852 N N . GLN A 1 364 ? 22.340 8.401 -1.050 1.00 80.56 364 GLN A N 1
ATOM 2853 C CA . GLN A 1 364 ? 23.680 8.150 -0.524 1.00 80.56 364 GLN A CA 1
ATOM 2854 C C . GLN A 1 364 ? 24.726 7.990 -1.627 1.00 80.56 364 GLN A C 1
ATOM 2856 O O . GLN A 1 364 ? 25.825 8.495 -1.465 1.00 80.56 364 GLN A O 1
ATOM 2861 N N . GLU A 1 365 ? 24.390 7.349 -2.749 1.00 77.81 365 GLU A N 1
ATOM 2862 C CA . GLU A 1 365 ? 25.415 6.983 -3.739 1.00 77.81 365 GLU A CA 1
ATOM 2863 C C . GLU A 1 365 ? 25.412 7.927 -4.940 1.00 77.81 365 GLU A C 1
ATOM 2865 O O . GLU A 1 365 ? 26.402 8.579 -5.237 1.00 77.81 365 GLU A O 1
ATOM 2870 N N . THR A 1 366 ? 24.284 8.020 -5.646 1.00 82.94 366 THR A N 1
ATOM 2871 C CA . THR A 1 366 ? 24.280 8.605 -6.998 1.00 82.94 366 THR A CA 1
ATOM 2872 C C . THR A 1 366 ? 23.362 9.806 -7.138 1.00 82.94 366 THR A C 1
ATOM 2874 O O . THR A 1 366 ? 23.367 10.463 -8.175 1.00 82.94 366 THR A O 1
ATOM 2877 N N . ARG A 1 367 ? 22.525 10.089 -6.127 1.00 90.69 367 ARG A N 1
ATOM 2878 C CA . ARG A 1 367 ? 21.386 11.007 -6.248 1.00 90.69 367 ARG A CA 1
ATOM 2879 C C . ARG A 1 367 ? 20.594 10.671 -7.498 1.00 90.69 367 ARG A C 1
ATOM 2881 O O . ARG A 1 367 ? 20.347 11.564 -8.289 1.00 90.69 367 ARG A O 1
ATOM 2888 N N . THR A 1 368 ? 20.205 9.425 -7.738 1.00 94.44 368 THR A N 1
ATOM 2889 C CA . THR A 1 368 ? 19.403 9.069 -8.921 1.00 94.44 368 THR A CA 1
ATOM 2890 C C . THR A 1 368 ? 18.253 8.129 -8.588 1.00 94.44 368 THR A C 1
ATOM 2892 O O . THR A 1 368 ? 18.276 7.444 -7.568 1.00 94.44 368 THR A O 1
ATOM 2895 N N . PHE A 1 369 ? 17.203 8.144 -9.414 1.00 95.94 369 PHE A N 1
ATOM 2896 C CA . PHE A 1 369 ? 16.014 7.314 -9.227 1.00 95.94 369 PHE A CA 1
ATOM 2897 C C . PHE A 1 369 ? 16.187 5.887 -9.755 1.00 95.94 369 PHE A C 1
ATOM 2899 O O . PHE A 1 369 ? 16.655 5.687 -10.873 1.00 95.94 369 PHE A O 1
ATOM 2906 N N . TYR A 1 370 ? 15.702 4.913 -8.983 1.00 96.88 370 TYR A N 1
ATOM 2907 C CA . TYR A 1 370 ? 15.685 3.490 -9.321 1.00 96.88 370 TYR A CA 1
ATOM 2908 C C . TYR A 1 370 ? 14.340 2.867 -8.942 1.00 96.88 370 TYR A C 1
ATOM 2910 O O . TYR A 1 370 ? 13.770 3.214 -7.909 1.00 96.88 370 TYR A O 1
ATOM 2918 N N . CYS A 1 371 ? 13.821 1.950 -9.767 1.00 97.06 371 CYS A N 1
ATOM 2919 C CA . CYS A 1 371 ? 12.521 1.308 -9.521 1.00 97.06 371 CYS A CA 1
ATOM 2920 C C . CYS A 1 371 ? 12.620 -0.100 -8.920 1.00 97.06 371 CYS A C 1
ATOM 2922 O O . CYS A 1 371 ? 11.589 -0.667 -8.576 1.00 97.06 371 CYS A O 1
ATOM 2924 N N . GLY A 1 372 ? 13.821 -0.684 -8.828 1.00 95.69 372 GLY A N 1
ATOM 2925 C CA . GLY A 1 372 ? 14.037 -2.009 -8.241 1.00 95.69 372 GLY A CA 1
ATOM 2926 C C . GLY A 1 372 ? 13.365 -3.164 -8.988 1.00 95.69 372 GLY A C 1
ATOM 2927 O O . GLY A 1 372 ? 13.294 -4.264 -8.459 1.00 95.69 372 GLY A O 1
ATOM 2928 N N . ARG A 1 373 ? 12.836 -2.940 -10.197 1.00 96.12 373 ARG A N 1
ATOM 2929 C CA . ARG A 1 373 ? 12.239 -3.993 -11.030 1.00 96.12 373 ARG A CA 1
ATOM 2930 C C . ARG A 1 373 ? 13.314 -4.695 -11.857 1.00 96.12 373 ARG A C 1
ATOM 2932 O O . ARG A 1 373 ? 14.263 -4.037 -12.285 1.00 96.12 373 ARG A O 1
ATOM 2939 N N . LYS A 1 374 ? 13.097 -5.978 -12.161 1.00 95.75 374 LYS A N 1
ATOM 2940 C CA . LYS A 1 374 ? 13.869 -6.727 -13.161 1.00 95.75 374 LYS A CA 1
ATOM 2941 C C . LYS A 1 374 ? 13.417 -6.312 -14.563 1.00 95.75 374 LYS A C 1
ATOM 2943 O O . LYS A 1 374 ? 12.306 -6.637 -14.972 1.00 95.75 374 LYS A O 1
ATOM 2948 N N . VAL A 1 375 ? 14.221 -5.505 -15.247 1.00 94.25 375 VAL A N 1
ATOM 2949 C CA . VAL A 1 375 ? 13.852 -4.821 -16.510 1.00 94.25 375 VAL A CA 1
ATOM 2950 C C . VAL A 1 375 ? 14.949 -4.884 -17.567 1.00 94.25 375 VAL A C 1
ATOM 2952 O O . VAL A 1 375 ? 14.801 -4.299 -18.637 1.00 94.25 375 VAL A O 1
ATOM 2955 N N . MET A 1 376 ? 16.047 -5.571 -17.265 1.00 92.06 376 MET A N 1
ATOM 2956 C CA . MET A 1 376 ? 17.175 -5.777 -18.163 1.00 92.06 376 MET A CA 1
ATOM 2957 C C . MET A 1 376 ? 17.544 -7.267 -18.161 1.00 92.06 376 MET A C 1
ATOM 2959 O O . MET A 1 376 ? 17.215 -7.970 -17.196 1.00 92.06 376 MET A O 1
ATOM 2963 N N . PRO A 1 377 ? 18.180 -7.765 -19.234 1.00 92.00 377 PRO A N 1
ATOM 2964 C CA . PRO A 1 377 ? 18.784 -9.090 -19.237 1.00 92.00 377 PRO A CA 1
ATOM 2965 C C . PRO A 1 377 ? 19.868 -9.195 -18.161 1.00 92.00 377 PRO A C 1
ATOM 2967 O O . PRO A 1 377 ? 20.486 -8.198 -17.798 1.00 92.00 377 PRO A O 1
ATOM 2970 N N . ASP A 1 378 ? 20.082 -10.411 -17.675 1.00 92.12 378 ASP A N 1
ATOM 2971 C CA . ASP A 1 378 ? 21.256 -10.752 -16.875 1.00 92.12 378 ASP A CA 1
ATOM 2972 C C . ASP A 1 378 ? 22.397 -11.063 -17.851 1.00 92.12 378 ASP A C 1
ATOM 2974 O O . ASP A 1 378 ? 22.302 -12.014 -18.631 1.00 92.12 378 ASP A O 1
ATOM 2978 N N . ASP A 1 379 ? 23.412 -10.204 -17.879 1.00 90.81 379 ASP A N 1
ATOM 2979 C CA . ASP A 1 379 ? 24.561 -10.291 -18.787 1.00 90.81 379 ASP A CA 1
ATOM 2980 C C . ASP A 1 379 ? 25.888 -10.516 -18.040 1.00 90.81 379 ASP A C 1
ATOM 2982 O O . ASP A 1 379 ? 26.966 -10.391 -18.621 1.00 90.81 379 ASP A O 1
ATOM 2986 N N . GLY A 1 380 ? 25.817 -10.843 -16.744 1.00 89.88 380 GLY A N 1
ATOM 2987 C CA . GLY A 1 380 ? 26.977 -10.992 -15.865 1.00 89.88 380 GLY A CA 1
ATOM 2988 C C . GLY A 1 380 ? 27.570 -9.674 -15.353 1.00 89.88 380 GLY A C 1
ATOM 2989 O O . GLY A 1 380 ? 28.342 -9.703 -14.396 1.00 89.88 380 GLY A O 1
ATOM 2990 N N . THR A 1 381 ? 27.200 -8.523 -15.928 1.00 87.50 381 THR A N 1
ATOM 2991 C CA . THR A 1 381 ? 27.574 -7.185 -15.425 1.00 87.50 381 THR A CA 1
ATOM 2992 C C . THR A 1 381 ? 26.452 -6.528 -14.622 1.00 87.50 381 THR A C 1
ATOM 2994 O O . THR A 1 381 ? 26.703 -5.664 -13.782 1.00 87.50 381 THR A O 1
ATOM 2997 N N . SER A 1 382 ? 25.213 -6.969 -14.840 1.00 91.06 382 SER A N 1
ATOM 2998 C CA . SER A 1 382 ? 24.031 -6.608 -14.061 1.00 91.06 382 SER A CA 1
ATOM 2999 C C . SER A 1 382 ? 23.215 -7.850 -13.719 1.00 91.06 382 SER A C 1
ATOM 3001 O O . SER A 1 382 ? 23.070 -8.742 -14.546 1.00 91.06 382 SER A O 1
ATOM 3003 N N . ASP A 1 383 ? 22.576 -7.863 -12.545 1.00 92.44 383 ASP A N 1
ATOM 3004 C CA . ASP A 1 383 ? 21.619 -8.911 -12.151 1.00 92.44 383 ASP A CA 1
ATOM 3005 C C . ASP A 1 383 ? 20.225 -8.765 -12.820 1.00 92.44 383 ASP A C 1
ATOM 3007 O O . ASP A 1 383 ? 19.255 -9.464 -12.490 1.00 92.44 383 ASP A O 1
ATOM 3011 N N . GLY A 1 384 ? 20.106 -7.819 -13.758 1.00 94.00 384 GLY A N 1
ATOM 3012 C CA . GLY A 1 384 ? 18.887 -7.471 -14.479 1.00 94.00 384 GLY A CA 1
ATOM 3013 C C . GLY A 1 384 ? 17.955 -6.499 -13.742 1.00 94.00 384 GLY A C 1
ATOM 3014 O O . GLY A 1 384 ? 16.928 -6.099 -14.311 1.00 94.00 384 GLY A O 1
ATOM 3015 N N . TYR A 1 385 ? 18.264 -6.092 -12.504 1.00 96.25 385 TYR A N 1
ATOM 3016 C CA . TYR A 1 385 ? 17.450 -5.158 -11.722 1.00 96.25 385 TYR A CA 1
ATOM 3017 C C . TYR A 1 385 ? 17.898 -3.702 -11.878 1.00 96.25 385 TYR A C 1
ATOM 3019 O O . TYR A 1 385 ? 19.073 -3.357 -11.895 1.00 96.25 385 TYR A O 1
ATOM 3027 N N . CYS A 1 386 ? 16.924 -2.793 -11.933 1.00 96.56 386 CYS A N 1
ATOM 3028 C CA . CYS A 1 386 ? 17.181 -1.355 -11.905 1.00 96.56 386 CYS A CA 1
ATOM 3029 C C . CYS A 1 386 ? 17.476 -0.895 -10.464 1.00 96.56 386 CYS A C 1
ATOM 3031 O O . CYS A 1 386 ? 16.536 -0.525 -9.752 1.00 96.56 386 CYS A O 1
ATOM 3033 N N . GLY A 1 387 ? 18.743 -0.848 -10.043 1.00 93.62 387 GLY A N 1
ATOM 3034 C CA . GLY A 1 387 ? 19.126 -0.442 -8.683 1.00 93.62 387 GLY A CA 1
ATOM 3035 C C . GLY A 1 387 ? 20.626 -0.176 -8.528 1.00 93.62 387 GLY A C 1
ATOM 3036 O O . GLY A 1 387 ? 21.414 -0.871 -9.148 1.00 93.62 387 GLY A O 1
ATOM 3037 N N . PRO A 1 388 ? 21.049 0.774 -7.680 1.00 86.19 388 PRO A N 1
ATOM 3038 C CA . PRO A 1 388 ? 22.438 1.244 -7.642 1.00 86.19 388 PRO A CA 1
ATOM 3039 C C . PRO A 1 388 ? 23.463 0.156 -7.286 1.00 86.19 388 PRO A C 1
ATOM 3041 O O . PRO A 1 388 ? 24.604 0.242 -7.720 1.00 86.19 388 PRO A O 1
ATOM 3044 N N . THR A 1 389 ? 23.052 -0.870 -6.539 1.00 83.25 389 THR A N 1
ATOM 3045 C CA . THR A 1 389 ? 23.904 -1.990 -6.120 1.00 83.25 389 THR A CA 1
ATOM 3046 C C . THR A 1 389 ? 23.914 -3.160 -7.107 1.00 83.25 389 THR A C 1
ATOM 3048 O O . THR A 1 389 ? 24.783 -4.018 -7.028 1.00 83.25 389 THR A O 1
ATOM 3051 N N . ASN A 1 390 ? 22.928 -3.222 -8.004 1.00 72.62 390 ASN A N 1
ATOM 3052 C CA . ASN A 1 390 ? 22.501 -4.464 -8.654 1.00 72.62 390 ASN A CA 1
ATOM 3053 C C . ASN A 1 390 ? 22.401 -4.339 -10.194 1.00 72.62 390 ASN A C 1
ATOM 3055 O O . ASN A 1 390 ? 22.507 -5.323 -10.924 1.00 72.62 390 ASN A O 1
ATOM 3059 N N . GLY A 1 391 ? 22.296 -3.121 -10.731 1.00 84.00 391 GLY A N 1
ATOM 3060 C CA . GLY A 1 391 ? 22.295 -2.900 -12.173 1.00 84.00 391 GLY A CA 1
ATOM 3061 C C . GLY A 1 391 ? 22.114 -1.441 -12.588 1.00 84.00 391 GLY A C 1
ATOM 3062 O O . GLY A 1 391 ? 21.746 -0.582 -11.782 1.00 84.00 391 GLY A O 1
ATOM 3063 N N . PRO A 1 392 ? 22.348 -1.111 -13.867 1.00 92.56 392 PRO A N 1
ATOM 3064 C CA . PRO A 1 392 ? 22.176 0.254 -14.337 1.00 92.56 392 PRO A CA 1
ATOM 3065 C C . PRO A 1 392 ? 20.721 0.728 -14.192 1.00 92.56 392 PRO A C 1
ATOM 3067 O O . PRO A 1 392 ? 19.769 -0.032 -13.996 1.00 92.56 392 PRO A O 1
ATOM 3070 N N . GLN A 1 393 ? 20.510 2.040 -14.279 1.00 95.69 393 GLN A N 1
ATOM 3071 C CA . GLN A 1 393 ? 19.146 2.561 -14.329 1.00 95.69 393 GLN A CA 1
ATOM 3072 C C . GLN A 1 393 ? 18.455 2.104 -15.607 1.00 95.69 393 GLN A C 1
ATOM 3074 O O . GLN A 1 393 ? 18.987 2.286 -16.701 1.00 95.69 393 GLN A O 1
ATOM 3079 N N . CYS A 1 394 ? 17.212 1.649 -15.487 1.00 96.38 394 CYS A N 1
ATOM 3080 C CA . CYS A 1 394 ? 16.392 1.418 -16.665 1.00 96.38 394 CYS A CA 1
ATOM 3081 C C . CYS A 1 394 ? 16.035 2.730 -17.371 1.00 96.38 394 CYS A C 1
ATOM 3083 O O . CYS A 1 394 ? 15.956 3.795 -16.748 1.00 96.38 394 CYS A O 1
ATOM 3085 N N . THR A 1 395 ? 15.722 2.648 -18.665 1.00 95.06 395 THR A N 1
ATOM 3086 C CA . THR A 1 395 ? 15.381 3.807 -19.505 1.00 95.06 395 THR A CA 1
ATOM 3087 C C . THR A 1 395 ? 14.261 4.668 -18.907 1.00 95.06 395 THR A C 1
ATOM 3089 O O . THR A 1 395 ? 14.292 5.896 -19.005 1.00 95.06 395 THR A O 1
ATOM 3092 N N . ALA A 1 396 ? 13.273 4.057 -18.244 1.00 95.12 396 ALA A N 1
ATOM 3093 C CA . ALA A 1 396 ? 12.183 4.788 -17.598 1.00 95.12 396 ALA A CA 1
ATOM 3094 C C . ALA A 1 396 ? 12.658 5.636 -16.405 1.00 95.12 396 ALA A C 1
ATOM 3096 O O . ALA A 1 396 ? 12.190 6.764 -16.230 1.00 95.12 396 ALA A O 1
ATOM 3097 N N . CYS A 1 397 ? 13.592 5.121 -15.602 1.00 96.44 397 CYS A N 1
ATOM 3098 C CA . CYS A 1 397 ? 14.185 5.838 -14.473 1.00 96.44 397 CYS A CA 1
ATOM 3099 C C . CYS A 1 397 ? 15.209 6.892 -14.918 1.00 96.44 397 CYS A C 1
ATOM 3101 O O . CYS A 1 397 ? 15.229 7.986 -14.356 1.00 96.44 397 CYS A O 1
ATOM 3103 N N . GLN A 1 398 ? 15.977 6.633 -15.979 1.00 95.38 398 GLN A N 1
ATOM 3104 C CA . GLN A 1 398 ? 16.859 7.638 -16.588 1.00 95.38 398 GLN A CA 1
ATOM 3105 C C . GLN A 1 398 ? 16.063 8.865 -17.062 1.00 95.38 398 GLN A C 1
ATOM 3107 O O . GLN A 1 398 ? 16.402 10.004 -16.738 1.00 95.38 398 GLN A O 1
ATOM 3112 N N . LYS A 1 399 ? 14.931 8.644 -17.748 1.00 93.81 399 LYS A N 1
ATOM 3113 C CA . LYS A 1 399 ? 14.014 9.724 -18.157 1.00 93.81 399 LYS A CA 1
ATOM 3114 C C . LYS A 1 399 ? 13.454 10.491 -16.958 1.00 93.81 399 LYS A C 1
ATOM 3116 O O . LYS A 1 399 ? 13.310 11.709 -17.020 1.00 93.81 399 LYS A O 1
ATOM 3121 N N . LEU A 1 400 ? 13.159 9.801 -15.857 1.00 95.06 400 LEU A N 1
ATOM 3122 C CA . LEU A 1 400 ? 12.720 10.448 -14.620 1.00 95.06 400 LEU A CA 1
ATOM 3123 C C . LEU A 1 400 ? 13.820 11.354 -14.034 1.00 95.06 400 LEU A C 1
ATOM 3125 O O . LEU A 1 400 ? 13.515 12.466 -13.605 1.00 95.06 400 LEU A O 1
ATOM 3129 N N . ASN A 1 401 ? 15.090 10.937 -14.083 1.00 93.56 401 ASN A N 1
ATOM 3130 C CA . ASN A 1 401 ? 16.224 11.767 -13.657 1.00 93.56 401 ASN A CA 1
ATOM 3131 C C . ASN A 1 401 ? 16.405 13.025 -14.512 1.00 93.56 401 ASN A C 1
ATOM 3133 O O . ASN A 1 401 ? 16.716 14.076 -13.965 1.00 93.56 401 ASN A O 1
ATOM 3137 N N . GLN A 1 402 ? 16.160 12.954 -15.821 1.00 92.31 402 GLN A N 1
ATOM 3138 C CA . GLN A 1 402 ? 16.182 14.141 -16.687 1.00 92.31 402 GLN A CA 1
ATOM 3139 C C . GLN A 1 402 ? 15.047 15.113 -16.336 1.00 92.31 402 GLN A C 1
ATOM 3141 O O . GLN A 1 402 ? 15.229 16.327 -16.298 1.00 92.31 402 GLN A O 1
ATOM 3146 N N . GLN A 1 403 ? 13.859 14.579 -16.046 1.00 92.81 403 GLN A N 1
ATOM 3147 C CA . GLN A 1 403 ? 12.674 15.391 -15.770 1.00 92.81 403 GLN A CA 1
ATOM 3148 C C . GLN A 1 403 ? 12.694 16.036 -14.383 1.00 92.81 403 GLN A C 1
ATOM 3150 O O . GLN A 1 403 ? 12.121 17.112 -14.210 1.00 92.81 403 GLN A O 1
ATOM 3155 N N . ARG A 1 404 ? 13.326 15.403 -13.388 1.00 91.62 404 ARG A N 1
ATOM 3156 C CA . ARG A 1 404 ? 13.240 15.866 -11.996 1.00 91.62 404 ARG A CA 1
ATOM 3157 C C . ARG A 1 404 ? 13.800 17.273 -11.792 1.00 91.62 404 ARG A C 1
ATOM 3159 O O . ARG A 1 404 ? 13.184 18.037 -11.064 1.00 91.62 404 ARG A O 1
ATOM 3166 N N . SER A 1 405 ? 14.922 17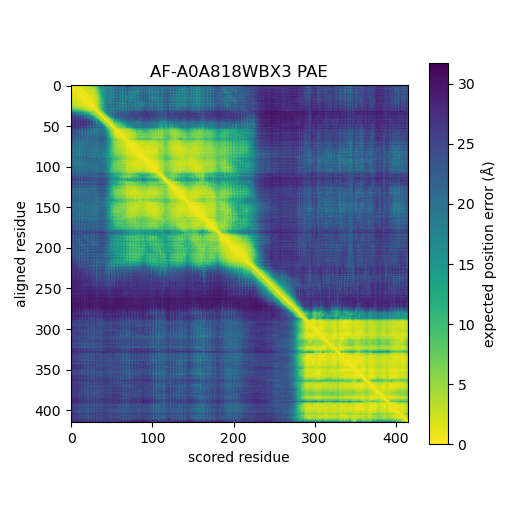.614 -12.432 1.00 86.50 405 SER A N 1
ATOM 3167 C CA . SER A 1 405 ? 15.660 18.846 -12.129 1.00 86.50 405 SER A CA 1
ATOM 3168 C C . SER A 1 405 ? 14.887 20.087 -12.565 1.00 86.50 405 SER A C 1
ATOM 3170 O O . SER A 1 405 ? 14.955 21.114 -11.904 1.00 86.50 405 SER A O 1
ATOM 3172 N N . GLY A 1 406 ? 14.106 19.973 -13.643 1.00 88.56 406 GLY A N 1
ATOM 3173 C CA . GLY A 1 406 ? 13.233 21.048 -14.109 1.00 88.56 406 GLY A CA 1
ATOM 3174 C C . GLY A 1 406 ? 11.799 20.918 -13.600 1.00 88.56 406 GLY A C 1
ATOM 3175 O O . GLY A 1 406 ? 11.263 21.839 -12.996 1.00 88.56 406 GLY A O 1
ATOM 3176 N N . ARG A 1 407 ? 11.154 19.775 -13.860 1.00 92.44 407 ARG A N 1
ATOM 3177 C CA . ARG A 1 407 ? 9.695 19.635 -13.727 1.00 92.44 407 ARG A CA 1
ATOM 3178 C C . ARG A 1 407 ? 9.237 19.209 -12.340 1.00 92.44 407 ARG A C 1
ATOM 3180 O O . ARG A 1 407 ? 8.221 19.699 -11.863 1.00 92.44 407 ARG A O 1
ATOM 3187 N N . TYR A 1 408 ? 9.943 18.278 -11.701 1.00 94.62 408 TYR A N 1
ATOM 3188 C CA . TYR A 1 408 ? 9.484 17.677 -10.438 1.00 94.62 408 TYR A CA 1
ATOM 3189 C C . TYR A 1 408 ? 10.247 18.173 -9.211 1.00 94.62 408 TYR A C 1
ATOM 3191 O O . TYR A 1 408 ? 10.051 17.633 -8.123 1.00 94.62 408 TYR A O 1
ATOM 3199 N N . ASN A 1 409 ? 11.094 19.195 -9.362 1.00 90.44 409 ASN A N 1
ATOM 3200 C CA . ASN A 1 409 ? 11.962 19.662 -8.287 1.00 90.44 409 ASN A CA 1
ATOM 3201 C C . ASN A 1 409 ? 11.151 20.059 -7.047 1.00 90.44 409 ASN A C 1
ATOM 3203 O O . ASN A 1 409 ? 11.464 19.624 -5.951 1.00 90.44 409 ASN A O 1
ATOM 3207 N N . GLN A 1 410 ? 10.035 20.768 -7.234 1.00 89.75 410 GLN A N 1
ATOM 3208 C CA . GLN A 1 410 ? 9.169 21.217 -6.136 1.00 89.75 410 GLN A CA 1
ATOM 3209 C C . GLN A 1 410 ? 8.498 20.064 -5.373 1.00 89.75 410 GLN A C 1
ATOM 3211 O O . GLN A 1 410 ? 8.308 20.155 -4.166 1.00 89.75 410 GLN A O 1
ATOM 3216 N N . ILE A 1 411 ? 8.171 18.964 -6.055 1.00 90.75 411 ILE A N 1
ATOM 3217 C CA . ILE A 1 411 ? 7.588 17.763 -5.427 1.00 90.75 411 ILE A CA 1
ATOM 3218 C C . ILE A 1 411 ? 8.660 17.034 -4.614 1.00 90.75 411 ILE A C 1
ATOM 3220 O O . ILE A 1 411 ? 8.388 16.451 -3.571 1.00 90.75 411 ILE A O 1
ATOM 3224 N N . TRP A 1 412 ? 9.895 17.071 -5.111 1.00 79.06 412 TRP A N 1
ATOM 3225 C CA . TRP A 1 412 ? 11.043 16.429 -4.494 1.00 79.06 412 TRP A CA 1
ATOM 3226 C C . TRP A 1 412 ? 11.581 17.191 -3.270 1.00 79.06 412 TRP A C 1
ATOM 3228 O O . TRP A 1 412 ? 11.950 16.568 -2.270 1.00 79.06 412 TRP A O 1
ATOM 3238 N N . THR A 1 413 ? 11.658 18.522 -3.349 1.00 80.25 413 THR A N 1
ATOM 3239 C CA . THR A 1 413 ? 12.258 19.372 -2.310 1.00 80.25 413 THR A CA 1
ATOM 3240 C C . THR A 1 413 ? 11.249 19.904 -1.295 1.00 80.25 413 THR A C 1
ATOM 3242 O O . THR A 1 413 ? 11.642 20.113 -0.149 1.00 80.25 413 THR A O 1
ATOM 3245 N N . GLY A 1 414 ? 9.990 20.113 -1.701 1.00 61.06 414 GLY A N 1
ATOM 3246 C CA . GLY A 1 414 ? 8.987 20.895 -0.965 1.00 61.06 414 GLY A CA 1
ATOM 3247 C C . GLY A 1 414 ? 8.011 20.125 -0.064 1.00 61.06 414 GLY A C 1
ATOM 3248 O O . GLY A 1 414 ? 7.188 20.754 0.591 1.00 61.06 414 GLY A O 1
ATOM 3249 N N . MET A 1 415 ? 8.095 18.796 -0.008 1.00 49.56 415 MET A N 1
ATOM 3250 C CA . MET A 1 415 ? 7.554 17.957 1.081 1.00 49.56 415 MET A CA 1
ATOM 3251 C C . MET A 1 415 ? 8.729 17.479 1.910 1.00 49.56 415 MET A C 1
ATOM 3253 O O . MET A 1 415 ? 8.666 17.358 3.153 1.00 49.56 415 MET A O 1
#

Radius of gyration: 33.15 Å; Cα contacts (8 Å, |Δi|>4): 346; chains: 1; bounding box: 81×76×94 Å

Mean predicted aligned error: 18.74 Å

Nearest PDB structures (foldseek):
  4h3h-assembly1_A  TM=6.080E-01  e=4.334E-01  Homo sapiens
  3ods-assembly1_A  TM=6.007E-01  e=9.086E-01  Homo sapiens
  9had-assembly1_A  TM=3.185E-01  e=9.619E-01  Dermatophagoides farinae

InterPro domains:
  IPR016024 Armadillo-type fold [SSF48371] (74-254)

Organism: NCBI:txid392033

Secondary structure (DSSP, 8-state):
-HHHHHHHHHHHHHHHHHHHHHHHHHHHHHTTS-----------------SSHHHHHHHHHHHHHHHHHHHHHHHHHHHHHHHHHHHHH-THHHHHHHHHHHHHHHTS-GGGT-TTSS-HHHHHHHHHHHHHHHHHHHHHTT-S-HHHHHHHHHHHHHHHHHTT--TTTHHHHHHHHT-SSTTS-HHHHHHHHHHHHHHHHHHHHHHHHHHHHHHHHHHTTSSSS------------------------------------------------------------TTSPEEE-TTS-EEEE-TTS-EE-SSBPSSSPPTTS-SBB-TTT-B--HHHHHHHHHHTTPPTTEEE-TTS-EEEEETTTTSEEE---B-S---SS--SB-BTTTBPPPHHHHHHHHHIIIIIHHHHH--

Solvent-accessible surface area (backbone atoms only — not comparable to full-atom values): 25187 Å² total; per-residue (Å²): 110,70,68,59,54,52,51,53,53,51,53,52,52,50,53,52,53,53,53,54,49,55,52,52,56,54,51,58,62,58,72,75,72,79,81,82,92,77,89,81,83,89,82,96,80,82,96,81,88,89,82,73,71,67,67,56,53,55,51,52,53,52,51,51,51,54,54,49,45,54,49,50,35,52,49,45,52,50,50,53,51,52,43,60,48,21,62,75,75,43,57,80,50,34,48,58,53,38,49,54,49,27,58,53,42,68,66,53,59,48,81,82,45,40,67,90,84,48,62,79,68,56,55,53,51,54,46,62,44,46,44,64,56,53,53,49,39,61,56,45,65,72,52,88,53,63,68,52,34,53,31,37,52,49,34,52,45,40,52,23,60,24,46,72,41,58,76,84,48,45,70,54,50,50,53,61,73,69,40,86,68,84,79,63,64,58,64,62,52,52,47,56,51,50,53,56,48,49,54,52,50,53,54,50,52,53,48,53,53,52,53,51,53,51,53,54,59,53,56,69,68,71,74,80,80,80,84,86,85,79,94,75,91,75,90,76,88,72,87,83,81,91,77,86,76,84,82,82,85,83,81,80,79,79,80,81,86,83,85,87,83,89,76,77,90,76,91,75,91,75,80,94,70,91,74,77,78,77,70,75,71,78,84,68,67,85,88,44,65,74,45,72,27,89,81,73,42,63,20,34,47,36,96,44,68,36,37,26,54,64,44,74,46,54,59,72,80,55,99,85,37,79,50,29,9,28,80,90,56,25,48,67,23,43,45,30,48,50,42,44,32,60,78,65,68,53,58,91,57,50,47,66,29,73,68,39,45,62,20,41,48,40,79,87,83,72,69,42,40,26,53,67,45,79,81,49,75,69,74,87,83,26,77,12,26,13,28,95,93,43,21,69,64,44,72,41,28,50,53,40,53,65,41,32,77,62,39,36,38,63,70,68,72,73,110

Foldseek 3Di:
DVVVVVVVVVVVVVVVVVVVVVVVVVVVVVVVPDDDDDDDDDDDDDPDDDDPDPVVVVVVVVVVLVVLLVVLLVVLVVLVVVLVVCVVPPVVCNLVSLVVLLVVLLVNPLVNQEDPPDDPVSNVSSCVSCVVVLVVLVVQLPDPDPSSVVSSLSNVLSVCLSNVHCPSCVVVLVCVVPDPPPPDCNVVVVVVSVVSNVVVVVVVVVVVVVVVVVVVVVVVVPPPDDDDDDDDDDDDDDDDDDDDDDDDDDDDPDPDDDDDDDDDDDDDDDDDDDDPPPPVPQDAPPVFDWDQFPVRAIWTQDPLRFTFRQAFAAWDDDPQAPRTTHLPGHPHFLRRQLVLCVVVVPDQQWTAFSSRAIWGQPPPDDRFTFRQDQCADPPVVAPSGGDPVGDPHDPRRVVVRVCCVIGNVCVNPVD

Sequence (415 aa):
MKDIQDILKAQQRLQEALKKKLEIDKNINRSVFLEPYATPRTEQKGQVAVKRTTGEQHKAEYQFQKLSFFGLQTLTSILLILIRSAEKNDPRIVDQILGLASELCEQIPMKCLSSSALSRDTNNLLWKSLKPLANYMHELFLSEDQIVIKHAVKILLSISIAKASLKDILPILSKLIFNKDDIYDVRGLLLQMNDGLIETINERENRMHQAVNRKASTWSADSDSSEDEDENEDEDENDDEDETVDDDEDPYYGREHGDNTTLNETAVNVDSSATSTNDSTIEFDDRLERALNNRGQYARLGSTGKFYCGGTLDGPQCSCCNGKCGPTSGCNCSSCMLLDVQKRALSRGWLVNRDGASARCSRQETRTFYCGRKVMPDDGTSDGYCGPTNGPQCTACQKLNQQRSGRYNQIWTGM